Protein AF-A0A4T0WAR0-F1 (afdb_monomer)

Sequence (538 aa):
MLEAKDDTSRFVGLALLKSLLDNSEELRNDSETVLGLWESISPKFLDRLVRTGISAQATQKDAKNMMDLAVSVIHTFTLLLPDQSRRDKRLVGRLPLLVSSLLQSSEETSKLITQTIHTLVTFPEGAKAFSEVDDALPASPKWIKSVVDFIKKLLTSRPTPEARNAYTIAAASLLEVYPTEASKLLFTSDVKEDKPFSYLFITLLLTDTRATLPRLLELLNDSIYPAIAQRLGSAFDVTTHFIGYLVRSLDDEMSSSSNLIMPPEFLLKIRRTISEAMSLAIEFLRDRWDASVAGTFGLHPDSRTKETDTSMGKRLTISWESKKDTIHEDPLILAAVRSLALWLREDDNELLRKEAAGLTDMFIDLYNASSPAGLDFRSPVLVGLEGILTEKAGLEEFSTHNGWEALTKDLLGIHQHTSTASDENEAARAVQIVRILLPIVESEVTGSREEWMALVTAVAAWEAPEAEQPLLVQEAQVAVLQLSTALLVGATEGMKRRYVHSTSAILGIAARLEEHVGDDHPLRESLVDVLQTLGRFR

Structure (mmCIF, N/CA/C/O backbone):
data_AF-A0A4T0WAR0-F1
#
_entry.id   AF-A0A4T0WAR0-F1
#
loop_
_atom_site.group_PDB
_atom_site.id
_atom_site.type_symbol
_atom_site.label_atom_id
_atom_site.label_alt_id
_atom_site.label_comp_id
_atom_site.label_asym_id
_atom_site.label_entity_id
_atom_site.label_seq_id
_atom_site.pdbx_PDB_ins_code
_atom_site.Cartn_x
_atom_site.Cartn_y
_atom_site.Cartn_z
_atom_site.occupancy
_atom_site.B_iso_or_equiv
_atom_site.auth_seq_id
_atom_site.auth_comp_id
_atom_site.auth_asym_id
_atom_site.auth_atom_id
_atom_site.pdbx_PDB_model_num
ATOM 1 N N . MET A 1 1 ? -7.678 -24.567 48.437 1.00 78.44 1 MET A N 1
ATOM 2 C CA . MET A 1 1 ? -8.568 -25.080 47.362 1.00 78.44 1 MET A CA 1
ATOM 3 C C . MET A 1 1 ? -7.976 -24.863 45.975 1.00 78.44 1 MET A C 1
ATOM 5 O O . MET A 1 1 ? -7.940 -25.815 45.212 1.00 78.44 1 MET A O 1
ATOM 9 N N . LEU A 1 2 ? -7.471 -23.665 45.656 1.00 83.12 2 LEU A N 1
ATOM 10 C CA . LEU A 1 2 ? -6.858 -23.366 44.349 1.00 83.12 2 LEU A CA 1
ATOM 11 C C . LEU A 1 2 ? -5.626 -24.244 44.029 1.00 83.12 2 LEU A C 1
ATOM 13 O O . LEU A 1 2 ? -5.436 -24.642 42.884 1.00 83.12 2 LEU A O 1
ATOM 17 N N . GLU A 1 3 ? -4.872 -24.647 45.057 1.00 87.38 3 GLU A N 1
ATOM 18 C CA . GLU A 1 3 ? -3.704 -25.539 44.946 1.00 87.38 3 GLU A CA 1
ATOM 19 C C . GLU A 1 3 ? -4.033 -27.042 45.056 1.00 87.38 3 GLU A C 1
ATOM 21 O O . GLU A 1 3 ? -3.130 -27.882 45.043 1.00 87.38 3 GLU A O 1
ATOM 26 N N . ALA A 1 4 ? -5.314 -27.415 45.193 1.00 85.38 4 ALA A N 1
ATOM 27 C CA . ALA A 1 4 ? -5.712 -28.817 45.352 1.00 85.38 4 ALA A CA 1
ATOM 28 C C . ALA A 1 4 ? -5.230 -29.678 44.170 1.00 85.38 4 ALA A C 1
ATOM 30 O O . ALA A 1 4 ? -4.982 -29.165 43.079 1.00 85.38 4 ALA A O 1
ATOM 31 N N . LYS A 1 5 ? -5.070 -30.993 44.367 1.00 82.00 5 LYS A N 1
ATOM 32 C CA . LYS A 1 5 ? -4.609 -31.898 43.296 1.00 82.00 5 LYS A CA 1
ATOM 33 C C . LYS A 1 5 ? -5.725 -32.277 42.320 1.00 82.00 5 LYS A C 1
ATOM 35 O O . LYS A 1 5 ? -5.425 -32.508 41.151 1.00 82.00 5 LYS A O 1
ATOM 40 N N . ASP A 1 6 ? -6.970 -32.332 42.784 1.00 88.12 6 ASP A N 1
ATOM 41 C CA . ASP A 1 6 ? -8.139 -32.685 41.983 1.00 88.12 6 ASP A CA 1
ATOM 42 C C . ASP A 1 6 ? -8.778 -31.459 41.308 1.00 88.12 6 ASP A C 1
ATOM 44 O O . ASP A 1 6 ? -8.854 -30.367 41.876 1.00 88.12 6 ASP A O 1
ATOM 48 N N . ASP A 1 7 ? -9.252 -31.646 40.076 1.00 84.69 7 ASP A N 1
ATOM 49 C CA . ASP A 1 7 ? -9.802 -30.561 39.258 1.00 84.69 7 ASP A CA 1
ATOM 50 C C . ASP A 1 7 ? -11.163 -30.057 39.778 1.00 84.69 7 ASP A C 1
ATOM 52 O O . ASP A 1 7 ? -11.470 -28.875 39.625 1.00 84.69 7 ASP A O 1
ATOM 56 N N . THR A 1 8 ? -11.944 -30.896 40.469 1.00 85.94 8 THR A N 1
ATOM 57 C CA . THR A 1 8 ? -13.227 -30.504 41.079 1.00 85.94 8 THR A CA 1
ATOM 58 C C . THR A 1 8 ? -13.026 -29.469 42.185 1.00 85.94 8 THR A C 1
ATOM 60 O O . THR A 1 8 ? -13.666 -28.417 42.170 1.00 85.94 8 THR A O 1
ATOM 63 N N . SER A 1 9 ? -12.099 -29.709 43.116 1.00 88.25 9 SER A N 1
ATOM 64 C CA . SER A 1 9 ? -11.785 -28.765 44.195 1.00 88.25 9 SER A CA 1
ATOM 65 C C . SER A 1 9 ? -11.206 -27.458 43.664 1.00 88.25 9 SER A C 1
ATOM 67 O O . SER A 1 9 ? -11.517 -26.391 44.200 1.00 88.25 9 SER A O 1
ATOM 69 N N . ARG A 1 10 ? -10.405 -27.512 42.590 1.00 90.00 10 ARG A N 1
ATOM 70 C CA . ARG A 1 10 ? -9.916 -26.301 41.914 1.00 90.00 10 ARG A CA 1
ATOM 71 C C . ARG A 1 10 ? -11.048 -25.521 41.256 1.00 90.00 10 ARG A C 1
ATOM 73 O O . ARG A 1 10 ? -11.083 -24.302 41.388 1.00 90.00 10 ARG A O 1
ATOM 80 N N . PHE A 1 11 ? -11.975 -26.203 40.583 1.00 88.19 11 PHE A N 1
ATOM 81 C CA . PHE A 1 11 ? -13.121 -25.574 39.926 1.00 88.19 11 PHE A CA 1
ATOM 82 C C . PHE A 1 11 ? -14.043 -24.876 40.933 1.00 88.19 11 PHE A C 1
ATOM 84 O O . PHE A 1 11 ? -14.351 -23.696 40.778 1.00 88.19 11 PHE A O 1
ATOM 91 N N . VAL A 1 12 ? -14.409 -25.569 42.017 1.00 89.38 12 VAL A N 1
ATOM 92 C CA . VAL A 1 12 ? -15.189 -24.975 43.117 1.00 89.38 12 VAL A CA 1
ATOM 93 C C . VAL A 1 12 ? -14.423 -23.810 43.748 1.00 89.38 12 VAL A C 1
ATOM 95 O O . VAL A 1 12 ? -15.005 -22.762 44.020 1.00 89.38 12 VAL A O 1
ATOM 98 N N . GLY A 1 13 ? -13.106 -23.958 43.922 1.00 91.31 13 GLY A N 1
ATOM 99 C CA . GLY A 1 13 ? -12.232 -22.888 44.397 1.00 91.31 13 GLY A CA 1
ATOM 100 C C . GLY A 1 13 ? -12.277 -21.635 43.516 1.00 91.31 13 GLY A C 1
ATOM 101 O O . GLY A 1 13 ? -12.364 -20.537 44.054 1.00 91.31 13 GLY A O 1
ATOM 102 N N . LEU A 1 14 ? -12.273 -21.782 42.186 1.00 91.81 14 LEU A N 1
ATOM 103 C CA . LEU A 1 14 ? -12.393 -20.661 41.244 1.00 91.81 14 LEU A CA 1
ATOM 104 C C . LEU A 1 14 ? -13.761 -19.975 41.322 1.00 91.81 14 LEU A C 1
ATOM 106 O O . LEU A 1 14 ? -13.821 -18.748 41.320 1.00 91.81 14 LEU A O 1
ATOM 110 N N . ALA A 1 15 ? -14.847 -20.744 41.421 1.00 89.62 15 ALA A N 1
ATOM 111 C CA . ALA A 1 15 ? -16.196 -20.188 41.535 1.00 89.62 15 ALA A CA 1
ATOM 112 C C . ALA A 1 15 ? -16.362 -19.361 42.822 1.00 89.62 15 ALA A C 1
ATOM 114 O O . ALA A 1 15 ? -16.868 -18.238 42.785 1.00 89.62 15 ALA A O 1
ATOM 115 N N . LEU A 1 16 ? -15.869 -19.885 43.950 1.00 90.94 16 LEU A N 1
ATOM 116 C CA . LEU A 1 16 ? -15.857 -19.168 45.227 1.00 90.94 16 LEU A CA 1
ATOM 117 C C . LEU A 1 16 ? -14.964 -17.929 45.169 1.00 90.94 16 LEU A C 1
ATOM 119 O O . LEU A 1 16 ? -15.378 -16.862 45.614 1.00 90.94 16 LEU A O 1
ATOM 123 N N . LEU A 1 17 ? -13.767 -18.052 44.589 1.00 91.81 17 LEU A N 1
ATOM 124 C CA . LEU A 1 17 ? -12.842 -16.934 44.417 1.00 91.81 17 LEU A CA 1
ATOM 125 C C . LEU A 1 17 ? -13.484 -15.800 43.618 1.00 91.81 17 LEU A C 1
ATOM 127 O O . LEU A 1 17 ? -13.413 -14.649 44.037 1.00 91.81 17 LEU A O 1
ATOM 131 N N . LYS A 1 18 ? -14.145 -16.117 42.500 1.00 89.25 18 LYS A N 1
ATOM 132 C CA . LYS A 1 18 ? -14.825 -15.112 41.683 1.00 89.25 18 LYS A CA 1
ATOM 133 C C . LYS A 1 18 ? -15.910 -14.389 42.477 1.00 89.25 18 LYS A C 1
ATOM 135 O O . LYS A 1 18 ? -15.921 -13.164 42.516 1.00 89.25 18 LYS A O 1
ATOM 140 N N . SER A 1 19 ? -16.756 -15.145 43.177 1.00 90.06 19 SER A N 1
ATOM 141 C CA . SER A 1 19 ? -17.792 -14.578 44.045 1.00 90.06 19 SER A CA 1
ATOM 142 C C . SER A 1 19 ? -17.207 -13.702 45.158 1.00 90.06 19 SER A C 1
ATOM 144 O O . SER A 1 19 ? -17.806 -12.693 45.514 1.00 90.06 19 SER A O 1
ATOM 146 N N . LEU A 1 20 ? -16.059 -14.066 45.734 1.00 90.44 20 LEU A N 1
ATOM 147 C CA . LEU A 1 20 ? -15.397 -13.264 46.767 1.00 90.44 20 LEU A CA 1
ATOM 148 C C . LEU A 1 20 ? -14.838 -11.957 46.196 1.00 90.44 20 LEU A C 1
ATOM 150 O O . LEU A 1 20 ? -15.072 -10.896 46.775 1.00 90.44 20 LEU A O 1
ATOM 154 N N . LEU A 1 21 ? -14.159 -12.023 45.048 1.00 89.44 21 LEU A N 1
ATOM 155 C CA . LEU A 1 21 ? -13.621 -10.846 44.363 1.00 89.44 21 LEU A CA 1
ATOM 156 C C . LEU A 1 21 ? -14.730 -9.887 43.911 1.00 89.44 21 LEU A C 1
ATOM 158 O O . LEU A 1 21 ? -14.536 -8.680 43.964 1.00 89.44 21 LEU A O 1
ATOM 162 N N . ASP A 1 22 ? -15.905 -10.391 43.530 1.00 86.25 22 ASP A N 1
ATOM 163 C CA . ASP A 1 22 ? -17.027 -9.545 43.104 1.00 86.25 22 ASP A CA 1
ATOM 164 C C . ASP A 1 22 ? -17.724 -8.817 44.259 1.00 86.25 22 ASP A C 1
ATOM 166 O O . ASP A 1 22 ? -18.304 -7.750 44.046 1.00 86.25 22 ASP A O 1
ATOM 170 N N . ASN A 1 23 ? -17.648 -9.357 45.480 1.00 89.31 23 ASN A N 1
ATOM 171 C CA . ASN A 1 23 ? -18.399 -8.856 46.635 1.00 89.31 23 ASN A CA 1
ATOM 172 C C . ASN A 1 23 ? -17.538 -8.161 47.702 1.00 89.31 23 ASN A C 1
ATOM 174 O O . ASN A 1 23 ? -18.090 -7.458 48.541 1.00 89.31 23 ASN A O 1
ATOM 178 N N . SER A 1 24 ? -16.209 -8.314 47.687 1.00 89.31 24 SER A N 1
ATOM 179 C CA . SER A 1 24 ? -15.314 -7.673 48.664 1.00 89.31 24 SER A CA 1
ATOM 180 C C . SER A 1 24 ? -14.471 -6.578 48.011 1.00 89.31 24 SER A C 1
ATOM 182 O O . SER A 1 24 ? -13.616 -6.854 47.171 1.00 89.31 24 SER A O 1
ATOM 184 N N . GLU A 1 25 ? -14.730 -5.316 48.356 1.00 86.56 25 GLU A N 1
ATOM 185 C CA . GLU A 1 25 ? -13.885 -4.186 47.934 1.00 86.56 25 GLU A CA 1
ATOM 186 C C . GLU A 1 25 ? -12.546 -4.163 48.679 1.00 86.56 25 GLU A C 1
ATOM 188 O O . GLU A 1 25 ? -11.515 -3.876 48.079 1.00 86.56 25 GLU A O 1
ATOM 193 N N . GLU A 1 26 ? -12.543 -4.532 49.962 1.00 86.19 26 GLU A N 1
ATOM 194 C CA . GLU A 1 26 ? -11.332 -4.606 50.789 1.00 86.19 26 GLU A CA 1
ATOM 195 C C . GLU A 1 26 ? -10.301 -5.559 50.176 1.00 86.19 26 GLU A C 1
ATOM 197 O O . GLU A 1 26 ? -9.141 -5.192 50.011 1.00 86.19 26 GLU A O 1
ATOM 202 N N . LEU A 1 27 ? -10.748 -6.744 49.740 1.00 86.56 27 LEU A N 1
ATOM 203 C CA . LEU A 1 27 ? -9.888 -7.730 49.084 1.00 86.56 27 LEU A CA 1
ATOM 204 C C . LEU A 1 27 ? -9.363 -7.231 47.731 1.00 86.56 27 LEU A C 1
ATOM 206 O O . LEU A 1 27 ? -8.227 -7.516 47.377 1.00 86.56 27 LEU A O 1
ATOM 210 N N . ARG A 1 28 ? -10.177 -6.489 46.970 1.00 87.06 28 ARG A N 1
ATOM 211 C CA . ARG A 1 28 ? -9.779 -5.936 45.663 1.00 87.06 28 ARG A CA 1
ATOM 212 C C . ARG A 1 28 ? -8.711 -4.853 45.777 1.00 87.06 28 ARG A C 1
ATOM 214 O O . ARG A 1 28 ? -7.923 -4.695 44.851 1.00 87.06 28 ARG A O 1
ATOM 221 N N . ASN A 1 29 ? -8.694 -4.129 46.893 1.00 86.75 29 ASN A N 1
ATOM 222 C CA . ASN A 1 29 ? -7.727 -3.068 47.156 1.00 86.75 29 ASN A CA 1
ATOM 223 C C . ASN A 1 29 ? -6.430 -3.583 47.808 1.00 86.75 29 ASN A C 1
ATOM 225 O O . ASN A 1 29 ? -5.454 -2.837 47.890 1.00 86.75 29 ASN A O 1
ATOM 229 N N . ASP A 1 30 ? -6.389 -4.848 48.239 1.00 90.56 30 ASP A N 1
ATOM 230 C CA . ASP A 1 30 ? -5.192 -5.497 48.771 1.00 90.56 30 ASP A CA 1
ATOM 231 C C . ASP A 1 30 ? -4.386 -6.188 47.656 1.00 90.56 30 ASP A C 1
ATOM 233 O O . ASP A 1 30 ? -4.575 -7.364 47.332 1.00 90.56 30 ASP A O 1
ATOM 237 N N . SER A 1 31 ? -3.463 -5.427 47.065 1.00 86.50 31 SER A N 1
ATOM 238 C CA . SER A 1 31 ? -2.615 -5.873 45.951 1.00 86.50 31 SER A CA 1
ATOM 239 C C . SER A 1 31 ? -1.779 -7.120 46.281 1.00 86.50 31 SER A C 1
ATOM 241 O O . SER A 1 31 ? -1.601 -7.982 45.419 1.00 86.50 31 SER A O 1
ATOM 243 N N . GLU A 1 32 ? -1.293 -7.255 47.521 1.00 89.31 32 GLU A N 1
ATOM 244 C CA . GLU A 1 32 ? -0.450 -8.387 47.929 1.00 89.31 32 GLU A CA 1
ATOM 245 C C . GLU A 1 32 ? -1.277 -9.675 47.995 1.00 89.31 32 GLU A C 1
ATOM 247 O O . GLU A 1 32 ? -0.897 -10.702 47.422 1.00 89.31 32 GLU A O 1
ATOM 252 N N . THR A 1 33 ? -2.467 -9.602 48.597 1.00 90.25 33 THR A N 1
ATOM 253 C CA . THR A 1 33 ? -3.382 -10.745 48.656 1.00 90.25 33 THR A CA 1
ATOM 254 C C . THR A 1 33 ? -3.899 -11.132 47.267 1.00 90.25 33 THR A C 1
ATOM 256 O O . THR A 1 33 ? -3.941 -12.321 46.939 1.00 90.25 33 THR A O 1
ATOM 259 N N . VAL A 1 34 ? -4.250 -10.165 46.411 1.00 91.69 34 VAL A N 1
ATOM 260 C CA . VAL A 1 34 ? -4.676 -10.435 45.022 1.00 91.69 34 VAL A CA 1
ATOM 261 C C . VAL A 1 34 ? -3.566 -11.131 44.234 1.00 91.69 34 VAL A C 1
ATOM 263 O O . VAL A 1 34 ? -3.840 -12.104 43.524 1.00 91.69 34 VAL A O 1
ATOM 266 N N . LEU A 1 35 ? -2.318 -10.682 44.374 1.00 90.94 35 LEU A N 1
ATOM 267 C CA . LEU A 1 35 ? -1.175 -11.309 43.716 1.00 90.94 35 LEU A CA 1
ATOM 268 C C . LEU A 1 35 ? -0.972 -12.751 44.203 1.00 90.94 35 LEU A C 1
ATOM 270 O O . LEU A 1 35 ? -0.878 -13.660 43.378 1.00 90.94 35 LEU A O 1
ATOM 274 N N . GLY A 1 36 ? -1.003 -12.986 45.518 1.00 91.31 36 GLY A N 1
ATOM 275 C CA . GLY A 1 36 ? -0.883 -14.334 46.085 1.00 91.31 36 GLY A CA 1
ATOM 276 C C . GLY A 1 36 ? -1.998 -15.279 45.618 1.00 91.31 36 GLY A C 1
ATOM 277 O O . GLY A 1 36 ? -1.745 -16.441 45.277 1.00 91.31 36 GLY A O 1
ATOM 278 N N . LEU A 1 37 ? -3.235 -14.780 45.517 1.00 92.00 37 LEU A N 1
ATOM 279 C CA . LEU A 1 37 ? -4.367 -15.532 44.964 1.00 92.00 37 LEU A CA 1
ATOM 280 C C . LEU A 1 37 ? -4.157 -15.871 43.487 1.00 92.00 37 LEU A C 1
ATOM 282 O O . LEU A 1 37 ? -4.431 -17.003 43.080 1.00 92.00 37 LEU A O 1
ATOM 286 N N . TRP A 1 38 ? -3.652 -14.926 42.690 1.00 93.38 38 TRP A N 1
ATOM 287 C CA . TRP A 1 38 ? -3.334 -15.168 41.285 1.00 93.38 38 TRP A CA 1
ATOM 288 C C . TRP A 1 38 ? -2.258 -16.238 41.129 1.00 93.38 38 TRP A C 1
ATOM 290 O O . TRP A 1 38 ? -2.430 -17.151 40.317 1.00 93.38 38 TRP A O 1
ATOM 300 N N . GLU A 1 39 ? -1.182 -16.167 41.912 1.00 91.56 39 GLU A N 1
ATOM 301 C CA . GLU A 1 39 ? -0.058 -17.107 41.870 1.00 91.56 39 GLU A CA 1
ATOM 302 C C . GLU A 1 39 ? -0.474 -18.535 42.240 1.00 91.56 39 GLU A C 1
ATOM 304 O O . GLU A 1 39 ? -0.035 -19.482 41.576 1.00 91.56 39 GLU A O 1
ATOM 309 N N . SER A 1 40 ? -1.404 -18.666 43.192 1.00 91.62 40 SER A N 1
ATOM 310 C CA . SER A 1 40 ? -1.954 -19.934 43.699 1.00 91.62 40 SER A CA 1
ATOM 311 C C . SER A 1 40 ? -2.803 -20.711 42.682 1.00 91.62 40 SER A C 1
ATOM 313 O O . SER A 1 40 ? -3.059 -21.906 42.855 1.00 91.62 40 SER A O 1
ATOM 315 N N . ILE A 1 41 ? -3.295 -20.060 41.624 1.00 91.94 41 ILE A N 1
ATOM 316 C CA . ILE A 1 41 ? -4.077 -20.733 40.576 1.00 91.94 41 ILE A CA 1
ATOM 317 C C . ILE A 1 41 ? -3.134 -21.582 39.707 1.00 91.94 41 ILE A C 1
ATOM 319 O O . ILE A 1 41 ? -1.967 -21.264 39.536 1.00 91.94 41 ILE A O 1
ATOM 323 N N . SER A 1 42 ? -3.592 -22.687 39.121 1.00 90.25 42 SER A N 1
ATOM 324 C CA . SER A 1 42 ? -2.762 -23.420 38.155 1.00 90.25 42 SER A CA 1
ATOM 325 C C . SER A 1 42 ? -2.935 -22.837 36.744 1.00 90.25 42 SER A C 1
ATOM 327 O O . SER A 1 42 ? -4.048 -22.894 36.212 1.00 90.25 42 SER A O 1
ATOM 329 N N . PRO A 1 43 ? -1.860 -22.361 36.079 1.00 89.31 43 PRO A N 1
ATOM 330 C CA . PRO A 1 43 ? -1.933 -21.867 34.705 1.00 89.31 43 PRO A CA 1
ATOM 331 C C . PRO A 1 43 ? -2.519 -22.913 33.740 1.00 89.31 43 PRO A C 1
ATOM 333 O O . PRO A 1 43 ? -3.498 -22.670 33.040 1.00 89.31 43 PRO A O 1
ATOM 336 N N . LYS A 1 44 ? -1.995 -24.143 33.803 1.00 89.38 44 LYS A N 1
ATOM 337 C CA . LYS A 1 44 ? -2.447 -25.264 32.966 1.00 89.38 44 LYS A CA 1
ATOM 338 C C . LYS A 1 44 ? -3.907 -25.641 33.217 1.00 89.38 44 LYS A C 1
ATOM 340 O O . LYS A 1 44 ? -4.548 -26.221 32.347 1.00 89.38 44 LYS A O 1
ATOM 345 N N . PHE A 1 45 ? -4.427 -25.393 34.418 1.00 90.62 45 PHE A N 1
ATOM 346 C CA . PHE A 1 45 ? -5.830 -25.656 34.720 1.00 90.62 45 PHE A CA 1
ATOM 347 C C . PHE A 1 45 ? -6.746 -24.631 34.052 1.00 90.62 45 PHE A C 1
ATOM 349 O O . PHE A 1 45 ? -7.684 -25.042 33.377 1.00 90.62 45 PHE A O 1
ATOM 356 N N . LEU A 1 46 ? -6.430 -23.334 34.155 1.00 90.81 46 LEU A N 1
ATOM 357 C CA . LEU A 1 46 ? -7.174 -22.284 33.449 1.00 90.81 46 LEU A CA 1
ATOM 358 C C . LEU A 1 46 ? -7.183 -22.526 31.936 1.00 90.81 46 LEU A C 1
ATOM 360 O O . LEU A 1 46 ? -8.243 -22.480 31.317 1.00 90.81 46 LEU A O 1
ATOM 364 N N . ASP A 1 47 ? -6.034 -22.878 31.357 1.00 91.38 47 ASP A N 1
ATOM 365 C CA . ASP A 1 47 ? -5.93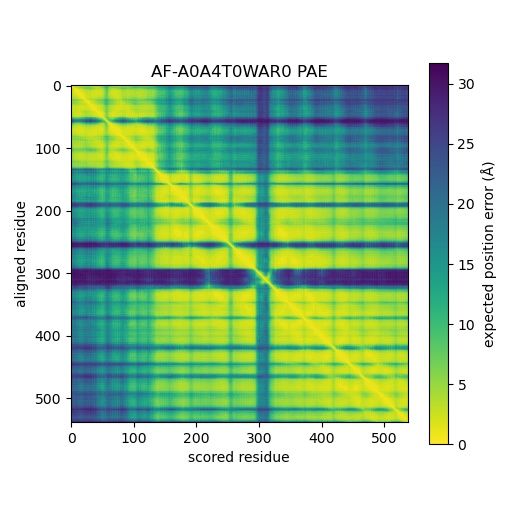1 -23.113 29.913 1.00 91.38 47 ASP A CA 1
ATOM 366 C C . ASP A 1 47 ? -6.778 -24.316 29.468 1.00 91.38 47 ASP A C 1
ATOM 368 O O . ASP A 1 47 ? -7.403 -24.296 28.407 1.00 91.38 47 ASP A O 1
ATOM 372 N N . ARG A 1 48 ? -6.849 -25.366 30.299 1.00 89.81 48 ARG A N 1
ATOM 373 C CA . ARG A 1 48 ? -7.735 -26.511 30.049 1.00 89.81 48 ARG A CA 1
ATOM 374 C C . ARG A 1 48 ? -9.206 -26.106 30.096 1.00 89.81 48 ARG A C 1
ATOM 376 O O . ARG A 1 48 ? -9.956 -26.551 29.231 1.00 89.81 48 ARG A O 1
ATOM 383 N N . LEU A 1 49 ? -9.622 -25.276 31.054 1.00 89.75 49 LEU A N 1
ATOM 384 C CA . LEU A 1 49 ? -11.016 -24.826 31.158 1.00 89.75 49 LEU A CA 1
ATOM 385 C C . LEU A 1 49 ? -11.436 -24.005 29.935 1.00 89.75 49 LEU A C 1
ATOM 387 O O . LEU A 1 49 ? -12.480 -24.286 29.353 1.00 89.75 49 LEU A O 1
ATOM 391 N N . VAL A 1 50 ? -10.590 -23.070 29.492 1.00 88.06 50 VAL A N 1
ATOM 392 C CA . VAL A 1 50 ? -10.858 -22.283 28.279 1.00 88.06 50 VAL A CA 1
ATOM 393 C C . VAL A 1 50 ? -10.930 -23.198 27.051 1.00 88.06 50 VAL A C 1
ATOM 395 O O . VAL A 1 50 ? -11.889 -23.127 26.290 1.00 88.06 50 VAL A O 1
ATOM 398 N N . ARG A 1 51 ? -9.991 -24.142 26.893 1.00 86.94 51 ARG A N 1
ATOM 399 C CA . ARG A 1 51 ? -9.978 -25.077 25.751 1.00 86.94 51 ARG A CA 1
ATOM 400 C C . ARG A 1 51 ? -11.151 -26.060 25.743 1.00 86.94 51 ARG A C 1
ATOM 402 O O . ARG A 1 51 ? -11.582 -26.480 24.673 1.00 86.94 51 ARG A O 1
ATOM 409 N N . THR A 1 52 ? -11.672 -26.432 26.911 1.00 82.12 52 THR A N 1
ATOM 410 C CA . THR A 1 52 ? -12.814 -27.359 27.020 1.00 82.12 52 THR A CA 1
ATOM 411 C C . THR A 1 52 ? -14.068 -26.774 26.365 1.00 82.12 52 THR A C 1
ATOM 413 O O . THR A 1 52 ? -14.843 -27.522 25.772 1.00 82.12 52 THR A O 1
ATOM 416 N N . GLY A 1 53 ? -14.222 -25.445 26.379 1.00 67.12 53 GLY A N 1
ATOM 417 C CA . GLY A 1 53 ? -15.294 -24.750 25.664 1.00 67.12 53 GLY A CA 1
ATOM 418 C C . GLY A 1 53 ? -15.131 -24.697 24.138 1.00 67.12 53 GLY A C 1
ATOM 419 O O . GLY A 1 53 ? -16.125 -24.486 23.453 1.00 67.12 53 GLY A O 1
ATOM 420 N N . ILE A 1 54 ? -13.919 -24.929 23.607 1.00 64.81 54 ILE A N 1
ATOM 421 C CA . ILE A 1 54 ? -13.579 -24.805 22.171 1.00 64.81 54 ILE A CA 1
ATOM 422 C C . ILE A 1 54 ? -13.827 -26.119 21.386 1.00 64.81 54 ILE A C 1
ATOM 424 O O . ILE A 1 54 ? -13.868 -26.156 20.158 1.00 64.81 54 ILE A O 1
ATOM 428 N N . SER A 1 55 ? -13.962 -27.259 22.072 1.00 63.88 55 SER A N 1
ATOM 429 C CA . SER A 1 55 ? -14.116 -28.564 21.408 1.00 63.88 55 SER A CA 1
ATOM 430 C C . SER A 1 55 ? -15.462 -28.690 20.680 1.00 63.88 55 SER A C 1
ATOM 432 O O . SER A 1 55 ? -16.505 -28.395 21.252 1.00 63.88 55 SER A O 1
ATOM 434 N N . ALA A 1 56 ? -15.479 -29.247 19.461 1.00 49.88 56 ALA A N 1
ATOM 435 C CA . ALA A 1 56 ? -16.701 -29.512 18.680 1.00 49.88 56 ALA A CA 1
ATOM 436 C C . ALA A 1 56 ? -17.711 -30.461 19.375 1.00 49.88 56 ALA A C 1
ATOM 438 O O . ALA A 1 56 ? -18.862 -30.569 18.955 1.00 49.88 56 ALA A O 1
ATOM 439 N N . GLN A 1 57 ? -17.307 -31.131 20.462 1.00 49.62 57 GLN A N 1
ATOM 440 C CA . GLN A 1 57 ? -18.190 -31.914 21.337 1.00 49.62 57 GLN A CA 1
ATOM 441 C C . GLN A 1 57 ? -18.877 -31.070 22.436 1.00 49.62 57 GLN A C 1
ATOM 443 O O . GLN A 1 57 ? -19.686 -31.602 23.197 1.00 49.62 57 GLN A O 1
ATOM 448 N N . ALA A 1 58 ? -18.616 -29.759 22.518 1.00 51.44 58 ALA A N 1
ATOM 449 C CA . ALA A 1 58 ? -19.128 -28.822 23.529 1.00 51.44 58 ALA A CA 1
ATOM 450 C C . ALA A 1 58 ? -20.601 -28.405 23.323 1.00 51.44 58 ALA A C 1
ATOM 452 O O . ALA A 1 58 ? -20.997 -27.262 23.555 1.00 51.44 58 ALA A O 1
ATOM 453 N N . THR A 1 59 ? -21.460 -29.349 22.934 1.00 50.62 59 THR A N 1
ATOM 454 C CA . THR A 1 59 ? -22.922 -29.188 23.038 1.00 50.62 59 THR A CA 1
ATOM 455 C C . THR A 1 59 ? -23.414 -29.276 24.489 1.00 50.62 59 THR A C 1
ATOM 457 O O . THR A 1 59 ? -24.577 -28.988 24.767 1.00 50.62 59 THR A O 1
ATOM 460 N N . GLN A 1 60 ? -22.537 -29.624 25.437 1.00 63.53 60 GLN A N 1
ATOM 461 C CA . GLN A 1 60 ? -22.860 -29.687 26.858 1.00 63.53 60 GLN A CA 1
ATOM 462 C C . GLN A 1 60 ? -22.763 -28.305 27.521 1.00 63.53 60 GLN A C 1
ATOM 464 O O . GLN A 1 60 ? -21.716 -27.660 27.509 1.00 63.53 60 GLN A O 1
ATOM 469 N N . LYS A 1 61 ? -23.865 -27.882 28.153 1.00 70.00 61 LYS A N 1
ATOM 470 C CA . LYS A 1 61 ? -23.995 -26.644 28.946 1.00 70.00 61 LYS A CA 1
ATOM 471 C C . LYS A 1 61 ? -22.848 -26.454 29.951 1.00 70.00 61 LYS A C 1
ATOM 473 O O . LYS A 1 61 ? -22.397 -25.334 30.165 1.00 70.00 61 LYS A O 1
ATOM 478 N N . ASP A 1 62 ? -22.341 -27.550 30.507 1.00 75.75 62 ASP A N 1
ATOM 479 C CA . ASP A 1 62 ? -21.282 -27.533 31.515 1.00 75.75 62 ASP A CA 1
ATOM 480 C C . ASP A 1 62 ? -19.922 -27.099 30.950 1.00 75.75 62 ASP A C 1
ATOM 482 O O . ASP A 1 62 ? -19.202 -26.358 31.614 1.00 75.75 62 ASP A O 1
ATOM 486 N N . ALA A 1 63 ? -19.596 -27.463 29.704 1.00 78.06 63 ALA A N 1
ATOM 487 C CA . ALA A 1 63 ? -18.350 -27.045 29.055 1.00 78.06 63 ALA A CA 1
ATOM 488 C C . ALA A 1 63 ? -18.313 -25.528 28.800 1.00 78.06 63 ALA A C 1
ATOM 490 O O . ALA A 1 63 ? -17.273 -24.893 28.979 1.00 78.06 63 ALA A O 1
ATOM 491 N N . LYS A 1 64 ? -19.462 -24.931 28.448 1.00 79.50 64 LYS A N 1
ATOM 492 C CA . LYS A 1 64 ? -19.593 -23.474 28.296 1.00 79.50 64 LYS A CA 1
ATOM 493 C C . LYS A 1 64 ? -19.458 -22.753 29.632 1.00 79.50 64 LYS A C 1
ATOM 495 O O . LYS A 1 64 ? -18.643 -21.848 29.738 1.00 79.50 64 LYS A O 1
ATOM 500 N N . ASN A 1 65 ? -20.142 -23.231 30.674 1.00 83.94 65 ASN A N 1
ATOM 501 C CA . ASN A 1 65 ? -20.028 -22.660 32.021 1.00 83.94 65 ASN A CA 1
ATOM 502 C C . ASN A 1 65 ? -18.580 -22.692 32.549 1.00 83.94 65 ASN A C 1
ATOM 504 O O . ASN A 1 65 ? -18.149 -21.772 33.242 1.00 83.94 65 ASN A O 1
ATOM 508 N N . MET A 1 66 ? -17.821 -23.747 32.228 1.00 88.00 66 MET A N 1
ATOM 509 C CA . MET A 1 66 ? -16.406 -23.857 32.597 1.00 88.00 66 MET A CA 1
ATOM 510 C C . MET A 1 66 ? -15.538 -22.801 31.910 1.00 88.00 66 MET A C 1
ATOM 512 O O . MET A 1 66 ? -14.695 -22.187 32.568 1.00 88.00 66 MET A O 1
ATOM 516 N N . MET A 1 67 ? -15.751 -22.580 30.612 1.00 89.12 67 MET A N 1
ATOM 517 C CA . MET A 1 67 ? -15.063 -21.534 29.859 1.00 89.12 67 MET A CA 1
ATOM 518 C C . MET A 1 67 ? -15.451 -20.143 30.365 1.00 89.12 67 MET A C 1
ATOM 520 O O . MET A 1 67 ? -14.564 -19.341 30.646 1.00 89.12 67 MET A O 1
ATOM 524 N N . ASP A 1 68 ? -16.746 -19.882 30.546 1.00 89.06 68 ASP A N 1
ATOM 525 C CA . ASP A 1 68 ? -17.270 -18.593 31.006 1.00 89.06 68 ASP A CA 1
ATOM 526 C C . ASP A 1 68 ? -16.684 -18.219 32.375 1.00 89.06 68 ASP A C 1
ATOM 528 O O . ASP A 1 68 ? -16.190 -17.105 32.559 1.00 89.06 68 ASP A O 1
ATOM 532 N N . LEU A 1 69 ? -16.633 -19.167 33.320 1.00 90.94 69 LEU A N 1
ATOM 533 C CA . LEU A 1 69 ? -16.000 -18.945 34.621 1.00 90.94 69 LEU A CA 1
ATOM 534 C C . LEU A 1 69 ? -14.498 -18.663 34.486 1.00 90.94 69 LEU A C 1
ATOM 536 O O . LEU A 1 69 ? -13.993 -17.733 35.117 1.00 90.94 69 LEU A O 1
ATOM 540 N N . ALA A 1 70 ? -13.776 -19.446 33.681 1.00 92.38 70 ALA A N 1
ATOM 541 C CA . ALA A 1 70 ? -12.337 -19.268 33.504 1.00 92.38 70 ALA A CA 1
ATOM 542 C C . ALA A 1 70 ? -12.004 -17.904 32.885 1.00 92.38 70 ALA A C 1
ATOM 544 O O . ALA A 1 70 ? -11.148 -17.191 33.410 1.00 92.38 70 ALA A O 1
ATOM 545 N N . VAL A 1 71 ? -12.713 -17.514 31.823 1.00 93.00 71 VAL A N 1
ATOM 546 C CA . VAL A 1 71 ? -12.581 -16.197 31.187 1.00 93.00 71 VAL A CA 1
ATOM 547 C C . VAL A 1 71 ? -12.920 -15.092 32.179 1.00 93.00 71 VAL A C 1
ATOM 549 O O . VAL A 1 71 ? -12.172 -14.125 32.285 1.00 93.00 71 VAL A O 1
ATOM 552 N N . SER A 1 72 ? -14.005 -15.237 32.941 1.00 92.62 72 SER A N 1
ATOM 553 C CA . SER A 1 72 ? -14.416 -14.229 33.917 1.00 92.62 72 SER A CA 1
ATOM 554 C C . SER A 1 72 ? -13.369 -14.025 35.014 1.00 92.62 72 SER A C 1
ATOM 556 O O . SER A 1 72 ? -13.054 -12.888 35.360 1.00 92.62 72 SER A O 1
ATOM 558 N N . VAL A 1 73 ? -12.754 -15.104 35.511 1.00 93.81 73 VAL A N 1
ATOM 559 C CA . VAL A 1 73 ? -11.632 -15.024 36.460 1.00 93.81 73 VAL A CA 1
ATOM 560 C C . VAL A 1 73 ? -10.419 -14.340 35.824 1.00 93.81 73 VAL A C 1
ATOM 562 O O . VAL A 1 73 ? -9.862 -13.425 36.429 1.00 93.81 73 VAL A O 1
ATOM 565 N N . ILE A 1 74 ? -10.019 -14.738 34.610 1.00 94.25 74 ILE A N 1
ATOM 566 C CA . ILE A 1 74 ? -8.892 -14.116 33.889 1.00 94.25 74 ILE A CA 1
ATOM 567 C C . ILE A 1 74 ? -9.139 -12.614 33.706 1.00 94.25 74 ILE A C 1
ATOM 569 O O . ILE A 1 74 ? -8.252 -11.806 33.981 1.00 94.25 74 ILE A O 1
ATOM 573 N N . HIS A 1 75 ? -10.346 -12.231 33.293 1.00 94.56 75 HIS A N 1
ATOM 574 C CA . HIS A 1 75 ? -10.733 -10.839 33.121 1.00 94.56 75 HIS A CA 1
ATOM 575 C C . HIS A 1 75 ? -10.648 -10.054 34.433 1.00 94.56 75 HIS A C 1
ATOM 577 O O . HIS A 1 75 ? -9.997 -9.012 34.480 1.00 94.56 75 HIS A O 1
ATOM 583 N N . THR A 1 76 ? -11.214 -10.579 35.522 1.00 93.38 76 THR A N 1
ATOM 584 C CA . THR A 1 76 ? -11.133 -9.937 36.841 1.00 93.38 76 THR A CA 1
ATOM 585 C C . THR A 1 76 ? -9.685 -9.731 37.289 1.00 93.38 76 THR A C 1
ATOM 587 O O . THR A 1 76 ? -9.335 -8.631 37.708 1.00 93.38 76 THR A O 1
ATOM 590 N N . PHE A 1 77 ? -8.810 -10.729 37.143 1.00 93.81 77 PHE A N 1
ATOM 591 C CA . PHE A 1 77 ? -7.393 -10.562 37.489 1.00 93.81 77 PHE A CA 1
ATOM 592 C C . PHE A 1 77 ? -6.661 -9.594 36.558 1.00 93.81 77 PHE A C 1
ATOM 594 O O . PHE A 1 77 ? -5.788 -8.864 37.016 1.00 93.81 77 PHE A O 1
ATOM 601 N N . THR A 1 78 ? -7.046 -9.516 35.284 1.00 93.31 78 THR A N 1
ATOM 602 C CA . THR A 1 78 ? -6.497 -8.514 34.358 1.00 93.31 78 THR A CA 1
ATOM 603 C C . THR A 1 78 ? -6.778 -7.093 34.861 1.00 93.31 78 THR A C 1
ATOM 605 O O . THR A 1 78 ? -5.901 -6.237 34.785 1.00 93.31 78 THR A O 1
ATOM 608 N N . LEU A 1 79 ? -7.957 -6.850 35.446 1.00 91.88 79 LEU A N 1
ATOM 609 C CA . LEU A 1 79 ? -8.316 -5.550 36.024 1.00 91.88 79 LEU A CA 1
ATOM 610 C C . LEU A 1 79 ? -7.647 -5.278 37.380 1.00 91.88 79 LEU A C 1
ATOM 612 O O . LEU A 1 79 ? -7.279 -4.137 37.646 1.00 91.88 79 LEU A O 1
ATOM 616 N N . LEU A 1 80 ? -7.474 -6.293 38.229 1.00 92.06 80 LEU A N 1
ATOM 617 C CA . LEU A 1 80 ? -7.008 -6.108 39.612 1.00 92.06 80 LEU A CA 1
ATOM 618 C C . LEU A 1 80 ? -5.487 -6.186 39.791 1.00 92.06 80 LEU A C 1
ATOM 620 O O . LEU A 1 80 ? -4.960 -5.609 40.737 1.00 92.06 80 LEU A O 1
ATOM 624 N N . LEU A 1 81 ? -4.772 -6.904 38.922 1.00 91.50 81 LEU A N 1
ATOM 625 C CA . LEU A 1 81 ? -3.327 -7.080 39.073 1.00 91.50 81 LEU A CA 1
ATOM 626 C C . LEU A 1 81 ? -2.556 -5.779 38.800 1.00 91.50 81 LEU A C 1
ATOM 628 O O . LEU A 1 81 ? -2.965 -5.000 37.937 1.00 91.50 81 LEU A O 1
ATOM 632 N N . PRO A 1 82 ? -1.409 -5.559 39.469 1.00 88.44 82 PRO A N 1
ATOM 633 C CA . PRO A 1 82 ? -0.516 -4.454 39.147 1.00 88.44 82 PRO A CA 1
ATOM 634 C C . PRO A 1 82 ? 0.100 -4.630 37.752 1.00 88.44 82 PRO A C 1
ATOM 636 O O . PRO A 1 82 ? 0.272 -5.750 37.263 1.00 88.44 82 PRO A O 1
ATOM 639 N N . ASP A 1 83 ? 0.491 -3.519 37.121 1.00 86.00 83 ASP A N 1
ATOM 640 C CA . ASP A 1 83 ? 0.969 -3.501 35.729 1.00 86.00 83 ASP A CA 1
ATOM 641 C C . ASP A 1 83 ? 2.119 -4.475 35.456 1.00 86.00 83 ASP A C 1
ATOM 643 O O . ASP A 1 83 ? 2.172 -5.088 34.393 1.00 86.00 83 ASP A O 1
ATOM 647 N N . GLN A 1 84 ? 3.019 -4.670 36.421 1.00 85.62 84 GLN A N 1
ATOM 648 C CA . GLN A 1 84 ? 4.154 -5.577 36.263 1.00 85.62 84 GLN A CA 1
ATOM 649 C C . GLN A 1 84 ? 3.714 -7.044 36.132 1.00 85.62 84 GLN A C 1
ATOM 651 O O . GLN A 1 84 ? 4.269 -7.784 35.324 1.00 85.62 84 GLN A O 1
ATOM 656 N N . SER A 1 85 ? 2.662 -7.444 36.850 1.00 86.50 85 SER A N 1
ATOM 657 C CA . SER A 1 85 ? 2.070 -8.784 36.766 1.00 86.50 85 SER A CA 1
ATOM 658 C C . SER A 1 85 ? 1.180 -8.959 35.533 1.00 86.50 85 SER A C 1
ATOM 660 O O . SER A 1 85 ? 1.046 -10.075 35.035 1.00 86.50 85 SER A O 1
ATOM 662 N N . ARG A 1 86 ? 0.596 -7.873 35.002 1.00 86.88 86 ARG A N 1
ATOM 663 C CA . ARG A 1 86 ? -0.166 -7.902 33.737 1.00 86.88 86 ARG A CA 1
ATOM 664 C C . ARG A 1 86 ? 0.713 -8.225 32.529 1.00 86.88 86 ARG A C 1
ATOM 666 O O . ARG A 1 86 ? 0.244 -8.873 31.599 1.00 86.88 86 ARG A O 1
ATOM 673 N N . ARG A 1 87 ? 1.980 -7.806 32.570 1.00 87.44 87 ARG A N 1
ATOM 674 C CA . ARG A 1 87 ? 2.988 -8.048 31.521 1.00 87.44 87 ARG A CA 1
ATOM 675 C C . ARG A 1 87 ? 3.636 -9.431 31.596 1.00 87.44 87 ARG A C 1
ATOM 677 O O . ARG A 1 87 ? 4.356 -9.821 30.682 1.00 87.44 87 ARG A O 1
ATOM 684 N N . ASP A 1 88 ? 3.397 -10.179 32.673 1.00 89.06 88 ASP A N 1
ATOM 685 C CA . ASP A 1 88 ? 3.955 -11.517 32.835 1.00 89.06 88 ASP A CA 1
ATOM 686 C C . ASP A 1 88 ? 3.395 -12.483 31.773 1.00 89.06 88 ASP A C 1
ATOM 688 O O . ASP A 1 88 ? 2.217 -12.441 31.398 1.00 89.06 88 ASP A O 1
ATOM 692 N N . LYS A 1 89 ? 4.233 -13.435 31.347 1.00 86.69 89 LYS A N 1
ATOM 693 C CA . LYS A 1 89 ? 3.888 -14.537 30.437 1.00 86.69 89 LYS A CA 1
ATOM 694 C C . LYS A 1 89 ? 2.671 -15.321 30.911 1.00 86.69 89 LYS A C 1
ATOM 696 O O . LYS A 1 89 ? 1.984 -15.932 30.097 1.00 86.69 89 LYS A O 1
ATOM 701 N N . ARG A 1 90 ? 2.381 -15.306 32.214 1.00 89.75 90 ARG A N 1
ATOM 702 C CA . ARG A 1 90 ? 1.184 -15.922 32.778 1.00 89.75 90 ARG A CA 1
ATOM 703 C C . ARG A 1 90 ? -0.104 -15.277 32.253 1.00 89.75 90 ARG A C 1
ATOM 705 O O . ARG A 1 90 ? -1.056 -16.005 32.017 1.00 89.75 90 ARG A O 1
ATOM 712 N N . LEU A 1 91 ? -0.177 -13.969 32.032 1.00 89.25 91 LEU A N 1
ATOM 713 C CA . LEU A 1 91 ? -1.354 -13.355 31.397 1.00 89.25 91 LEU A CA 1
ATOM 714 C C . LEU A 1 91 ? -1.172 -13.245 29.888 1.00 89.25 91 LEU A C 1
ATOM 716 O O . LEU A 1 91 ? -1.996 -13.755 29.130 1.00 89.25 91 LEU A O 1
ATOM 720 N N . VAL A 1 92 ? -0.054 -12.664 29.460 1.00 90.31 92 VAL A N 1
ATOM 721 C CA . VAL A 1 92 ? 0.237 -12.393 28.048 1.00 90.31 92 VAL A CA 1
ATOM 722 C C . VAL A 1 92 ? 0.244 -13.676 27.209 1.00 90.31 92 VAL A C 1
ATOM 724 O O . VAL A 1 92 ? -0.346 -13.718 26.134 1.00 90.31 92 VAL A O 1
ATOM 727 N N . GLY A 1 93 ? 0.802 -14.775 27.728 1.00 87.19 93 GLY A N 1
ATOM 728 C CA . GLY A 1 93 ? 0.854 -16.063 27.026 1.00 87.19 93 GLY A CA 1
ATOM 729 C C . GLY A 1 93 ? -0.506 -16.743 26.821 1.00 87.19 93 GLY A C 1
ATOM 730 O O . GLY A 1 93 ? -0.576 -17.759 26.135 1.00 87.19 93 GLY A O 1
ATOM 731 N N . ARG A 1 94 ? -1.592 -16.208 27.399 1.00 90.50 94 ARG A N 1
ATOM 732 C CA . ARG A 1 94 ? -2.963 -16.700 27.185 1.00 90.50 94 ARG A CA 1
ATOM 733 C C . ARG A 1 94 ? -3.670 -16.031 26.012 1.00 90.50 94 ARG A C 1
ATOM 735 O O . ARG A 1 94 ? -4.735 -16.512 25.630 1.00 90.50 94 ARG A O 1
ATOM 742 N N . LEU A 1 95 ? -3.097 -14.975 25.430 1.00 89.12 95 LEU A N 1
ATOM 743 C CA . LEU A 1 95 ? -3.692 -14.251 24.304 1.00 89.12 95 LEU A CA 1
ATOM 744 C C . LEU A 1 95 ? -4.099 -15.172 23.138 1.00 89.12 95 LEU A C 1
ATOM 746 O O . LEU A 1 95 ? -5.271 -15.113 22.773 1.00 89.12 95 LEU A O 1
ATOM 750 N N . PRO A 1 96 ?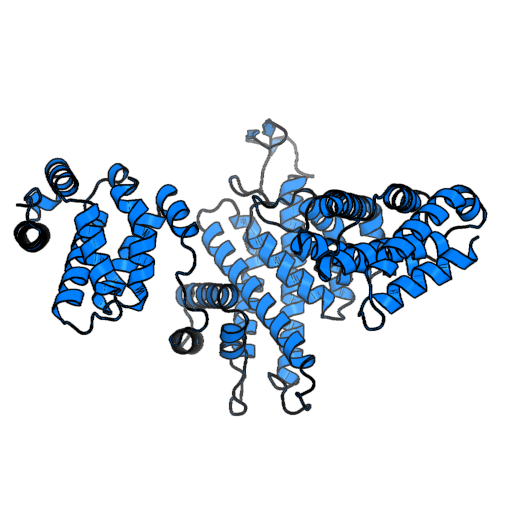 -3.260 -16.105 22.639 1.00 87.38 96 PRO A N 1
ATOM 751 C CA . PRO A 1 96 ? -3.672 -17.003 21.552 1.00 87.38 96 PRO A CA 1
ATOM 752 C C . PRO A 1 96 ? -4.915 -17.849 21.896 1.00 87.38 96 PRO A C 1
ATOM 754 O O . PRO A 1 96 ? -5.796 -18.092 21.069 1.00 87.38 96 PRO A O 1
ATOM 757 N N . LEU A 1 97 ? -5.026 -18.285 23.154 1.00 87.62 97 LEU A N 1
ATOM 758 C CA . LEU A 1 97 ? -6.141 -19.108 23.625 1.00 87.62 97 LEU A CA 1
ATOM 759 C C . LEU A 1 97 ? -7.432 -18.292 23.816 1.00 87.62 97 LEU A C 1
ATOM 761 O O . LEU A 1 97 ? -8.529 -18.773 23.534 1.00 87.62 97 LEU A O 1
ATOM 765 N N . LEU A 1 98 ? -7.308 -17.051 24.285 1.00 88.69 98 LEU A N 1
ATOM 766 C CA . LEU A 1 98 ? -8.428 -16.115 24.398 1.00 88.69 98 LEU A CA 1
ATOM 767 C C . LEU A 1 98 ? -8.953 -15.715 23.014 1.00 88.69 98 LEU A C 1
ATOM 769 O O . LEU A 1 98 ? -10.159 -15.682 22.793 1.00 88.69 98 LEU A O 1
ATOM 773 N N . VAL A 1 99 ? -8.054 -15.488 22.061 1.00 86.06 99 VAL A N 1
ATOM 774 C CA . VAL A 1 99 ? -8.414 -15.157 20.680 1.00 86.06 99 VAL A CA 1
ATOM 775 C C . VAL A 1 99 ? -9.149 -16.317 20.004 1.00 86.06 99 VAL A C 1
ATOM 777 O O . VAL A 1 99 ? -10.243 -16.127 19.480 1.00 86.06 99 VAL A O 1
ATOM 780 N N . SER A 1 100 ? -8.622 -17.540 20.098 1.00 82.25 100 SER A N 1
ATOM 781 C CA . SER A 1 100 ? -9.265 -18.726 19.503 1.00 82.25 100 SER A CA 1
ATOM 782 C C . SER A 1 100 ? -10.615 -19.097 20.135 1.00 82.25 100 SER A C 1
ATOM 784 O O . SER A 1 100 ? -11.453 -19.717 19.480 1.00 82.25 100 SER A O 1
ATOM 786 N N . SER A 1 101 ? -10.869 -18.700 21.388 1.00 83.81 101 SER A N 1
ATOM 787 C CA . SER A 1 101 ? -12.166 -18.919 22.052 1.00 83.81 101 SER A CA 1
ATOM 788 C C . SER A 1 101 ? -13.218 -17.855 21.721 1.00 83.81 101 SER A C 1
ATOM 790 O O . SER A 1 101 ? -14.410 -18.097 21.928 1.00 83.81 101 SER A O 1
ATOM 792 N N . LEU A 1 102 ? -12.818 -16.711 21.157 1.00 83.31 102 LEU A N 1
ATOM 793 C CA . LEU A 1 102 ? -13.682 -15.549 20.939 1.00 83.31 102 LEU A CA 1
ATOM 794 C C . LEU A 1 102 ? -14.915 -15.896 20.091 1.00 83.31 102 LEU A C 1
ATOM 796 O O . LEU A 1 102 ? -16.040 -15.668 20.527 1.00 83.31 102 LEU A O 1
ATOM 800 N N . LEU A 1 103 ? -14.721 -16.547 18.940 1.00 75.50 103 LEU A N 1
ATOM 801 C CA . LEU A 1 103 ? -15.794 -16.882 17.988 1.00 75.50 103 LEU A CA 1
ATOM 802 C C . LEU A 1 103 ? -16.774 -17.957 18.482 1.00 75.50 103 LEU A C 1
ATOM 804 O O . LEU A 1 103 ? -17.877 -18.069 17.950 1.00 75.50 103 LEU A O 1
ATOM 808 N N . GLN A 1 104 ? -16.372 -18.773 19.457 1.00 76.56 104 GLN A N 1
ATOM 809 C CA . GLN A 1 104 ? -17.178 -19.892 19.964 1.00 76.56 104 GLN A CA 1
ATOM 810 C C . GLN A 1 104 ? -17.848 -19.583 21.312 1.00 76.56 104 GLN A C 1
ATOM 812 O O . GLN A 1 104 ? -18.652 -20.376 21.814 1.00 76.56 104 GLN A O 1
ATOM 817 N N . SER A 1 105 ? -17.522 -18.430 21.896 1.00 81.50 105 SER A N 1
ATOM 818 C CA . SER A 1 105 ? -18.012 -17.992 23.200 1.00 81.50 105 SER A CA 1
ATOM 819 C C . SER A 1 105 ? -19.410 -17.360 23.148 1.00 81.50 105 SER A C 1
ATOM 821 O O . SER A 1 105 ? -19.931 -17.033 22.082 1.00 81.50 105 SER A O 1
ATOM 823 N N . SER A 1 106 ? -20.065 -17.253 24.309 1.00 83.19 106 SER A N 1
ATOM 824 C CA . SER A 1 106 ? -21.311 -16.486 24.454 1.00 83.19 106 SER A CA 1
ATOM 825 C C . SER A 1 106 ? -21.036 -14.986 24.288 1.00 83.19 106 SER A C 1
ATOM 827 O O . SER A 1 106 ? -19.903 -14.553 24.462 1.00 83.19 106 SER A O 1
ATOM 829 N N . GLU A 1 107 ? -22.059 -14.175 24.002 1.00 81.81 107 GLU A N 1
ATOM 830 C CA . GLU A 1 107 ? -21.902 -12.720 23.818 1.00 81.81 107 GLU A CA 1
ATOM 831 C C . GLU A 1 107 ? -21.245 -12.034 25.032 1.00 81.81 107 GLU A C 1
ATOM 833 O O . GLU A 1 107 ? -20.332 -11.219 24.888 1.00 81.81 107 GLU A O 1
ATOM 838 N N . GLU A 1 108 ? -21.659 -12.416 26.241 1.00 86.00 108 GLU A N 1
ATOM 839 C CA . GLU A 1 108 ? -21.102 -11.908 27.498 1.00 86.00 108 GLU A CA 1
ATOM 840 C C . GLU A 1 108 ? -19.628 -12.300 27.654 1.00 86.00 108 GLU A C 1
ATOM 842 O O . GLU A 1 108 ? -18.786 -11.455 27.962 1.00 86.00 108 GLU A O 1
ATOM 847 N N . THR A 1 109 ? -19.287 -13.556 27.368 1.00 88.31 109 THR A N 1
ATOM 848 C CA . THR A 1 109 ? -17.909 -14.051 27.442 1.00 88.31 109 THR A CA 1
ATOM 849 C C . THR A 1 109 ? -17.031 -13.440 26.353 1.00 88.31 109 THR A C 1
ATOM 851 O O . THR A 1 109 ? -15.914 -13.025 26.652 1.00 88.31 109 THR A O 1
ATOM 854 N N . SER A 1 110 ? -17.532 -13.275 25.125 1.00 86.12 110 SER A N 1
ATOM 855 C CA . SER A 1 110 ? -16.829 -12.566 24.046 1.00 86.12 110 SER A CA 1
ATOM 856 C C . SER A 1 110 ? -16.500 -11.128 24.449 1.00 86.12 110 SER A C 1
ATOM 858 O O . SER A 1 110 ? -15.406 -10.635 24.165 1.00 86.12 110 SER A O 1
ATOM 860 N N . LYS A 1 111 ? -17.414 -10.449 25.155 1.00 87.44 111 LYS A N 1
ATOM 861 C CA . LYS A 1 111 ? -17.176 -9.101 25.688 1.00 87.44 111 LYS A CA 1
ATOM 862 C C . LYS A 1 111 ? -16.048 -9.090 26.723 1.00 87.44 111 LYS A C 1
ATOM 864 O O . LYS A 1 111 ? -15.184 -8.219 26.667 1.00 87.44 111 LYS A O 1
ATOM 869 N N . LEU A 1 112 ? -16.013 -10.060 27.635 1.00 91.75 112 LEU A N 1
ATOM 870 C CA . LEU A 1 112 ? -14.929 -10.164 28.620 1.00 91.75 112 LEU A CA 1
ATOM 871 C C . LEU A 1 112 ? -13.587 -10.483 27.950 1.00 91.75 112 LEU A C 1
ATOM 873 O O . LEU A 1 112 ? -12.588 -9.838 28.262 1.00 91.75 112 LEU A O 1
ATOM 877 N N . ILE A 1 113 ? -13.574 -11.415 26.989 1.00 90.62 113 ILE A N 1
ATOM 878 C CA . ILE A 1 113 ? -12.392 -11.759 26.186 1.00 90.62 113 ILE A CA 1
ATOM 879 C C . ILE A 1 113 ? -11.854 -10.515 25.474 1.00 90.62 113 ILE A C 1
ATOM 881 O O . ILE A 1 113 ? -10.671 -10.208 25.597 1.00 90.62 113 ILE A O 1
ATOM 885 N N . THR A 1 114 ? -12.705 -9.779 24.757 1.00 87.38 114 THR A N 1
ATOM 886 C CA . THR A 1 114 ? -12.289 -8.586 23.997 1.00 87.38 114 THR A CA 1
ATOM 887 C C . THR A 1 114 ? -11.747 -7.487 24.902 1.00 87.38 114 THR A C 1
ATOM 889 O O . THR A 1 114 ? -10.709 -6.906 24.593 1.00 87.38 114 THR A O 1
ATOM 892 N N . GLN A 1 115 ? -12.381 -7.239 26.050 1.00 91.06 115 GLN A N 1
ATOM 893 C CA . GLN A 1 115 ? -11.874 -6.286 27.039 1.00 91.06 115 GLN A CA 1
ATOM 894 C C . GLN A 1 115 ? -10.533 -6.732 27.632 1.00 91.06 115 GLN A C 1
ATOM 896 O O . GLN A 1 115 ? -9.626 -5.915 27.764 1.00 91.06 115 GLN A O 1
ATOM 901 N N . THR A 1 116 ? -10.376 -8.020 27.945 1.00 92.38 116 THR A N 1
ATOM 902 C CA . THR A 1 116 ? -9.104 -8.573 28.428 1.00 92.38 116 THR A CA 1
ATOM 903 C C . THR A 1 116 ? -8.000 -8.432 27.391 1.00 92.38 116 THR A C 1
ATOM 905 O O . THR A 1 116 ? -6.922 -7.953 27.730 1.00 92.38 116 THR A O 1
ATOM 908 N N . ILE A 1 117 ? -8.261 -8.807 26.136 1.00 91.00 117 ILE A N 1
ATOM 909 C CA . ILE A 1 117 ? -7.305 -8.634 25.039 1.00 91.00 117 ILE A CA 1
ATOM 910 C C . ILE A 1 117 ? -6.923 -7.161 24.941 1.00 91.00 117 ILE A C 1
ATOM 912 O O . ILE A 1 117 ? -5.736 -6.861 24.986 1.00 91.00 117 ILE A O 1
ATOM 916 N N . HIS A 1 118 ? -7.904 -6.252 24.908 1.00 88.50 118 HIS A N 1
ATOM 917 C CA . HIS A 1 118 ? -7.662 -4.813 24.831 1.00 88.50 118 HIS A CA 1
ATOM 918 C C . HIS A 1 118 ? -6.726 -4.321 25.943 1.00 88.50 118 HIS A C 1
ATOM 920 O O . HIS A 1 118 ? -5.741 -3.654 25.649 1.00 88.50 118 HIS A O 1
ATOM 926 N N . THR A 1 119 ? -6.973 -4.699 27.201 1.00 90.50 119 THR A N 1
ATOM 927 C CA . THR A 1 119 ? -6.112 -4.318 28.332 1.00 90.50 119 THR A CA 1
ATOM 928 C C . THR A 1 119 ? -4.712 -4.925 28.256 1.00 90.50 119 THR A C 1
ATOM 930 O O . THR A 1 119 ? -3.754 -4.308 28.707 1.00 90.50 119 THR A O 1
ATOM 933 N N . LEU A 1 120 ? -4.550 -6.131 27.714 1.00 90.50 120 LEU A N 1
ATOM 934 C CA . LEU A 1 120 ? -3.226 -6.748 27.609 1.00 90.50 120 LEU A CA 1
ATOM 935 C C . LEU A 1 120 ? -2.413 -6.152 26.455 1.00 90.50 120 LEU A C 1
ATOM 937 O O . LEU A 1 120 ? -1.219 -5.909 26.622 1.00 90.50 120 LEU A O 1
ATOM 941 N N . VAL A 1 121 ? -3.045 -5.855 25.316 1.00 90.25 121 VAL A N 1
ATOM 942 C CA . VAL A 1 121 ? -2.356 -5.278 24.149 1.00 90.25 121 VAL A CA 1
ATOM 943 C C . VAL A 1 121 ? -1.991 -3.804 24.320 1.00 90.25 121 VAL A C 1
ATOM 945 O O . VAL A 1 121 ? -1.213 -3.289 23.525 1.00 90.25 121 VAL A O 1
ATOM 948 N N . THR A 1 122 ? -2.465 -3.118 25.371 1.00 88.25 122 THR A N 1
ATOM 949 C CA . THR A 1 122 ? -1.932 -1.786 25.715 1.00 88.25 122 THR A CA 1
ATOM 950 C C . THR A 1 122 ? -0.472 -1.829 26.174 1.00 88.25 122 THR A C 1
ATOM 952 O O . THR A 1 122 ? 0.174 -0.785 26.241 1.00 88.25 122 THR A O 1
ATOM 955 N N . PHE A 1 123 ? 0.059 -3.009 26.513 1.00 86.81 123 PHE A N 1
ATOM 956 C CA . PHE A 1 123 ? 1.466 -3.200 26.866 1.00 86.81 123 PHE A CA 1
ATOM 957 C C . PHE A 1 123 ? 2.260 -3.780 25.682 1.00 86.81 123 PHE A C 1
ATOM 959 O O . PHE A 1 123 ? 1.726 -4.635 24.972 1.00 86.81 123 PHE A O 1
ATOM 966 N N . PRO A 1 124 ? 3.542 -3.402 25.490 1.00 83.00 124 PRO A N 1
ATOM 967 C CA . PRO A 1 124 ? 4.366 -3.904 24.384 1.00 83.00 124 PRO A CA 1
ATOM 968 C C . PRO A 1 124 ? 4.456 -5.434 24.320 1.00 83.00 124 PRO A C 1
ATOM 970 O O . PRO A 1 124 ? 4.397 -6.020 23.241 1.00 83.00 124 PRO A O 1
ATOM 973 N N . GLU A 1 125 ? 4.561 -6.099 25.471 1.00 87.94 125 GLU A N 1
ATOM 974 C CA . GLU A 1 125 ? 4.639 -7.558 25.566 1.00 87.94 125 GLU A CA 1
ATOM 975 C C . GLU A 1 125 ? 3.338 -8.225 25.101 1.00 87.94 125 GLU A C 1
ATOM 977 O O . GLU A 1 125 ? 3.373 -9.237 24.400 1.00 87.94 125 GLU A O 1
ATOM 982 N N . GLY A 1 126 ? 2.193 -7.639 25.465 1.00 86.19 126 GLY A N 1
ATOM 983 C CA . GLY A 1 126 ? 0.875 -8.099 25.038 1.00 86.19 126 GLY A CA 1
ATOM 984 C C . GLY A 1 126 ? 0.613 -7.839 23.561 1.00 86.19 126 GLY A C 1
ATOM 985 O O . GLY A 1 126 ? 0.129 -8.732 22.873 1.00 86.19 126 GLY A O 1
ATOM 986 N N . ALA A 1 127 ? 0.989 -6.662 23.055 1.00 82.69 127 ALA A N 1
ATOM 987 C CA . ALA A 1 127 ? 0.896 -6.337 21.634 1.00 82.69 127 ALA A CA 1
ATOM 988 C C . ALA A 1 127 ? 1.712 -7.321 20.783 1.00 82.69 127 ALA A C 1
ATOM 990 O O . ALA A 1 127 ? 1.187 -7.874 19.819 1.00 82.69 127 ALA A O 1
ATOM 991 N N . LYS A 1 128 ? 2.951 -7.620 21.197 1.00 81.94 128 LYS A N 1
ATOM 992 C CA . LYS A 1 128 ? 3.805 -8.606 20.524 1.00 81.94 128 LYS A CA 1
ATOM 993 C C . LYS A 1 128 ? 3.185 -10.006 20.523 1.00 81.94 128 LYS A C 1
ATOM 995 O O . LYS A 1 128 ? 3.082 -10.640 19.479 1.00 81.94 128 LYS A O 1
ATOM 1000 N N . ALA A 1 129 ? 2.737 -10.488 21.681 1.00 84.25 129 ALA A N 1
ATOM 1001 C CA . ALA A 1 129 ? 2.123 -11.812 21.771 1.00 84.25 129 ALA A CA 1
ATOM 1002 C C . ALA A 1 129 ? 0.805 -11.910 20.989 1.00 84.25 129 ALA A C 1
ATOM 1004 O O . ALA A 1 129 ? 0.461 -12.988 20.518 1.00 84.25 129 ALA A O 1
ATOM 1005 N N . PHE A 1 130 ? 0.067 -10.805 20.853 1.00 84.62 130 PHE A N 1
ATOM 1006 C CA . PHE A 1 130 ? -1.131 -10.741 20.022 1.00 84.62 130 PHE A CA 1
ATOM 1007 C C . PHE A 1 130 ? -0.796 -10.747 18.525 1.00 84.62 130 PHE A C 1
ATOM 1009 O O . PHE A 1 130 ? -1.481 -11.428 17.770 1.00 84.62 130 PHE A O 1
ATOM 1016 N N . SER A 1 131 ? 0.268 -10.055 18.097 1.00 77.19 131 SER A N 1
ATOM 1017 C CA . SER A 1 131 ? 0.708 -10.066 16.691 1.00 77.19 131 SER A CA 1
ATOM 1018 C C . SER A 1 131 ? 1.210 -11.429 16.209 1.00 77.19 131 SER A C 1
ATOM 1020 O O . SER A 1 131 ? 1.194 -11.688 15.017 1.00 77.19 131 SER A O 1
ATOM 1022 N N . GLU A 1 132 ? 1.633 -12.301 17.127 1.00 79.56 132 GLU A N 1
ATOM 1023 C CA . GLU A 1 132 ? 2.079 -13.671 16.831 1.00 79.56 132 GLU A CA 1
ATOM 1024 C C . GLU A 1 132 ? 0.908 -14.681 16.763 1.00 79.56 132 GLU A C 1
ATOM 1026 O O . GLU A 1 132 ? 1.134 -15.882 16.608 1.00 79.56 132 GLU A O 1
ATOM 1031 N N . VAL A 1 133 ? -0.348 -14.239 16.928 1.00 80.25 133 VAL A N 1
ATOM 1032 C CA . VAL A 1 133 ? -1.523 -15.120 16.836 1.00 80.25 133 VAL A CA 1
ATOM 1033 C C . VAL A 1 133 ? -1.942 -15.291 15.376 1.00 80.25 133 VAL A C 1
ATOM 1035 O O . VAL A 1 133 ? -2.736 -14.507 14.858 1.00 80.25 133 VAL A O 1
ATOM 1038 N N . ASP A 1 134 ? -1.463 -16.360 14.746 1.00 61.97 134 ASP A N 1
ATOM 1039 C CA . ASP A 1 134 ? -1.954 -16.802 13.437 1.00 61.97 134 ASP A CA 1
ATOM 1040 C C . ASP A 1 134 ? -3.389 -17.369 13.524 1.00 61.97 134 ASP A C 1
ATOM 1042 O O . ASP A 1 134 ? -3.811 -17.913 14.550 1.00 61.97 134 ASP A O 1
ATOM 1046 N N . ASP A 1 135 ? -4.148 -17.252 12.430 1.00 62.12 135 ASP A N 1
ATOM 1047 C CA . ASP A 1 135 ? -5.441 -17.926 12.202 1.00 62.12 135 ASP A CA 1
ATOM 1048 C C . ASP A 1 135 ? -6.586 -17.603 13.185 1.00 62.12 135 ASP A C 1
ATOM 1050 O O . ASP A 1 135 ? -7.535 -18.373 13.361 1.00 62.12 135 ASP A O 1
ATOM 1054 N N . ALA A 1 136 ? -6.554 -16.429 13.813 1.00 64.06 136 ALA A N 1
ATOM 1055 C CA . ALA A 1 136 ? -7.617 -15.965 14.708 1.00 64.06 136 ALA A CA 1
ATOM 1056 C C . ALA A 1 136 ? -8.980 -15.760 14.020 1.00 64.06 136 ALA A C 1
ATOM 1058 O O . ALA A 1 136 ? -10.039 -15.817 14.654 1.00 64.06 136 ALA A O 1
ATOM 1059 N N . LEU A 1 137 ? -8.946 -15.442 12.729 1.00 70.50 137 LEU A N 1
ATOM 1060 C CA . LEU A 1 137 ? -10.077 -14.939 11.972 1.00 70.50 137 LEU A CA 1
ATOM 1061 C C . LEU A 1 137 ? -10.451 -15.924 10.857 1.00 70.50 137 LEU A C 1
ATOM 1063 O O . LEU A 1 137 ? -9.578 -16.407 10.140 1.00 70.50 137 LEU A O 1
ATOM 1067 N N . PRO A 1 138 ? -11.744 -16.262 10.702 1.00 74.56 138 PRO A N 1
ATOM 1068 C CA . PRO A 1 138 ? -12.163 -17.222 9.694 1.00 74.56 138 PRO A CA 1
ATOM 1069 C C . PRO A 1 138 ? -12.036 -16.584 8.312 1.00 74.56 138 PRO A C 1
ATOM 1071 O O . PRO A 1 138 ? -12.443 -15.444 8.143 1.00 74.56 138 PRO A O 1
ATOM 1074 N N . ALA A 1 139 ? -11.583 -17.335 7.307 1.00 74.50 139 ALA A N 1
ATOM 1075 C CA . ALA A 1 139 ? -11.412 -16.820 5.942 1.00 74.50 139 ALA A CA 1
ATOM 1076 C C . ALA A 1 139 ? -12.699 -16.238 5.312 1.00 74.50 139 ALA A C 1
ATOM 1078 O O . ALA A 1 139 ? -12.620 -15.363 4.457 1.00 74.50 139 ALA A O 1
ATOM 1079 N N . SER A 1 140 ? -13.885 -16.706 5.731 1.00 77.12 140 SER A N 1
ATOM 1080 C CA . SER A 1 140 ? -15.178 -16.128 5.332 1.00 77.12 140 SER A CA 1
ATOM 1081 C C . SER A 1 140 ? -16.118 -15.987 6.541 1.00 77.12 140 SER A C 1
ATOM 1083 O O . SER A 1 140 ? -16.841 -16.925 6.912 1.00 77.12 140 SER A O 1
ATOM 1085 N N . PRO A 1 141 ? -16.085 -14.836 7.229 1.00 80.62 141 PRO A N 1
ATOM 1086 C CA . PRO A 1 141 ? -16.910 -14.572 8.401 1.00 80.62 141 PRO A CA 1
ATOM 1087 C C . PRO A 1 141 ? -18.354 -14.209 8.036 1.00 80.62 141 PRO A C 1
ATOM 1089 O O . PRO A 1 141 ? -18.621 -13.198 7.402 1.00 80.62 141 PRO A O 1
ATOM 1092 N N . LYS A 1 142 ? -19.346 -14.913 8.595 1.00 80.00 142 LYS A N 1
ATOM 1093 C CA . LYS A 1 142 ? -20.770 -14.538 8.416 1.00 80.00 142 LYS A CA 1
ATOM 1094 C C . LYS A 1 142 ? -21.134 -13.163 9.003 1.00 80.00 142 LYS A C 1
ATOM 1096 O O . LYS A 1 142 ? -22.146 -12.582 8.618 1.00 80.00 142 LYS A O 1
ATOM 1101 N N . TRP A 1 143 ? -20.346 -12.662 9.955 1.00 83.44 143 TRP A N 1
ATOM 1102 C CA . TRP A 1 143 ? -20.607 -11.411 10.670 1.00 83.44 143 TRP A CA 1
ATOM 1103 C C . TRP A 1 143 ? -20.175 -10.159 9.897 1.00 83.44 143 TRP A C 1
ATOM 1105 O O . TRP A 1 143 ? -20.652 -9.070 10.219 1.00 83.44 143 TRP A O 1
ATOM 1115 N N . ILE A 1 144 ? -19.321 -10.279 8.872 1.00 88.56 144 ILE A N 1
ATOM 1116 C CA . ILE A 1 144 ? -18.773 -9.115 8.153 1.00 88.56 144 ILE A CA 1
ATOM 1117 C C . ILE A 1 144 ? -19.867 -8.262 7.528 1.00 88.56 144 ILE A C 1
ATOM 1119 O O . ILE A 1 144 ? -19.847 -7.041 7.657 1.00 88.56 144 ILE A O 1
ATOM 1123 N N . LYS A 1 145 ? -20.895 -8.903 6.962 1.00 88.81 145 LYS A N 1
ATOM 1124 C CA . LYS A 1 145 ? -22.069 -8.211 6.432 1.00 88.81 145 LYS A CA 1
ATOM 1125 C C . LYS A 1 145 ? -22.754 -7.354 7.494 1.00 88.81 145 LYS A C 1
ATOM 1127 O O . LYS A 1 145 ? -23.066 -6.201 7.227 1.00 88.81 145 LYS A O 1
ATOM 1132 N N . SER A 1 146 ? -22.944 -7.878 8.703 1.00 88.38 146 SER A N 1
ATOM 1133 C CA . SER A 1 146 ? -23.573 -7.130 9.797 1.00 88.38 146 SER A CA 1
ATOM 1134 C C . SER A 1 146 ? -22.737 -5.928 10.238 1.00 88.38 146 SER A C 1
ATOM 1136 O O . SER A 1 146 ? -23.301 -4.877 10.540 1.00 88.38 146 SER A O 1
ATOM 1138 N N . VAL A 1 147 ? -21.407 -6.055 10.243 1.00 90.12 147 VAL A N 1
ATOM 1139 C CA . VAL A 1 147 ? -20.503 -4.937 10.560 1.00 90.12 147 VAL A CA 1
ATOM 1140 C C . VAL A 1 147 ? -20.536 -3.883 9.453 1.00 90.12 147 VAL A C 1
ATOM 1142 O O . VAL A 1 147 ? -20.657 -2.695 9.747 1.00 90.12 147 VAL A O 1
ATOM 1145 N N . VAL A 1 148 ? -20.521 -4.296 8.184 1.00 91.75 148 VAL A N 1
ATOM 1146 C CA . VAL A 1 148 ? -20.676 -3.378 7.045 1.00 91.75 148 VAL A CA 1
ATOM 1147 C C . VAL A 1 148 ? -22.031 -2.667 7.090 1.00 91.75 148 VAL A C 1
ATOM 1149 O O . VAL A 1 148 ? -22.091 -1.454 6.904 1.00 91.75 148 VAL A O 1
ATOM 1152 N N . ASP A 1 149 ? -23.117 -3.370 7.412 1.00 89.94 149 ASP A N 1
ATOM 1153 C CA . ASP A 1 149 ? -24.441 -2.762 7.580 1.00 89.94 149 ASP A CA 1
ATOM 1154 C C . ASP A 1 149 ? -24.452 -1.736 8.726 1.00 89.94 149 ASP A C 1
ATOM 1156 O O . ASP A 1 149 ? -25.126 -0.707 8.635 1.00 89.94 149 ASP A O 1
ATOM 1160 N N . PHE A 1 150 ? -23.697 -1.980 9.802 1.00 89.94 150 PHE A N 1
ATOM 1161 C CA . PHE A 1 150 ? -23.528 -1.018 10.891 1.00 89.94 150 PHE A CA 1
ATOM 1162 C C . PHE A 1 150 ? -22.736 0.219 10.447 1.00 89.94 150 PHE A C 1
ATOM 1164 O O . PHE A 1 150 ? -23.170 1.335 10.724 1.00 89.94 150 PHE A O 1
ATOM 1171 N N . ILE A 1 151 ? -21.648 0.041 9.690 1.00 92.44 151 ILE A N 1
ATOM 1172 C CA . ILE A 1 151 ? -20.883 1.134 9.064 1.00 92.44 151 ILE A CA 1
ATOM 1173 C C . ILE A 1 151 ? -21.799 1.989 8.175 1.00 92.44 151 ILE A C 1
ATOM 1175 O O . ILE A 1 151 ? -21.849 3.213 8.327 1.00 92.44 151 ILE A O 1
ATOM 1179 N N . LYS A 1 152 ? -22.593 1.350 7.304 1.00 91.56 152 LYS A N 1
ATOM 1180 C CA . LYS A 1 152 ? -23.557 2.024 6.417 1.00 91.56 152 LYS A CA 1
ATOM 1181 C C . LYS A 1 152 ? -24.582 2.843 7.202 1.00 91.56 152 LYS A C 1
ATOM 1183 O O . LYS A 1 152 ? -24.854 4.001 6.870 1.00 91.56 152 LYS A O 1
ATOM 1188 N N . LYS A 1 153 ? -25.136 2.266 8.270 1.00 90.00 153 LYS A N 1
ATOM 1189 C CA . LYS A 1 153 ? -26.092 2.950 9.156 1.00 90.00 153 LYS A CA 1
ATOM 1190 C C . LYS A 1 153 ? -25.455 4.134 9.873 1.00 90.00 153 LYS A C 1
ATOM 1192 O O . LYS A 1 153 ? -26.039 5.211 9.873 1.00 90.00 153 LYS A O 1
ATOM 1197 N N . LEU A 1 154 ? -24.260 3.955 10.432 1.00 89.56 154 LEU A N 1
ATOM 1198 C CA . LEU A 1 154 ? -23.564 4.994 11.188 1.00 89.56 154 LEU A CA 1
ATOM 1199 C C . LEU A 1 154 ? -23.228 6.209 10.312 1.00 89.56 154 LEU A C 1
ATOM 1201 O O . LEU A 1 154 ? -23.347 7.353 10.752 1.00 89.56 154 LEU A O 1
ATOM 1205 N N . LEU A 1 155 ? -22.858 5.967 9.054 1.00 89.81 155 LEU A N 1
ATOM 1206 C CA . LEU A 1 155 ? -22.597 7.025 8.084 1.00 89.81 155 LEU A CA 1
ATOM 1207 C C . LEU A 1 155 ? -23.872 7.788 7.699 1.00 89.81 155 LEU A C 1
ATOM 1209 O O . LEU A 1 155 ? -23.849 9.013 7.573 1.00 89.81 155 LEU A O 1
ATOM 1213 N N . THR A 1 156 ? -24.989 7.082 7.513 1.00 87.25 156 THR A N 1
ATOM 1214 C CA . THR A 1 156 ? -26.255 7.680 7.053 1.00 87.25 156 THR A CA 1
ATOM 1215 C C . THR A 1 156 ? -27.046 8.367 8.174 1.00 87.25 156 THR A C 1
ATOM 1217 O O . THR A 1 156 ? -27.810 9.296 7.906 1.00 87.25 156 THR A O 1
ATOM 1220 N N . SER A 1 157 ? -26.829 8.006 9.442 1.00 85.25 157 SER A N 1
ATOM 1221 C CA . SER A 1 157 ? -27.582 8.508 10.603 1.00 85.25 157 SER A CA 1
ATOM 1222 C C . SER A 1 157 ? -27.097 9.851 11.182 1.00 85.25 157 SER A C 1
ATOM 1224 O O . SER A 1 157 ? -27.234 10.071 12.382 1.00 85.25 157 SER A O 1
ATOM 1226 N N . ARG A 1 158 ? -26.567 10.761 10.348 1.00 71.62 158 ARG A N 1
ATOM 1227 C CA . ARG A 1 158 ? -25.860 12.012 10.725 1.00 71.62 158 ARG A CA 1
ATOM 1228 C C . ARG A 1 158 ? -24.553 11.753 11.499 1.00 71.62 158 ARG A C 1
ATOM 1230 O O . ARG A 1 158 ? -24.573 11.630 12.722 1.00 71.62 158 ARG A O 1
ATOM 1237 N N . PRO A 1 159 ? -23.402 11.722 10.813 1.00 78.12 159 PRO A N 1
ATOM 1238 C CA . PRO A 1 159 ? -22.146 11.320 11.433 1.00 78.12 159 PRO A CA 1
ATOM 1239 C C . PRO A 1 159 ? -21.555 12.433 12.314 1.00 78.12 159 PRO A C 1
ATOM 1241 O O . PRO A 1 159 ? -21.306 13.542 11.836 1.00 78.12 159 PRO A O 1
ATOM 1244 N N . THR A 1 160 ? -21.286 12.128 13.587 1.00 86.94 160 THR A N 1
ATOM 1245 C CA . THR A 1 160 ? -20.420 12.945 14.458 1.00 86.94 160 THR A CA 1
ATOM 1246 C C . THR A 1 160 ? -18.937 12.740 14.092 1.00 86.94 160 THR A C 1
ATOM 1248 O O . THR A 1 160 ? -18.620 11.796 13.358 1.00 86.94 160 THR A O 1
ATOM 1251 N N . PRO A 1 161 ? -18.000 13.586 14.564 1.00 86.00 161 PRO A N 1
ATOM 1252 C CA . PRO A 1 161 ? -16.565 13.359 14.366 1.00 86.00 161 PRO A CA 1
ATOM 1253 C C . PRO A 1 161 ? -16.089 11.993 14.886 1.00 86.00 161 PRO A C 1
ATOM 1255 O O . PRO A 1 161 ? -15.301 11.319 14.225 1.00 86.00 161 PRO A O 1
ATOM 1258 N N . GLU A 1 162 ? -16.620 11.543 16.022 1.00 86.56 162 GLU A N 1
ATOM 1259 C CA . GLU A 1 162 ? -16.298 10.249 16.634 1.00 86.56 162 GLU A CA 1
ATOM 1260 C C . GLU A 1 162 ? -16.839 9.098 15.787 1.00 86.56 162 GLU A C 1
ATOM 1262 O O . GLU A 1 162 ? -16.129 8.127 15.529 1.00 86.56 162 GLU A O 1
ATOM 1267 N N . ALA A 1 163 ? -18.076 9.233 15.298 1.00 87.81 163 ALA A N 1
ATOM 1268 C CA . ALA A 1 163 ? -18.673 8.269 14.384 1.00 87.81 163 ALA A CA 1
ATOM 1269 C C . ALA A 1 163 ? -17.858 8.157 13.088 1.00 87.81 163 ALA A C 1
ATOM 1271 O O . ALA A 1 163 ? -17.607 7.044 12.630 1.00 87.81 163 ALA A O 1
ATOM 1272 N N . ARG A 1 164 ? -17.397 9.294 12.541 1.00 89.38 164 ARG A N 1
ATOM 1273 C CA . ARG A 1 164 ? -16.504 9.349 11.374 1.00 89.38 164 ARG A CA 1
ATOM 1274 C C . ARG A 1 164 ? -15.212 8.600 11.619 1.00 89.38 164 ARG A C 1
ATOM 1276 O O . ARG A 1 164 ? -14.861 7.738 10.825 1.00 89.38 164 ARG A O 1
ATOM 1283 N N . ASN A 1 165 ? -14.545 8.880 12.731 1.00 91.00 165 ASN A N 1
ATOM 1284 C CA . ASN A 1 165 ? -13.326 8.169 13.086 1.00 91.00 165 ASN A CA 1
ATOM 1285 C C . ASN A 1 165 ? -13.558 6.649 13.159 1.00 91.00 165 ASN A C 1
ATOM 1287 O O . ASN A 1 165 ? -12.820 5.873 12.556 1.00 91.00 165 ASN A O 1
ATOM 1291 N N . ALA A 1 166 ? -14.633 6.234 13.835 1.00 90.88 166 ALA A N 1
ATOM 1292 C CA . ALA A 1 166 ? -14.958 4.829 14.030 1.00 90.88 166 ALA A CA 1
ATOM 1293 C C . ALA A 1 166 ? -15.250 4.097 12.713 1.00 90.88 166 ALA A C 1
ATOM 1295 O O . ALA A 1 166 ? -14.660 3.044 12.473 1.00 90.88 166 ALA A O 1
ATOM 1296 N N . TYR A 1 167 ? -16.125 4.629 11.847 1.00 93.50 167 TYR A N 1
ATOM 1297 C CA . TYR A 1 167 ? -16.439 3.933 10.596 1.00 93.50 167 TYR A CA 1
ATOM 1298 C C . TYR A 1 167 ? -15.275 3.939 9.603 1.00 93.50 167 TYR A C 1
ATOM 1300 O O . TYR A 1 167 ? -15.155 2.982 8.844 1.00 93.50 167 TYR A O 1
ATOM 1308 N N . THR A 1 168 ? -14.421 4.970 9.597 1.00 95.81 168 THR A N 1
ATOM 1309 C CA . THR A 1 168 ? -13.266 5.033 8.688 1.00 95.81 168 THR A CA 1
ATOM 1310 C C . THR A 1 168 ? -12.235 3.976 9.060 1.00 95.81 168 THR A C 1
ATOM 1312 O O . THR A 1 168 ? -11.846 3.181 8.208 1.00 95.81 168 THR A O 1
ATOM 1315 N N . ILE A 1 169 ? -11.850 3.915 10.339 1.00 94.56 169 ILE A N 1
ATOM 1316 C CA . ILE A 1 169 ? -10.884 2.925 10.833 1.00 94.56 169 ILE A CA 1
ATOM 1317 C C . ILE A 1 169 ? -11.456 1.509 10.695 1.00 94.56 169 ILE A C 1
ATOM 1319 O O . ILE A 1 169 ? -10.757 0.605 10.238 1.00 94.56 169 ILE A O 1
ATOM 1323 N N . ALA A 1 170 ? -12.734 1.304 11.038 1.00 93.81 170 ALA A N 1
ATOM 1324 C CA . ALA A 1 170 ? -13.368 -0.006 10.912 1.00 93.81 170 ALA A CA 1
ATOM 1325 C C . ALA A 1 170 ? -13.435 -0.475 9.453 1.00 93.81 170 ALA A C 1
ATOM 1327 O O . ALA A 1 170 ? -13.144 -1.634 9.176 1.00 93.81 170 ALA A O 1
ATOM 1328 N N . ALA A 1 171 ? -13.781 0.412 8.515 1.00 96.44 171 ALA A N 1
ATOM 1329 C CA . ALA A 1 171 ? -13.804 0.075 7.097 1.00 96.44 171 ALA A CA 1
ATOM 1330 C C . ALA A 1 171 ? -12.405 -0.274 6.573 1.00 96.44 171 ALA A C 1
ATOM 1332 O O . ALA A 1 171 ? -12.264 -1.313 5.936 1.00 96.44 171 ALA A O 1
ATOM 1333 N N . ALA A 1 172 ? -11.384 0.534 6.884 1.00 96.69 172 ALA A N 1
ATOM 1334 C CA . ALA A 1 172 ? -9.997 0.254 6.502 1.00 96.69 172 ALA A CA 1
ATOM 1335 C C . ALA A 1 172 ? -9.526 -1.102 7.047 1.00 96.69 172 ALA A C 1
ATOM 1337 O O . ALA A 1 172 ? -9.041 -1.936 6.294 1.00 96.69 172 ALA A O 1
ATOM 1338 N N . SER A 1 173 ? -9.781 -1.367 8.330 1.00 93.38 173 SER A N 1
ATOM 1339 C CA . SER A 1 173 ? -9.408 -2.633 8.975 1.00 93.38 173 SER A CA 1
ATOM 1340 C C . SER A 1 173 ? -10.106 -3.841 8.338 1.00 93.38 173 SER A C 1
ATOM 1342 O O . SER A 1 173 ? -9.498 -4.892 8.167 1.00 93.38 173 SER A O 1
ATOM 1344 N N . LEU A 1 174 ? -11.388 -3.716 7.971 1.00 93.44 174 LEU A N 1
ATOM 1345 C CA . LEU A 1 174 ? -12.107 -4.792 7.281 1.00 93.44 174 LEU A CA 1
ATOM 1346 C C . LEU A 1 174 ? -11.586 -5.025 5.866 1.00 93.44 174 LEU A C 1
ATOM 1348 O O . LEU A 1 174 ? -11.556 -6.170 5.424 1.00 93.44 174 LEU A O 1
ATOM 1352 N N . LEU A 1 175 ? -11.225 -3.956 5.158 1.00 95.12 175 LEU A N 1
ATOM 1353 C CA . LEU A 1 175 ? -10.673 -4.036 3.809 1.00 95.12 175 LEU A CA 1
ATOM 1354 C C . LEU A 1 175 ? -9.282 -4.671 3.814 1.00 95.12 175 LEU A C 1
ATOM 1356 O O . LEU A 1 175 ? -9.015 -5.496 2.953 1.00 95.12 175 LEU A O 1
ATOM 1360 N N . GLU A 1 176 ? -8.463 -4.379 4.821 1.00 90.88 176 GLU A N 1
ATOM 1361 C CA . GLU A 1 176 ? -7.141 -4.990 4.972 1.00 90.88 176 GLU A CA 1
ATOM 1362 C C . GLU A 1 176 ? -7.235 -6.502 5.227 1.00 90.88 176 GLU A C 1
ATOM 1364 O O . GLU A 1 176 ? -6.538 -7.298 4.604 1.00 90.88 176 GLU A O 1
ATOM 1369 N N . VAL A 1 177 ? -8.137 -6.922 6.121 1.00 89.00 177 VAL A N 1
ATOM 1370 C CA . VAL A 1 177 ? -8.251 -8.337 6.515 1.00 89.00 177 VAL A CA 1
ATOM 1371 C C . VAL A 1 177 ? -9.078 -9.158 5.517 1.00 89.00 177 VAL A C 1
ATOM 1373 O O . VAL A 1 177 ? -8.796 -10.333 5.293 1.00 89.00 177 VAL A O 1
ATOM 1376 N N . TYR A 1 178 ? -10.109 -8.564 4.910 1.00 90.88 178 TYR A N 1
ATOM 1377 C CA . TYR A 1 178 ? -11.037 -9.239 3.992 1.00 90.88 178 TYR A CA 1
ATOM 1378 C C . TYR A 1 178 ? -11.216 -8.457 2.683 1.00 90.88 178 TYR A C 1
ATOM 1380 O O . TYR A 1 178 ? -12.346 -8.092 2.340 1.00 90.88 178 TYR A O 1
ATOM 1388 N N . PRO A 1 179 ? -10.146 -8.217 1.907 1.00 90.69 179 PRO A N 1
ATOM 1389 C CA . PRO A 1 179 ? -10.162 -7.279 0.783 1.00 90.69 179 PRO A CA 1
ATOM 1390 C C . PRO A 1 179 ? -11.254 -7.581 -0.240 1.00 90.69 179 PRO A C 1
ATOM 1392 O O . PRO A 1 179 ? -11.962 -6.671 -0.671 1.00 90.69 179 PRO A O 1
ATOM 1395 N N . THR A 1 180 ? -11.464 -8.850 -0.588 1.00 88.81 180 THR A N 1
ATOM 1396 C CA . THR A 1 180 ? -12.474 -9.254 -1.577 1.00 88.81 180 THR A CA 1
ATOM 1397 C C . THR A 1 180 ? -13.904 -9.112 -1.047 1.00 88.81 180 THR A C 1
ATOM 1399 O O . THR A 1 180 ? -14.755 -8.502 -1.699 1.00 88.81 180 THR A O 1
ATOM 1402 N N . GLU A 1 181 ? -14.193 -9.662 0.138 1.00 90.06 181 GLU A N 1
ATOM 1403 C CA . GLU A 1 181 ? -15.554 -9.677 0.693 1.00 90.06 181 GLU A CA 1
ATOM 1404 C C . GLU A 1 181 ? -15.977 -8.284 1.183 1.00 90.06 181 GLU A C 1
ATOM 1406 O O . GLU A 1 181 ? -17.074 -7.819 0.854 1.00 90.06 181 GLU A O 1
ATOM 1411 N N . ALA A 1 182 ? -15.094 -7.572 1.890 1.00 92.62 182 ALA A N 1
ATOM 1412 C CA . ALA A 1 182 ? -15.351 -6.219 2.372 1.00 92.62 182 ALA A CA 1
ATOM 1413 C C . ALA A 1 182 ? -15.532 -5.226 1.217 1.00 92.62 182 ALA A C 1
ATOM 1415 O O . ALA A 1 182 ? -16.497 -4.462 1.249 1.00 92.62 182 ALA A O 1
ATOM 1416 N N . SER A 1 183 ? -14.688 -5.270 0.173 1.00 92.81 183 SER A N 1
ATOM 1417 C CA . SER A 1 183 ? -14.835 -4.377 -0.991 1.00 92.81 183 SER A CA 1
ATOM 1418 C C . SER A 1 183 ? -16.177 -4.588 -1.680 1.00 92.81 183 SER A C 1
ATOM 1420 O O . SER A 1 183 ? -16.902 -3.628 -1.937 1.00 92.81 183 SER A O 1
ATOM 1422 N N . LYS A 1 184 ? -16.570 -5.849 -1.899 1.00 90.00 184 LYS A N 1
ATOM 1423 C CA . LYS A 1 184 ? -17.872 -6.170 -2.491 1.00 90.00 184 LYS A CA 1
ATOM 1424 C C . LYS A 1 184 ? -19.020 -5.622 -1.643 1.00 90.00 184 LYS A C 1
ATOM 1426 O O . LYS A 1 184 ? -19.943 -5.018 -2.181 1.00 90.00 184 LYS A O 1
ATOM 1431 N N . LEU A 1 185 ? -18.983 -5.796 -0.325 1.00 91.69 185 LEU A N 1
ATOM 1432 C CA . LEU A 1 185 ? -20.063 -5.345 0.556 1.00 91.69 185 LEU A CA 1
ATOM 1433 C C . LEU A 1 185 ? -20.119 -3.817 0.726 1.00 91.69 185 LEU A C 1
ATOM 1435 O O . LEU A 1 185 ? -21.217 -3.258 0.825 1.00 91.69 185 LEU A O 1
ATOM 1439 N N . LEU A 1 186 ? -18.966 -3.145 0.782 1.00 92.38 186 LEU A N 1
ATOM 1440 C CA . LEU A 1 186 ? -18.863 -1.697 0.990 1.00 92.38 186 LEU A CA 1
ATOM 1441 C C . LEU A 1 186 ? -19.093 -0.900 -0.293 1.00 92.38 186 LEU A C 1
ATOM 1443 O O . LEU A 1 186 ? -19.717 0.159 -0.229 1.00 92.38 186 LEU A O 1
ATOM 1447 N N . PHE A 1 187 ? -18.606 -1.386 -1.437 1.00 91.81 187 PHE A N 1
ATOM 1448 C CA . PHE A 1 187 ? -18.544 -0.588 -2.661 1.00 91.81 187 PHE A CA 1
ATOM 1449 C C . PHE A 1 187 ? -19.620 -0.919 -3.697 1.00 91.81 187 PHE A C 1
ATOM 1451 O O . PHE A 1 187 ? -19.920 -0.060 -4.525 1.00 91.81 187 PHE A O 1
ATOM 1458 N N . THR A 1 188 ? -20.251 -2.096 -3.629 1.00 84.81 188 THR A N 1
ATOM 1459 C CA . THR A 1 188 ? -21.380 -2.418 -4.518 1.00 84.81 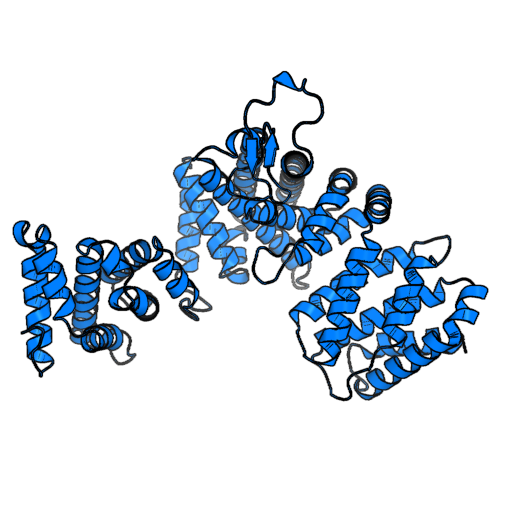188 THR A CA 1
ATOM 1460 C C . THR A 1 188 ? -22.601 -1.576 -4.151 1.00 84.81 188 THR A C 1
ATOM 1462 O O . THR A 1 188 ? -23.023 -1.545 -2.990 1.00 84.81 188 THR A O 1
ATOM 1465 N N . SER A 1 189 ? -23.184 -0.927 -5.154 1.00 71.56 189 SER A N 1
ATOM 1466 C CA . SER A 1 189 ? -24.398 -0.118 -5.019 1.00 71.56 189 SER A CA 1
ATOM 1467 C C . SER A 1 189 ? -25.635 -0.961 -5.324 1.00 71.56 189 SER A C 1
ATOM 1469 O O . SER A 1 189 ? -25.601 -1.805 -6.219 1.00 71.56 189 SER A O 1
ATOM 1471 N N . ASP A 1 190 ? -26.741 -0.733 -4.613 1.00 68.62 190 ASP A N 1
ATOM 1472 C CA . ASP A 1 190 ? -28.033 -1.277 -5.042 1.00 68.62 190 ASP A CA 1
ATOM 1473 C C . ASP A 1 190 ? -28.554 -0.422 -6.208 1.00 68.62 190 ASP A C 1
ATOM 1475 O O . ASP A 1 190 ? -28.574 0.806 -6.130 1.00 68.62 190 ASP A O 1
ATOM 1479 N N . VAL A 1 191 ? -28.997 -1.067 -7.288 1.00 62.12 191 VAL A N 1
ATOM 1480 C CA . VAL A 1 191 ? -29.528 -0.419 -8.504 1.00 62.12 191 VAL A CA 1
ATOM 1481 C C . VAL A 1 191 ? -30.728 0.490 -8.190 1.00 62.12 191 VAL A C 1
ATOM 1483 O O . VAL A 1 191 ? -31.081 1.363 -8.978 1.00 62.12 191 VAL A O 1
ATOM 1486 N N . LYS A 1 192 ? -31.369 0.296 -7.032 1.00 64.94 192 LYS A N 1
ATOM 1487 C CA . LYS A 1 192 ? -32.528 1.072 -6.574 1.00 64.94 192 LYS A CA 1
ATOM 1488 C C . LYS A 1 192 ? -32.176 2.346 -5.799 1.00 64.94 192 LYS A C 1
ATOM 1490 O O . LYS A 1 192 ? -33.092 3.084 -5.439 1.00 64.94 192 LYS A O 1
ATOM 1495 N N . GLU A 1 193 ? -30.906 2.597 -5.490 1.00 68.19 193 GLU A N 1
ATOM 1496 C CA . GLU A 1 193 ? -30.493 3.790 -4.744 1.00 68.19 193 GLU A CA 1
ATOM 1497 C C . GLU A 1 193 ? -30.283 4.995 -5.677 1.00 68.19 193 GLU A C 1
ATOM 1499 O O . GLU A 1 193 ? -29.389 4.989 -6.517 1.00 68.19 193 GLU A O 1
ATOM 1504 N N . ASP A 1 194 ? -31.040 6.083 -5.466 1.00 70.50 194 ASP A N 1
ATOM 1505 C CA . ASP A 1 194 ? -30.860 7.363 -6.187 1.00 70.50 194 ASP A CA 1
ATOM 1506 C C . ASP A 1 194 ? -29.449 7.962 -6.006 1.00 70.50 194 ASP A C 1
ATOM 1508 O O . ASP A 1 194 ? -28.976 8.758 -6.820 1.00 70.50 194 ASP A O 1
ATOM 1512 N N . LYS A 1 195 ? -28.784 7.623 -4.896 1.00 80.44 195 LYS A N 1
ATOM 1513 C CA . LYS A 1 195 ? -27.391 7.973 -4.610 1.00 80.44 195 LYS A CA 1
ATOM 1514 C C . LYS A 1 195 ? -26.667 6.736 -4.087 1.00 80.44 195 LYS A C 1
ATOM 1516 O O . LYS A 1 195 ? -26.928 6.357 -2.946 1.00 80.44 195 LYS A O 1
ATOM 1521 N N . PRO A 1 196 ? -25.732 6.173 -4.867 1.00 88.50 196 PRO A N 1
ATOM 1522 C CA . PRO A 1 196 ? -24.907 5.052 -4.444 1.00 88.50 196 PRO A CA 1
ATOM 1523 C C . PRO A 1 196 ? -24.249 5.287 -3.081 1.00 88.50 196 PRO A C 1
ATOM 1525 O O . PRO A 1 196 ? -23.566 6.302 -2.889 1.00 88.50 196 PRO A O 1
ATOM 1528 N N . PHE A 1 197 ? -24.401 4.345 -2.145 1.00 89.75 197 PHE A N 1
ATOM 1529 C CA . PHE A 1 197 ? -23.710 4.409 -0.851 1.00 89.75 197 PHE A CA 1
ATOM 1530 C C . PHE A 1 197 ? -22.196 4.622 -1.005 1.00 89.75 197 PHE A C 1
ATOM 1532 O O . PHE A 1 197 ? -21.618 5.465 -0.321 1.00 89.75 197 PHE A O 1
ATOM 1539 N N . SER A 1 198 ? -21.560 3.893 -1.924 1.00 91.44 198 SER A N 1
ATOM 1540 C CA . SER A 1 198 ? -20.117 3.955 -2.166 1.00 91.44 198 SER A CA 1
ATOM 1541 C C . SER A 1 198 ? -19.659 5.343 -2.615 1.00 91.44 198 SER A C 1
ATOM 1543 O O . SER A 1 198 ? -18.670 5.862 -2.098 1.00 91.44 198 SER A O 1
ATOM 1545 N N . TYR A 1 199 ? -20.435 6.003 -3.482 1.00 92.06 199 TYR A N 1
ATOM 1546 C CA . TYR A 1 199 ? -20.197 7.394 -3.863 1.00 92.06 199 TYR A CA 1
ATOM 1547 C C . TYR A 1 199 ? -20.223 8.327 -2.647 1.00 92.06 199 TYR A C 1
ATOM 1549 O O . TYR A 1 199 ? -19.299 9.123 -2.459 1.00 92.06 199 TYR A O 1
ATOM 1557 N N . LEU A 1 200 ? -21.260 8.231 -1.806 1.00 91.81 200 LEU A N 1
ATOM 1558 C CA . LEU A 1 200 ? -21.381 9.063 -0.606 1.00 91.81 200 LEU A CA 1
ATOM 1559 C C . LEU A 1 200 ? -20.226 8.802 0.368 1.00 91.81 200 LEU A C 1
ATOM 1561 O O . LEU A 1 200 ? -19.648 9.751 0.896 1.00 91.81 200 LEU A O 1
ATOM 1565 N N . PHE A 1 201 ? -19.892 7.532 0.587 1.00 93.94 201 PHE A N 1
ATOM 1566 C CA . PHE A 1 201 ? -18.855 7.118 1.521 1.00 93.94 201 PHE A CA 1
ATOM 1567 C C . PHE A 1 201 ? -17.493 7.694 1.137 1.00 93.94 201 PHE A C 1
ATOM 1569 O O . PHE A 1 201 ? -16.899 8.431 1.924 1.00 93.94 201 PHE A O 1
ATOM 1576 N N . ILE A 1 202 ? -17.050 7.456 -0.098 1.00 95.75 202 ILE A N 1
ATOM 1577 C CA . ILE A 1 202 ? -15.760 7.951 -0.587 1.00 95.75 202 ILE A CA 1
ATOM 1578 C C . ILE A 1 202 ? -15.739 9.480 -0.647 1.00 95.75 202 ILE A C 1
ATOM 1580 O O . ILE A 1 202 ? -14.768 10.100 -0.220 1.00 95.75 202 ILE A O 1
ATOM 1584 N N . THR A 1 203 ? -16.829 10.118 -1.084 1.00 94.88 203 THR A N 1
ATOM 1585 C CA . THR A 1 203 ? -16.900 11.588 -1.130 1.00 94.88 203 THR A CA 1
ATOM 1586 C C . THR A 1 203 ? -16.728 12.207 0.259 1.00 94.88 203 THR A C 1
ATOM 1588 O O . THR A 1 203 ? -16.020 13.205 0.400 1.00 94.88 203 THR A O 1
ATOM 1591 N N . LEU A 1 204 ? -17.343 11.631 1.298 1.00 93.81 204 LEU A N 1
ATOM 1592 C CA . LEU A 1 204 ? -17.209 12.129 2.670 1.00 93.81 204 LEU A CA 1
ATOM 1593 C C . LEU A 1 204 ? -15.792 11.948 3.217 1.00 93.81 204 LEU A C 1
ATOM 1595 O O . LEU A 1 204 ? -15.276 12.883 3.831 1.00 93.81 204 LEU A O 1
ATOM 1599 N N . LEU A 1 205 ? -15.169 10.791 2.972 1.00 96.06 205 LEU A N 1
ATOM 1600 C CA . LEU A 1 205 ? -13.782 10.538 3.366 1.00 96.06 205 LEU A CA 1
ATOM 1601 C C . LEU A 1 205 ? -12.836 11.549 2.718 1.00 96.06 205 LEU A C 1
ATOM 1603 O O . LEU A 1 205 ? -12.099 12.233 3.418 1.00 96.06 205 LEU A O 1
ATOM 1607 N N . LEU A 1 206 ? -12.922 11.725 1.400 1.00 96.81 206 LEU A N 1
ATOM 1608 C CA . LEU A 1 206 ? -12.056 12.652 0.673 1.00 96.81 206 LEU A CA 1
ATOM 1609 C C . LEU A 1 206 ? -12.311 14.110 1.063 1.00 96.81 206 LEU A C 1
ATOM 1611 O O . LEU A 1 206 ? -11.369 14.888 1.171 1.00 96.81 206 LEU A O 1
ATOM 1615 N N . THR A 1 207 ? -13.563 14.496 1.319 1.00 94.75 207 THR A N 1
ATOM 1616 C CA . THR A 1 207 ? -13.882 15.852 1.800 1.00 94.75 207 THR A CA 1
ATOM 1617 C C . THR A 1 207 ? -13.225 16.128 3.153 1.00 94.75 207 THR A C 1
ATOM 1619 O O . THR A 1 207 ? -12.664 17.202 3.363 1.00 94.75 207 THR A O 1
ATOM 1622 N N . ASP A 1 208 ? -13.270 15.159 4.066 1.00 93.38 208 ASP A N 1
ATOM 1623 C CA . ASP A 1 208 ? -12.623 15.248 5.375 1.00 93.38 208 ASP A CA 1
ATOM 1624 C C . ASP A 1 208 ? -11.092 15.274 5.263 1.00 93.38 208 ASP A C 1
ATOM 1626 O O . ASP A 1 208 ? -10.452 16.117 5.896 1.00 93.38 208 ASP A O 1
ATOM 1630 N N . THR A 1 209 ? -10.512 14.430 4.406 1.00 95.56 209 THR A N 1
ATOM 1631 C CA . THR A 1 209 ? -9.074 14.423 4.113 1.00 95.56 209 THR A CA 1
ATOM 1632 C C . THR A 1 209 ? -8.611 15.784 3.607 1.00 95.56 209 THR A C 1
ATOM 1634 O O . THR A 1 209 ? -7.716 16.387 4.197 1.00 95.56 209 THR A O 1
ATOM 1637 N N . ARG A 1 210 ? -9.286 16.337 2.596 1.00 95.88 210 ARG A N 1
ATOM 1638 C CA . ARG A 1 210 ? -8.965 17.652 2.018 1.00 95.88 210 ARG A CA 1
ATOM 1639 C C . ARG A 1 210 ? -9.087 18.798 3.017 1.00 95.88 210 ARG A C 1
ATOM 1641 O O . ARG A 1 210 ? -8.301 19.735 2.974 1.00 95.88 210 ARG A O 1
ATOM 1648 N N . ALA A 1 211 ? -10.066 18.733 3.917 1.00 94.25 211 ALA A N 1
ATOM 1649 C CA . ALA A 1 211 ? -10.237 19.743 4.958 1.00 94.25 211 ALA A CA 1
ATOM 1650 C C . ALA A 1 211 ? -9.164 19.655 6.059 1.00 94.25 211 ALA A C 1
ATOM 1652 O O . ALA A 1 211 ? -8.925 20.641 6.757 1.00 94.25 211 ALA A O 1
ATOM 1653 N N . THR A 1 212 ? -8.547 18.484 6.239 1.00 93.44 212 THR A N 1
ATOM 1654 C CA . THR A 1 212 ? -7.618 18.221 7.346 1.00 93.44 212 THR A CA 1
ATOM 1655 C C . THR A 1 212 ? -6.150 18.343 6.931 1.00 93.44 212 THR A C 1
ATOM 1657 O O . THR A 1 212 ? -5.370 18.904 7.698 1.00 93.44 212 THR A O 1
ATOM 1660 N N . LEU A 1 213 ? -5.777 17.867 5.734 1.00 92.19 213 LEU A N 1
ATOM 1661 C CA . LEU A 1 213 ? -4.387 17.828 5.248 1.00 92.19 213 LEU A CA 1
ATOM 1662 C C . LEU A 1 213 ? -3.632 19.164 5.393 1.00 92.19 213 LEU A C 1
ATOM 1664 O O . LEU A 1 213 ? -2.554 19.141 5.986 1.00 92.19 213 LEU A O 1
ATOM 1668 N N . PRO A 1 214 ? -4.183 20.331 4.988 1.00 89.38 214 PRO A N 1
ATOM 1669 C CA . PRO A 1 214 ? -3.435 21.594 5.030 1.00 89.38 214 PRO A CA 1
ATOM 1670 C C . PRO A 1 214 ? -3.013 22.032 6.438 1.00 89.38 214 PRO A C 1
ATOM 1672 O O . PRO A 1 214 ? -2.097 22.828 6.599 1.00 89.38 214 PRO A O 1
ATOM 1675 N N . ARG A 1 215 ? -3.696 21.538 7.477 1.00 86.38 215 ARG A N 1
ATOM 1676 C CA . ARG A 1 215 ? -3.426 21.895 8.879 1.00 86.38 215 ARG A CA 1
ATOM 1677 C C . ARG A 1 215 ? -2.542 20.875 9.583 1.00 86.38 215 ARG A C 1
ATOM 1679 O O . ARG A 1 215 ? -2.174 21.073 10.736 1.00 86.38 215 ARG A O 1
ATOM 1686 N N . LEU A 1 216 ? -2.252 19.754 8.932 1.00 86.62 216 LEU A N 1
ATOM 1687 C CA . LEU A 1 216 ? -1.677 18.599 9.598 1.00 86.62 216 LEU A CA 1
ATOM 1688 C C . LEU A 1 216 ? -0.214 18.823 10.001 1.00 86.62 216 LEU A C 1
ATOM 1690 O O . LEU A 1 216 ? 0.196 18.373 11.068 1.00 86.62 216 LEU A O 1
ATOM 1694 N N . LEU A 1 217 ? 0.536 19.586 9.202 1.00 82.75 217 LEU A N 1
ATOM 1695 C CA . LEU A 1 217 ? 1.923 19.954 9.502 1.00 82.75 217 LEU A CA 1
ATOM 1696 C C . LEU A 1 217 ? 2.047 20.752 10.805 1.00 82.75 217 LEU A C 1
ATOM 1698 O O . LEU A 1 217 ? 2.969 20.527 11.585 1.00 82.75 217 LEU A O 1
ATOM 1702 N N . GLU A 1 218 ? 1.085 21.633 11.089 1.00 82.25 218 GLU A N 1
ATOM 1703 C CA . GLU A 1 218 ? 1.052 22.411 12.334 1.00 82.25 218 GLU A CA 1
ATOM 1704 C C . GLU A 1 218 ? 0.834 21.531 13.569 1.00 82.25 218 GLU A C 1
ATOM 1706 O O . GLU A 1 218 ? 1.197 21.909 14.684 1.00 82.25 218 GLU A O 1
ATOM 1711 N N . LEU A 1 219 ? 0.250 20.349 13.371 1.00 84.94 219 LEU A N 1
ATOM 1712 C CA . LEU A 1 219 ? -0.112 19.427 14.435 1.00 84.94 219 LEU A CA 1
ATOM 1713 C C . LEU A 1 219 ? 0.945 18.352 14.680 1.00 84.94 219 LEU A C 1
ATOM 1715 O O . LEU A 1 219 ? 0.801 17.645 15.664 1.00 84.94 219 LEU A O 1
ATOM 1719 N N . LEU A 1 220 ? 2.012 18.235 13.877 1.00 80.19 220 LEU A N 1
ATOM 1720 C CA . LEU A 1 220 ? 2.984 17.122 13.932 1.00 80.19 220 LEU A CA 1
ATOM 1721 C C . LEU A 1 220 ? 3.527 16.796 15.333 1.00 80.19 220 LEU A C 1
ATOM 1723 O O . LEU A 1 220 ? 3.832 15.647 15.637 1.00 80.19 220 LEU A O 1
ATOM 1727 N N . ASN A 1 221 ? 3.657 17.807 16.191 1.00 79.75 221 ASN A N 1
ATOM 1728 C CA . ASN A 1 221 ? 4.165 17.661 17.555 1.00 79.75 221 ASN A CA 1
ATOM 1729 C C . ASN A 1 221 ? 3.069 17.733 18.639 1.00 79.75 221 ASN A C 1
ATOM 1731 O O . ASN A 1 221 ? 3.383 17.691 19.832 1.00 79.75 221 ASN A O 1
ATOM 1735 N N . ASP A 1 222 ? 1.801 17.854 18.246 1.00 84.06 222 ASP A N 1
ATOM 1736 C CA . ASP A 1 222 ? 0.640 17.805 19.132 1.00 84.06 222 ASP A CA 1
ATOM 1737 C C . ASP A 1 222 ? 0.293 16.348 19.483 1.00 84.06 222 ASP A C 1
ATOM 1739 O O . ASP A 1 222 ? 0.336 15.442 18.654 1.00 84.06 222 ASP A O 1
ATOM 1743 N N . SER A 1 223 ? -0.123 16.128 20.728 1.00 85.81 223 SER A N 1
ATOM 1744 C CA . SER A 1 223 ? -0.690 14.867 21.214 1.00 85.81 223 SER A CA 1
ATOM 1745 C C . SER A 1 223 ? -1.875 14.334 20.396 1.00 85.81 223 SER A C 1
ATOM 1747 O O . SER A 1 223 ? -2.147 13.136 20.442 1.00 85.81 223 SER A O 1
ATOM 1749 N N . ILE A 1 224 ? -2.579 15.200 19.662 1.00 87.56 224 ILE A N 1
ATOM 1750 C CA . ILE A 1 224 ? -3.751 14.834 18.854 1.00 87.56 224 ILE A CA 1
ATOM 1751 C C . ILE A 1 224 ? -3.343 14.271 17.477 1.00 87.56 224 ILE A C 1
ATOM 1753 O O . ILE A 1 224 ? -4.120 13.534 16.866 1.00 87.56 224 ILE A O 1
ATOM 1757 N N . TYR A 1 225 ? -2.126 14.557 16.995 1.00 88.38 225 TYR A N 1
ATOM 1758 C CA . TYR A 1 225 ? -1.667 14.143 15.664 1.00 88.38 225 TYR A CA 1
ATOM 1759 C C . TYR A 1 225 ? -1.815 12.649 15.379 1.00 88.38 225 TYR A C 1
ATOM 1761 O O . TYR A 1 225 ? -2.429 12.337 14.361 1.00 88.38 225 TYR A O 1
ATOM 1769 N N . PRO A 1 226 ? -1.370 11.719 16.251 1.00 88.44 226 PRO A N 1
ATOM 1770 C CA . PRO A 1 226 ? -1.423 10.293 15.934 1.00 88.44 226 PRO A CA 1
ATOM 1771 C C . PRO A 1 226 ? -2.841 9.801 15.622 1.00 88.44 226 PRO A C 1
ATOM 1773 O O . PRO A 1 226 ? -3.044 9.017 14.698 1.00 88.44 226 PRO A O 1
ATOM 1776 N N . ALA A 1 227 ? -3.847 10.313 16.339 1.00 89.88 227 ALA A N 1
ATOM 1777 C CA . ALA A 1 227 ? -5.243 9.965 16.094 1.00 89.88 227 ALA A CA 1
ATOM 1778 C C . ALA A 1 227 ? -5.747 10.512 14.746 1.00 89.88 227 ALA A C 1
ATOM 1780 O O . ALA A 1 227 ? -6.487 9.833 14.032 1.00 89.88 227 ALA A O 1
ATOM 1781 N N . ILE A 1 228 ? -5.336 11.730 14.374 1.00 92.12 228 ILE A N 1
ATOM 1782 C CA . ILE A 1 228 ? -5.681 12.325 13.076 1.00 92.12 228 ILE A CA 1
ATOM 1783 C C . ILE A 1 228 ? -4.973 11.578 11.941 1.00 92.12 228 ILE A C 1
ATOM 1785 O O . ILE A 1 228 ? -5.622 11.244 10.950 1.00 92.12 228 ILE A O 1
ATOM 1789 N N . ALA A 1 229 ? -3.682 11.288 12.099 1.00 92.25 229 ALA A N 1
ATOM 1790 C CA . ALA A 1 229 ? -2.870 10.564 11.131 1.00 92.25 229 ALA A CA 1
ATOM 1791 C C . ALA A 1 229 ? -3.421 9.155 10.882 1.00 92.25 229 ALA A C 1
ATOM 1793 O O . ALA A 1 229 ? -3.631 8.788 9.730 1.00 92.25 229 ALA A O 1
ATOM 1794 N N . GLN A 1 230 ? -3.784 8.411 11.934 1.00 93.50 230 GLN A N 1
ATOM 1795 C CA . GLN A 1 230 ? -4.422 7.095 11.804 1.00 93.50 230 GLN A CA 1
ATOM 1796 C C . GLN A 1 230 ? -5.736 7.164 11.016 1.00 93.50 230 GLN A C 1
ATOM 1798 O O . GLN A 1 230 ? -5.987 6.337 10.136 1.00 93.50 230 GLN A O 1
ATOM 1803 N N . ARG A 1 231 ? -6.584 8.153 11.318 1.00 95.19 231 ARG A N 1
ATOM 1804 C CA . ARG A 1 231 ? -7.864 8.351 10.629 1.00 95.19 231 ARG A CA 1
ATOM 1805 C C . ARG A 1 231 ? -7.672 8.683 9.149 1.00 95.19 231 ARG A C 1
ATOM 1807 O O . ARG A 1 231 ? -8.384 8.132 8.313 1.00 95.19 231 ARG A O 1
ATOM 1814 N N . LEU A 1 232 ? -6.743 9.585 8.829 1.00 96.50 232 LEU A N 1
ATOM 1815 C CA . LEU A 1 232 ? -6.444 9.971 7.448 1.00 96.50 232 LEU A CA 1
ATOM 1816 C C . LEU A 1 232 ? -5.769 8.837 6.673 1.00 96.50 232 LEU A C 1
ATOM 1818 O O . LEU A 1 232 ? -6.158 8.587 5.538 1.00 96.50 232 LEU A O 1
ATOM 1822 N N . GLY A 1 233 ? -4.841 8.107 7.297 1.00 96.69 233 GLY A N 1
ATOM 1823 C CA . GLY A 1 233 ? -4.235 6.907 6.721 1.00 96.69 233 GLY A CA 1
ATOM 1824 C C . GLY A 1 233 ? -5.301 5.868 6.384 1.00 96.69 233 GLY A C 1
ATOM 1825 O O . GLY A 1 233 ? -5.411 5.448 5.240 1.00 96.69 233 GLY A O 1
ATOM 1826 N N . SER A 1 234 ? -6.212 5.600 7.325 1.00 97.81 234 SER A N 1
ATOM 1827 C CA . SER A 1 234 ? -7.369 4.723 7.093 1.00 97.81 234 SER A CA 1
ATOM 1828 C C . SER A 1 234 ? -8.260 5.215 5.940 1.00 97.81 234 SER A C 1
ATOM 1830 O O . SER A 1 234 ? -8.788 4.413 5.174 1.00 97.81 234 SER A O 1
ATOM 1832 N N . ALA A 1 235 ? -8.441 6.531 5.779 1.00 97.94 235 ALA A N 1
ATOM 1833 C CA . ALA A 1 235 ? -9.200 7.089 4.658 1.00 97.94 235 ALA A CA 1
ATOM 1834 C C . ALA A 1 235 ? -8.488 6.877 3.307 1.00 97.94 235 ALA A C 1
ATOM 1836 O O . ALA A 1 235 ? -9.150 6.558 2.313 1.00 97.94 235 ALA A O 1
ATOM 1837 N N . PHE A 1 236 ? -7.159 7.013 3.264 1.00 98.50 236 PHE A N 1
ATOM 1838 C CA . PHE A 1 236 ? -6.352 6.679 2.088 1.00 98.50 236 PHE A CA 1
ATOM 1839 C C . PHE A 1 236 ? -6.368 5.178 1.782 1.00 98.50 236 PHE A C 1
ATOM 1841 O O . PHE A 1 236 ? -6.530 4.804 0.621 1.00 98.50 236 PHE A O 1
ATOM 1848 N N . ASP A 1 237 ? -6.306 4.310 2.791 1.00 97.81 237 ASP A N 1
ATOM 1849 C CA . ASP A 1 237 ? -6.400 2.860 2.596 1.00 97.81 237 ASP A CA 1
ATOM 1850 C C . ASP A 1 237 ? -7.771 2.462 2.036 1.00 97.81 237 ASP A C 1
ATOM 1852 O O . ASP A 1 237 ? -7.846 1.714 1.060 1.00 97.81 237 ASP A O 1
ATOM 1856 N N . VAL A 1 238 ? -8.869 3.019 2.564 1.00 98.19 238 VAL A N 1
ATOM 1857 C CA . VAL A 1 238 ? -10.216 2.809 1.997 1.00 98.19 238 VAL A CA 1
ATOM 1858 C C . VAL A 1 238 ? -10.280 3.287 0.543 1.00 98.19 238 VAL A C 1
ATOM 1860 O O . VAL A 1 238 ? -10.854 2.603 -0.304 1.00 98.19 238 VAL A O 1
ATOM 1863 N N . THR A 1 239 ? -9.677 4.440 0.238 1.00 97.81 239 THR A N 1
ATOM 1864 C CA . THR A 1 239 ? -9.630 4.996 -1.125 1.00 97.81 239 THR A CA 1
ATOM 1865 C C . THR A 1 239 ? -8.832 4.095 -2.069 1.00 97.81 239 THR A C 1
ATOM 1867 O O . THR A 1 239 ? -9.290 3.813 -3.173 1.00 97.81 239 THR A O 1
ATOM 1870 N N . THR A 1 240 ? -7.695 3.567 -1.616 1.00 97.50 240 THR A N 1
ATOM 1871 C CA . THR A 1 240 ? -6.861 2.612 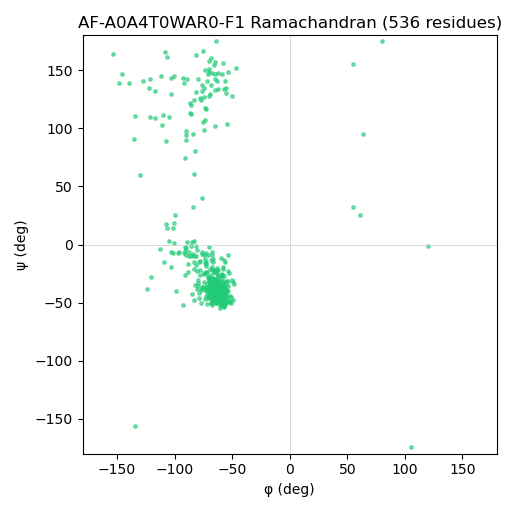-2.362 1.00 97.50 240 THR A CA 1
ATOM 1872 C C . THR A 1 240 ? -7.658 1.360 -2.720 1.00 97.50 240 THR A C 1
ATOM 1874 O O . THR A 1 240 ? -7.725 0.966 -3.885 1.00 97.50 240 THR A O 1
ATOM 1877 N N . HIS A 1 241 ? -8.334 0.762 -1.737 1.00 97.00 241 HIS A N 1
ATOM 1878 C CA . HIS A 1 241 ? -9.169 -0.418 -1.955 1.00 97.00 241 HIS A CA 1
ATOM 1879 C C . HIS A 1 241 ? -10.350 -0.137 -2.886 1.00 97.00 241 HIS A C 1
ATOM 1881 O O . HIS A 1 241 ? -10.710 -0.993 -3.693 1.00 97.00 241 HIS A O 1
ATOM 1887 N N . PHE A 1 242 ? -10.939 1.058 -2.799 1.00 96.06 242 PHE A N 1
ATOM 1888 C CA . PHE A 1 242 ? -12.001 1.482 -3.701 1.00 96.06 242 PHE A CA 1
ATOM 1889 C C . PHE A 1 242 ? -11.512 1.584 -5.149 1.00 96.06 242 PHE A C 1
ATOM 1891 O O . PHE A 1 242 ? -12.145 1.003 -6.027 1.00 96.06 242 PHE A O 1
ATOM 1898 N N . ILE A 1 243 ? -10.374 2.242 -5.402 1.00 94.69 243 ILE A N 1
ATOM 1899 C CA . ILE A 1 243 ? -9.785 2.341 -6.749 1.00 94.69 243 ILE A CA 1
ATOM 1900 C C . ILE A 1 243 ? -9.465 0.942 -7.288 1.00 94.69 243 ILE A C 1
ATOM 1902 O O . ILE A 1 243 ? -9.904 0.593 -8.380 1.00 94.69 243 ILE A O 1
ATOM 1906 N N . GLY A 1 244 ? -8.800 0.093 -6.498 1.00 93.19 244 GLY A N 1
ATOM 1907 C CA . GLY A 1 244 ? -8.499 -1.280 -6.913 1.00 93.19 244 GLY A CA 1
ATOM 1908 C C . GLY A 1 244 ? -9.753 -2.129 -7.160 1.00 93.19 244 GLY A C 1
ATOM 1909 O O . GLY A 1 244 ? -9.756 -3.018 -8.008 1.00 93.19 244 GLY A O 1
ATOM 1910 N N . TYR A 1 245 ? -10.847 -1.870 -6.441 1.00 92.12 245 TYR A N 1
ATOM 1911 C CA . TYR A 1 245 ? -12.139 -2.501 -6.712 1.00 92.12 245 TYR A CA 1
ATOM 1912 C C . TYR A 1 245 ? -12.772 -2.004 -8.021 1.00 92.12 245 TYR A C 1
ATOM 1914 O O . TYR A 1 245 ? -13.301 -2.829 -8.764 1.00 92.12 245 TYR A O 1
ATOM 1922 N N . LEU A 1 246 ? -12.675 -0.704 -8.335 1.00 90.44 246 LEU A N 1
ATOM 1923 C CA . LEU A 1 246 ? -13.119 -0.160 -9.623 1.00 90.44 246 LEU A CA 1
ATOM 1924 C C . LEU A 1 246 ? -12.375 -0.827 -10.788 1.00 90.44 246 LEU A C 1
ATOM 1926 O O . LEU A 1 246 ? -13.034 -1.337 -11.688 1.00 90.44 246 LEU A O 1
ATOM 1930 N N . VAL A 1 247 ? -11.040 -0.888 -10.739 1.00 89.31 247 VAL A N 1
ATOM 1931 C CA . VAL A 1 247 ? -10.207 -1.496 -11.798 1.00 89.31 247 VAL A CA 1
ATOM 1932 C C . VAL A 1 247 ? -10.602 -2.956 -12.033 1.00 89.31 247 VAL A C 1
ATOM 1934 O O . VAL A 1 247 ? -11.021 -3.314 -13.127 1.00 89.31 247 VAL A O 1
ATOM 1937 N N . ARG A 1 248 ? -10.632 -3.776 -10.971 1.00 87.25 248 ARG A N 1
ATOM 1938 C CA . ARG A 1 248 ? -11.026 -5.195 -11.079 1.00 87.25 248 ARG A CA 1
ATOM 1939 C C . ARG A 1 248 ? -12.434 -5.398 -11.638 1.00 87.25 248 ARG A C 1
ATOM 1941 O O . ARG A 1 248 ? -12.684 -6.381 -12.319 1.00 87.25 248 ARG A O 1
ATOM 1948 N N . SER A 1 249 ? -13.364 -4.491 -11.339 1.00 83.25 249 SER A N 1
ATOM 1949 C CA . SER A 1 249 ? -14.730 -4.587 -11.866 1.00 83.25 249 SER A CA 1
ATOM 1950 C C . SER A 1 249 ? -14.835 -4.281 -13.361 1.00 83.25 249 SER A C 1
ATOM 1952 O O . SER A 1 249 ? -15.791 -4.723 -13.997 1.00 83.25 249 SER A O 1
ATOM 1954 N N . LEU A 1 250 ? -13.881 -3.521 -13.908 1.00 78.00 250 LEU A N 1
ATOM 1955 C CA . LEU A 1 250 ? -13.801 -3.219 -15.336 1.00 78.00 250 LEU A CA 1
ATOM 1956 C C . LEU A 1 250 ? -13.180 -4.385 -16.117 1.00 78.00 250 LEU A C 1
ATOM 1958 O O . LEU A 1 250 ? -13.607 -4.632 -17.241 1.00 78.00 250 LEU A O 1
ATOM 1962 N N . ASP A 1 251 ? -12.238 -5.110 -15.504 1.00 70.69 251 ASP A N 1
ATOM 1963 C CA . ASP A 1 251 ? -11.525 -6.237 -16.123 1.00 70.69 251 ASP A CA 1
ATOM 1964 C C . ASP A 1 251 ? -12.343 -7.542 -16.181 1.00 70.69 251 ASP A C 1
ATOM 1966 O O . ASP A 1 251 ? -12.059 -8.415 -17.000 1.00 70.69 251 ASP A O 1
ATOM 1970 N N . ASP A 1 252 ? -13.367 -7.704 -15.334 1.00 69.94 252 ASP A N 1
ATOM 1971 C CA . ASP A 1 252 ? -14.243 -8.881 -15.370 1.00 69.94 252 ASP A CA 1
ATOM 1972 C C . ASP A 1 252 ? -15.029 -8.914 -16.703 1.00 69.94 252 ASP A C 1
ATOM 1974 O O . ASP A 1 252 ? -16.037 -8.223 -16.858 1.00 69.94 252 ASP A O 1
ATOM 1978 N N . GLU A 1 253 ? -14.614 -9.754 -17.665 1.00 48.78 253 GLU A N 1
ATOM 1979 C CA . GLU A 1 253 ? -15.215 -9.895 -19.013 1.00 48.78 253 GLU A CA 1
ATOM 1980 C C . GLU A 1 253 ? -16.721 -10.250 -19.016 1.00 48.78 253 GLU A C 1
ATOM 1982 O O . GLU A 1 253 ? -17.405 -10.134 -20.036 1.00 48.78 253 GLU A O 1
ATOM 1987 N N . MET A 1 254 ? -17.286 -10.659 -17.874 1.00 45.41 254 MET A N 1
ATOM 1988 C CA . MET A 1 254 ? -18.733 -10.866 -17.705 1.00 45.41 254 MET A CA 1
ATOM 1989 C C . MET A 1 254 ? -19.514 -9.560 -17.451 1.00 45.41 254 MET A C 1
ATOM 1991 O O . MET A 1 254 ? -20.752 -9.561 -17.399 1.00 45.41 254 MET A O 1
ATOM 1995 N N . SER A 1 255 ? -18.820 -8.433 -17.310 1.00 48.34 255 SER A N 1
ATOM 1996 C CA . SER A 1 255 ? -19.386 -7.105 -17.102 1.00 48.34 255 SER A CA 1
ATOM 1997 C C . SER A 1 255 ? -19.806 -6.481 -18.429 1.00 48.34 255 SER A C 1
ATOM 1999 O O . SER A 1 255 ? -19.143 -5.618 -18.993 1.00 48.34 255 SER A O 1
ATOM 2001 N N . SER A 1 256 ? -20.980 -6.874 -18.928 1.00 51.44 256 SER A N 1
ATOM 2002 C CA . SER A 1 256 ? -21.737 -6.005 -19.844 1.00 51.44 256 SER A CA 1
ATOM 2003 C C . SER A 1 256 ? -21.800 -4.570 -19.281 1.00 51.44 256 SER A C 1
ATOM 2005 O O . SER A 1 256 ? -21.818 -4.392 -18.063 1.00 51.44 256 SER A O 1
ATOM 2007 N N . SER A 1 257 ? -21.906 -3.541 -20.130 1.00 50.50 257 SER A N 1
ATOM 2008 C CA . SER A 1 257 ? -22.037 -2.123 -19.724 1.00 50.50 257 SER A CA 1
ATOM 2009 C C . SER A 1 257 ? -23.184 -1.832 -18.734 1.00 50.50 257 SER A C 1
ATOM 2011 O O . SER A 1 257 ? -23.259 -0.746 -18.164 1.00 50.50 257 SER A O 1
ATOM 2013 N N . SER A 1 258 ? -24.053 -2.815 -18.487 1.00 51.47 258 SER A N 1
ATOM 2014 C CA . SER A 1 258 ? -25.068 -2.865 -17.432 1.00 51.47 258 SER A CA 1
ATOM 2015 C C . SER A 1 258 ? -24.562 -3.177 -16.009 1.00 51.47 258 SER A C 1
ATOM 2017 O O . SER A 1 258 ? -25.356 -3.048 -15.082 1.00 51.47 258 SER A O 1
ATOM 2019 N N . ASN A 1 259 ? -23.292 -3.554 -15.804 1.00 58.97 259 ASN A N 1
ATOM 2020 C CA . ASN A 1 259 ? -22.738 -3.965 -14.499 1.00 58.97 259 ASN A CA 1
ATOM 2021 C C . ASN A 1 259 ? -21.782 -2.939 -13.857 1.00 58.97 259 ASN A C 1
ATOM 2023 O O . ASN A 1 259 ? -21.035 -3.286 -12.944 1.00 58.97 259 ASN A O 1
ATOM 2027 N N . LEU A 1 260 ? -21.795 -1.676 -14.300 1.00 68.12 260 LEU A N 1
ATOM 2028 C CA . LEU A 1 260 ? -21.027 -0.619 -13.631 1.00 68.12 260 LEU A CA 1
ATOM 2029 C C . LEU A 1 260 ? -21.399 -0.547 -12.140 1.00 68.12 260 LEU A C 1
ATOM 2031 O O . LEU A 1 260 ? -22.579 -0.522 -11.790 1.00 68.12 260 LEU A O 1
ATOM 2035 N N . ILE A 1 261 ? -20.389 -0.451 -11.266 1.00 79.56 261 ILE A N 1
ATOM 2036 C CA . ILE A 1 261 ? -20.563 -0.355 -9.800 1.00 79.56 261 ILE A CA 1
ATOM 2037 C C . ILE A 1 261 ? -21.509 0.790 -9.410 1.00 79.56 261 ILE A C 1
ATOM 2039 O O . ILE A 1 261 ? -22.202 0.725 -8.390 1.00 79.56 261 ILE A O 1
ATOM 2043 N N . MET A 1 262 ? -21.514 1.859 -10.204 1.00 84.56 262 MET A N 1
ATOM 2044 C CA . MET A 1 262 ? -22.414 2.993 -10.065 1.00 84.56 262 MET A CA 1
ATOM 2045 C C . MET A 1 262 ? -22.619 3.695 -11.415 1.00 84.56 262 MET A C 1
ATOM 2047 O O . MET A 1 262 ? -21.815 3.500 -12.330 1.00 84.56 262 MET A O 1
ATOM 2051 N N . PRO A 1 263 ? -23.649 4.550 -11.547 1.00 85.94 263 PRO A N 1
ATOM 2052 C CA . PRO A 1 263 ? -23.869 5.307 -12.773 1.00 85.94 263 PRO A CA 1
ATOM 2053 C C . PRO A 1 263 ? -22.676 6.217 -13.152 1.00 85.94 263 PRO A C 1
ATOM 2055 O O . PRO A 1 263 ? -22.020 6.775 -12.258 1.00 85.94 263 PRO A O 1
ATOM 2058 N N . PRO A 1 264 ? -22.397 6.420 -14.457 1.00 87.12 264 PRO A N 1
ATOM 2059 C CA . PRO A 1 264 ? -21.233 7.174 -14.936 1.00 87.12 264 PRO A CA 1
ATOM 2060 C C . PRO A 1 264 ? -21.107 8.596 -14.377 1.00 87.12 264 PRO A C 1
ATOM 2062 O O . PRO A 1 264 ? -20.001 9.078 -14.132 1.00 87.12 264 PRO A O 1
ATOM 2065 N N . GLU A 1 265 ? -22.218 9.287 -14.127 1.00 89.19 265 GLU A N 1
ATOM 2066 C CA . GLU A 1 265 ? -22.203 10.642 -13.577 1.00 89.19 265 GLU A CA 1
ATOM 2067 C C . GLU A 1 265 ? -21.622 10.710 -12.159 1.00 89.19 265 GLU A C 1
ATOM 2069 O O . GLU A 1 265 ? -21.039 11.730 -11.781 1.00 89.19 265 GLU A O 1
ATOM 2074 N N . PHE A 1 266 ? -21.756 9.640 -11.370 1.00 89.88 266 PHE A N 1
ATOM 2075 C CA . PHE A 1 266 ? -21.147 9.545 -10.045 1.00 89.88 266 PHE A CA 1
ATOM 2076 C C . PHE A 1 266 ? -19.665 9.181 -10.144 1.00 89.88 266 PHE A C 1
ATOM 2078 O O . PHE A 1 266 ? -18.869 9.758 -9.403 1.00 89.88 266 PHE A O 1
ATOM 2085 N N . LEU A 1 267 ? -19.276 8.340 -11.110 1.00 89.69 267 LEU A N 1
ATOM 2086 C CA . LEU A 1 267 ? -17.867 8.046 -11.403 1.00 89.69 267 LEU A CA 1
ATOM 2087 C C . LEU A 1 267 ? -17.101 9.305 -11.841 1.00 89.69 267 LEU A C 1
ATOM 2089 O O . LEU A 1 267 ? -16.006 9.576 -11.358 1.00 89.69 267 LEU A O 1
ATOM 2093 N N . LEU A 1 268 ? -17.687 10.156 -12.684 1.00 91.94 268 LEU A N 1
ATOM 2094 C CA . LEU A 1 268 ? -17.031 11.407 -13.087 1.00 91.94 268 LEU A CA 1
ATOM 2095 C C . LEU A 1 268 ? -16.870 12.386 -11.915 1.00 91.94 268 LEU A C 1
ATOM 2097 O O . LEU A 1 268 ? -15.844 13.057 -11.786 1.00 91.94 268 LEU A O 1
ATOM 2101 N N . LYS A 1 269 ? -17.864 12.456 -11.023 1.00 93.69 269 LYS A N 1
ATOM 2102 C CA . LYS A 1 269 ? -17.774 13.280 -9.808 1.00 93.69 269 LYS A CA 1
ATOM 2103 C C . LYS A 1 269 ? -16.734 12.739 -8.829 1.00 93.69 269 LYS A C 1
ATOM 2105 O O . LYS A 1 269 ? -16.014 13.537 -8.223 1.00 93.69 269 LYS A O 1
ATOM 2110 N N . ILE A 1 270 ? -16.648 11.417 -8.666 1.00 93.69 270 ILE A N 1
ATOM 2111 C CA . ILE A 1 270 ? -15.673 10.801 -7.762 1.00 93.69 270 ILE A CA 1
ATOM 2112 C C . ILE A 1 270 ? -14.257 10.965 -8.307 1.00 93.69 270 ILE A C 1
ATOM 2114 O O . ILE A 1 270 ? -13.395 11.385 -7.547 1.00 93.69 270 ILE A O 1
ATOM 2118 N N . ARG A 1 271 ? -14.047 10.791 -9.622 1.00 95.06 271 ARG A N 1
ATOM 2119 C CA . ARG A 1 271 ? -12.769 11.051 -10.306 1.00 95.06 271 ARG A CA 1
ATOM 2120 C C . ARG A 1 271 ? -12.235 12.445 -9.984 1.00 95.06 271 ARG A C 1
ATOM 2122 O O . ARG A 1 271 ? -11.099 12.592 -9.539 1.00 95.06 271 ARG A O 1
ATOM 2129 N N . ARG A 1 272 ? -13.086 13.467 -10.136 1.00 95.38 272 ARG A N 1
ATOM 2130 C CA . ARG A 1 272 ? -12.743 14.851 -9.780 1.00 95.38 272 ARG A CA 1
ATOM 2131 C C . ARG A 1 272 ? -12.393 14.990 -8.296 1.00 95.38 272 ARG A C 1
ATOM 2133 O O . ARG A 1 272 ? -11.413 15.640 -7.957 1.00 95.38 272 ARG A O 1
ATOM 2140 N N . THR A 1 273 ? -13.188 14.387 -7.416 1.00 96.12 273 THR A N 1
ATOM 2141 C CA . THR A 1 273 ? -12.988 14.489 -5.961 1.00 96.12 273 THR A CA 1
ATOM 2142 C C . THR A 1 273 ? -11.694 13.805 -5.512 1.00 96.12 273 THR A C 1
ATOM 2144 O O . THR A 1 273 ? -10.995 14.358 -4.666 1.00 96.12 273 THR A O 1
ATOM 2147 N N . ILE A 1 274 ? -11.360 12.645 -6.092 1.00 97.38 274 ILE A N 1
ATOM 2148 C CA . ILE A 1 274 ? -10.097 11.934 -5.860 1.00 97.38 274 ILE A CA 1
ATOM 2149 C C . ILE A 1 274 ? -8.935 12.785 -6.364 1.00 97.38 274 ILE A C 1
ATOM 2151 O O . ILE A 1 274 ? -8.028 13.050 -5.589 1.00 97.38 274 ILE A O 1
ATOM 2155 N N . SER A 1 275 ? -8.995 13.300 -7.596 1.00 96.81 275 SER A N 1
ATOM 2156 C CA . SER A 1 275 ? -7.931 14.153 -8.152 1.00 96.81 275 SER A CA 1
ATOM 2157 C C . SER A 1 275 ? -7.657 15.388 -7.285 1.00 96.81 275 SER A C 1
ATOM 2159 O O . SER A 1 275 ? -6.510 15.675 -6.964 1.00 96.81 275 SER A O 1
ATOM 2161 N N . GLU A 1 276 ? -8.706 16.087 -6.836 1.00 96.38 276 GLU A N 1
ATOM 2162 C CA . GLU A 1 276 ? -8.564 17.244 -5.938 1.00 96.38 276 GLU A CA 1
ATOM 2163 C C . GLU A 1 276 ? -7.983 16.854 -4.562 1.00 96.38 276 GLU A C 1
ATOM 2165 O O . GLU A 1 276 ? -7.302 17.659 -3.931 1.00 96.38 276 GLU A O 1
ATOM 2170 N N . ALA A 1 277 ? -8.251 15.638 -4.071 1.00 97.56 277 ALA A N 1
ATOM 2171 C CA . ALA A 1 277 ? -7.654 15.135 -2.834 1.00 97.56 277 ALA A CA 1
ATOM 2172 C C . ALA A 1 277 ? -6.193 14.705 -3.015 1.00 97.56 277 ALA A C 1
ATOM 2174 O O . ALA A 1 277 ? -5.383 14.965 -2.131 1.00 97.56 277 ALA A O 1
ATOM 2175 N N . MET A 1 278 ? -5.858 14.088 -4.150 1.00 97.88 278 MET A N 1
ATOM 2176 C CA . MET A 1 278 ? -4.497 13.663 -4.476 1.00 97.88 278 MET A CA 1
ATOM 2177 C C . MET A 1 278 ? -3.571 14.851 -4.724 1.00 97.88 278 MET A C 1
ATOM 2179 O O . MET A 1 278 ? -2.435 14.810 -4.273 1.00 97.88 278 MET A O 1
ATOM 2183 N N . SER A 1 279 ? -4.056 15.934 -5.335 1.00 97.25 279 SER A N 1
ATOM 2184 C CA . SER A 1 279 ? -3.276 17.174 -5.481 1.00 97.25 279 SER A CA 1
ATOM 2185 C C . SER A 1 279 ? -2.887 17.758 -4.109 1.00 97.25 279 SER A C 1
ATOM 2187 O O . SER A 1 279 ? -1.715 18.009 -3.848 1.00 97.25 279 SER A O 1
ATOM 2189 N N . LEU A 1 280 ? -3.823 17.811 -3.149 1.00 97.25 280 LEU A N 1
ATOM 2190 C CA . LEU A 1 280 ? -3.503 18.205 -1.765 1.00 97.25 280 LEU A CA 1
ATOM 2191 C C . LEU A 1 280 ? -2.613 17.188 -1.031 1.00 97.25 280 LEU A C 1
ATOM 2193 O O . LEU A 1 280 ? -1.857 17.565 -0.138 1.00 97.25 280 LEU A O 1
ATOM 2197 N N . ALA A 1 281 ? -2.706 15.900 -1.371 1.00 97.62 281 ALA A N 1
ATOM 2198 C CA . ALA A 1 281 ? -1.799 14.890 -0.835 1.00 97.62 281 ALA A CA 1
ATOM 2199 C C . ALA A 1 281 ? -0.371 15.092 -1.362 1.00 97.62 281 ALA A C 1
ATOM 2201 O O . ALA A 1 281 ? 0.565 14.942 -0.584 1.00 97.62 281 ALA A O 1
ATOM 2202 N N . ILE A 1 282 ? -0.201 15.480 -2.632 1.00 97.75 282 ILE A N 1
ATOM 2203 C CA . ILE A 1 282 ? 1.103 15.827 -3.214 1.00 97.75 282 ILE A CA 1
ATOM 2204 C C . ILE A 1 282 ? 1.716 17.014 -2.471 1.00 97.75 282 ILE A C 1
ATOM 2206 O O . ILE A 1 282 ? 2.858 16.913 -2.029 1.00 97.75 282 ILE A O 1
ATOM 2210 N N . GLU A 1 283 ? 0.953 18.094 -2.275 1.00 95.31 283 GLU A N 1
ATOM 2211 C CA . GLU A 1 283 ? 1.402 19.263 -1.501 1.00 95.31 283 GLU A CA 1
ATOM 2212 C C . GLU A 1 283 ? 1.828 18.860 -0.084 1.00 95.31 283 GLU A C 1
ATOM 2214 O O . GLU A 1 283 ? 2.948 19.141 0.336 1.00 95.31 283 GLU A O 1
ATOM 2219 N N . PHE A 1 284 ? 0.974 18.118 0.628 1.00 94.44 284 PHE A N 1
ATOM 2220 C CA . PHE A 1 284 ? 1.280 17.653 1.980 1.00 94.44 284 PHE A CA 1
ATOM 2221 C C . PHE A 1 284 ? 2.540 16.780 2.035 1.00 94.44 284 PHE A C 1
ATOM 2223 O O . PHE A 1 284 ? 3.367 16.965 2.926 1.00 94.44 284 PHE A O 1
ATOM 2230 N N . LEU A 1 285 ? 2.690 15.826 1.112 1.00 95.56 285 LEU A N 1
ATOM 2231 C CA . LEU A 1 285 ? 3.853 14.942 1.052 1.00 95.56 285 LEU A CA 1
ATOM 2232 C C . LEU A 1 285 ? 5.133 15.737 0.783 1.00 95.56 285 LEU A C 1
ATOM 2234 O O . LEU A 1 285 ? 6.124 15.533 1.485 1.00 95.56 285 LEU A O 1
ATOM 2238 N N . ARG A 1 286 ? 5.095 16.678 -0.170 1.00 92.88 286 ARG A N 1
ATOM 2239 C CA . ARG A 1 286 ? 6.225 17.561 -0.481 1.00 92.88 286 ARG A CA 1
ATOM 2240 C C . ARG A 1 286 ? 6.617 18.398 0.729 1.00 92.88 286 ARG A C 1
ATOM 2242 O O . ARG A 1 286 ? 7.770 18.353 1.150 1.00 92.88 286 ARG A O 1
ATOM 2249 N N . ASP A 1 287 ? 5.659 19.095 1.330 1.00 89.06 287 ASP A N 1
ATOM 2250 C CA . ASP A 1 287 ? 5.909 19.952 2.488 1.00 89.06 287 ASP A CA 1
ATOM 2251 C C . ASP A 1 287 ? 6.425 19.142 3.688 1.00 89.06 287 ASP A C 1
ATOM 2253 O O . ASP A 1 287 ? 7.325 19.578 4.414 1.00 89.06 287 ASP A O 1
ATOM 2257 N N . ARG A 1 288 ? 5.883 17.936 3.903 1.00 86.69 288 ARG A N 1
ATOM 2258 C CA . ARG A 1 288 ? 6.321 17.031 4.973 1.00 86.69 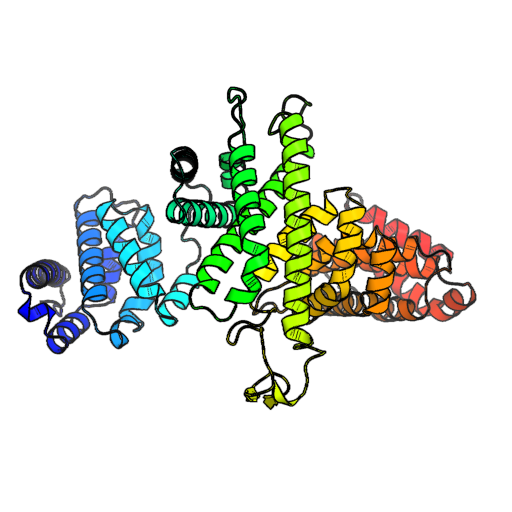288 ARG A CA 1
ATOM 2259 C C . ARG A 1 288 ? 7.746 16.531 4.752 1.00 86.69 288 ARG A C 1
ATOM 2261 O O . ARG A 1 288 ? 8.485 16.414 5.736 1.00 86.69 288 ARG A O 1
ATOM 2268 N N . TRP A 1 289 ? 8.112 16.242 3.506 1.00 87.31 289 TRP A N 1
ATOM 2269 C CA . TRP A 1 289 ? 9.458 15.838 3.106 1.00 87.31 289 TRP A CA 1
ATOM 2270 C C . TRP A 1 289 ? 10.463 16.977 3.261 1.00 87.31 289 TRP A C 1
ATOM 2272 O O . TRP A 1 289 ? 11.493 16.807 3.920 1.00 87.31 289 TRP A O 1
ATOM 2282 N N . ASP A 1 290 ? 10.128 18.168 2.770 1.00 83.19 290 ASP A N 1
ATOM 2283 C CA . ASP A 1 290 ? 10.957 19.364 2.924 1.00 83.19 290 ASP A CA 1
ATOM 2284 C C . ASP A 1 290 ? 11.174 19.715 4.400 1.00 83.19 290 ASP A C 1
ATOM 2286 O O . ASP A 1 290 ? 12.292 20.045 4.812 1.00 83.19 290 ASP A O 1
ATOM 2290 N N . ALA A 1 291 ? 10.137 19.566 5.230 1.00 78.19 291 ALA A N 1
ATOM 2291 C CA . ALA A 1 291 ? 10.248 19.746 6.672 1.00 78.19 291 ALA A CA 1
ATOM 2292 C C . ALA A 1 291 ? 11.230 18.756 7.327 1.00 78.19 291 ALA A C 1
ATOM 2294 O O . ALA A 1 291 ? 11.925 19.160 8.263 1.00 78.19 291 ALA A O 1
ATOM 2295 N N . SER A 1 292 ? 11.309 17.505 6.848 1.00 77.69 292 SER A N 1
ATOM 2296 C CA . SER A 1 292 ? 12.262 16.500 7.357 1.00 77.69 292 SER A CA 1
ATOM 2297 C C . SER A 1 292 ? 13.688 16.670 6.829 1.00 77.69 292 SER A C 1
ATOM 2299 O O . SER A 1 292 ? 14.644 16.550 7.590 1.00 77.69 292 SER A O 1
ATOM 2301 N N . VAL A 1 293 ? 13.864 16.979 5.542 1.00 71.12 293 VAL A N 1
ATOM 2302 C CA . VAL A 1 293 ? 15.195 17.017 4.914 1.00 71.12 293 VAL A CA 1
ATOM 2303 C C . VAL A 1 293 ? 15.897 18.345 5.157 1.00 71.12 293 VAL A C 1
ATOM 2305 O O . VAL A 1 293 ? 17.076 18.384 5.517 1.00 71.12 293 VAL A O 1
ATOM 2308 N N . ALA A 1 294 ? 15.195 19.453 4.934 1.00 56.34 294 ALA A N 1
ATOM 2309 C CA . ALA A 1 294 ? 15.829 20.759 4.922 1.00 56.34 294 ALA A CA 1
ATOM 2310 C C . ALA A 1 294 ? 15.946 21.341 6.338 1.00 56.34 294 ALA A C 1
ATOM 2312 O O . ALA A 1 294 ? 16.956 21.965 6.682 1.00 56.34 294 ALA A O 1
ATOM 2313 N N . GLY A 1 295 ? 14.892 21.213 7.154 1.00 56.59 295 GLY A N 1
ATOM 2314 C CA . GLY A 1 295 ? 14.609 22.238 8.161 1.00 56.59 295 GLY A CA 1
ATOM 2315 C C . GLY A 1 295 ? 14.499 23.628 7.497 1.00 56.59 295 GLY A C 1
ATOM 2316 O O . GLY A 1 295 ? 15.019 23.873 6.415 1.00 56.59 295 GLY A O 1
ATOM 2317 N N . THR A 1 296 ? 13.788 24.590 8.082 1.00 45.72 296 THR A N 1
ATOM 2318 C CA . THR A 1 296 ? 13.491 25.864 7.386 1.00 45.72 296 THR A CA 1
ATOM 2319 C C . THR A 1 296 ? 14.752 26.588 6.858 1.00 45.72 296 THR A C 1
ATOM 2321 O O . THR A 1 296 ? 15.466 27.237 7.631 1.00 45.72 296 THR A O 1
ATOM 2324 N N . PHE A 1 297 ? 15.012 26.533 5.545 1.00 38.00 297 PHE A N 1
ATOM 2325 C CA . PHE A 1 297 ? 15.942 27.434 4.861 1.00 38.00 297 PHE A CA 1
ATOM 2326 C C . PHE A 1 297 ? 15.267 28.807 4.727 1.00 38.00 297 PHE A C 1
ATOM 2328 O O . PHE A 1 297 ? 14.149 28.905 4.235 1.00 38.00 297 PHE A O 1
ATOM 2335 N N . GLY A 1 298 ? 15.937 29.876 5.177 1.00 46.88 298 GLY A N 1
ATOM 2336 C CA . GLY A 1 298 ? 15.489 31.262 4.954 1.00 46.88 298 GLY A CA 1
ATOM 2337 C C . GLY A 1 298 ? 15.209 32.126 6.193 1.00 46.88 298 GLY A C 1
ATOM 2338 O O . GLY A 1 298 ? 14.906 33.303 6.030 1.00 46.88 298 GLY A O 1
ATOM 2339 N N . LEU A 1 299 ? 15.352 31.613 7.422 1.00 42.88 299 LEU A N 1
ATOM 2340 C CA . LEU A 1 299 ? 15.223 32.418 8.652 1.00 42.88 299 LEU A CA 1
ATOM 2341 C C . LEU A 1 299 ? 16.586 32.765 9.280 1.00 42.88 299 LEU A C 1
ATOM 2343 O O . LEU A 1 299 ? 17.517 31.954 9.272 1.00 42.88 299 LEU A O 1
ATOM 2347 N N . HIS A 1 300 ? 16.688 33.980 9.840 1.00 38.41 300 HIS A N 1
ATOM 2348 C CA . HIS A 1 300 ? 17.892 34.527 10.485 1.00 38.41 300 HIS A CA 1
ATOM 2349 C C . HIS A 1 300 ? 18.383 33.593 11.618 1.00 38.41 300 HIS A C 1
ATOM 2351 O O . HIS A 1 300 ? 17.540 33.062 12.352 1.00 38.41 300 HIS A O 1
ATOM 2357 N N . PRO A 1 301 ? 19.706 33.391 11.799 1.00 42.72 301 PRO A N 1
ATOM 2358 C CA . PRO A 1 301 ? 20.284 32.471 12.791 1.00 42.72 301 PRO A CA 1
ATOM 2359 C C . PRO A 1 301 ? 19.747 32.625 14.220 1.00 42.72 301 PRO A C 1
ATOM 2361 O O . PRO A 1 301 ? 19.624 31.635 14.934 1.00 42.72 301 PRO A O 1
ATOM 2364 N N . ASP A 1 302 ? 19.352 33.837 14.603 1.00 45.19 302 ASP A N 1
ATOM 2365 C CA . ASP A 1 302 ? 18.858 34.174 15.947 1.00 45.19 302 ASP A CA 1
ATOM 2366 C C . ASP A 1 302 ? 17.464 33.599 16.264 1.00 45.19 302 ASP A C 1
ATOM 2368 O O . ASP A 1 302 ? 17.016 33.624 17.408 1.00 45.19 302 ASP A O 1
ATOM 2372 N N . SER A 1 303 ? 16.778 33.038 15.265 1.00 44.41 303 SER A N 1
ATOM 2373 C CA . SER A 1 303 ? 15.486 32.350 15.426 1.00 44.41 303 SER A CA 1
ATOM 2374 C C . SER A 1 303 ? 15.649 30.929 16.004 1.00 44.41 303 SER A C 1
ATOM 2376 O O . SER A 1 303 ? 14.677 30.300 16.424 1.00 44.41 303 SER A O 1
ATOM 2378 N N . ARG A 1 304 ? 16.880 30.394 16.010 1.00 52.78 304 ARG A N 1
ATOM 2379 C CA . ARG A 1 304 ? 17.223 29.007 16.365 1.00 52.78 304 ARG A CA 1
ATOM 2380 C C . ARG A 1 304 ? 17.506 28.904 17.867 1.00 52.78 304 ARG A C 1
ATOM 2382 O O . ARG A 1 304 ? 18.619 29.155 18.312 1.00 52.78 304 ARG A O 1
ATOM 2389 N N . THR A 1 305 ? 16.498 28.555 18.664 1.00 44.88 305 THR A N 1
ATOM 2390 C CA . THR A 1 305 ? 16.589 28.620 20.139 1.00 44.88 305 THR A CA 1
ATOM 2391 C C . THR A 1 305 ? 16.830 27.279 20.841 1.00 44.88 305 THR A C 1
ATOM 2393 O O . THR A 1 305 ? 17.039 27.278 22.055 1.00 44.88 305 THR A O 1
ATOM 2396 N N . LYS A 1 306 ? 16.804 26.136 20.135 1.00 48.47 306 LYS A N 1
ATOM 2397 C CA . LYS A 1 306 ? 16.963 24.802 20.747 1.00 48.47 306 LYS A CA 1
ATOM 2398 C C . LYS A 1 306 ? 17.829 23.862 19.907 1.00 48.47 306 LYS A C 1
ATOM 2400 O O . LYS A 1 306 ? 17.720 23.834 18.685 1.00 48.47 306 LYS A O 1
ATOM 2405 N N . GLU A 1 307 ? 18.690 23.105 20.587 1.00 47.97 307 GLU A N 1
ATOM 2406 C CA . GLU A 1 307 ? 19.426 21.975 20.013 1.00 47.97 307 GLU A CA 1
ATOM 2407 C C . GLU A 1 307 ? 18.522 20.741 19.993 1.00 47.97 307 GLU A C 1
ATOM 2409 O O . GLU A 1 307 ? 17.917 20.401 21.014 1.00 47.97 307 GLU A O 1
ATOM 2414 N N . THR A 1 308 ? 18.459 20.070 18.845 1.00 49.19 308 THR A N 1
ATOM 2415 C CA . THR A 1 308 ? 17.738 18.808 18.665 1.00 49.19 308 THR A CA 1
ATOM 2416 C C . THR A 1 308 ? 18.725 17.748 18.178 1.00 49.19 308 THR A C 1
ATOM 2418 O O . THR A 1 308 ? 19.558 18.013 17.304 1.00 49.19 308 THR A O 1
ATOM 2421 N N . ASP A 1 309 ? 18.661 16.554 18.765 1.00 43.69 309 ASP A N 1
ATOM 2422 C CA . ASP A 1 309 ? 19.393 15.384 18.282 1.00 43.69 309 ASP A CA 1
ATOM 2423 C C . ASP A 1 309 ? 18.710 14.876 17.003 1.00 43.69 309 ASP A C 1
ATOM 2425 O O . ASP A 1 309 ? 17.541 14.500 17.027 1.00 43.69 309 ASP A O 1
ATOM 2429 N N . THR A 1 310 ? 19.428 14.896 15.881 1.00 51.75 310 THR A N 1
ATOM 2430 C CA . THR A 1 310 ? 19.001 14.279 14.613 1.00 51.75 310 THR A CA 1
ATOM 2431 C C . THR A 1 310 ? 19.851 13.038 14.340 1.00 51.75 310 THR A C 1
ATOM 2433 O O . THR A 1 310 ? 20.924 12.881 14.929 1.00 51.75 310 THR A O 1
ATOM 2436 N N . SER A 1 311 ? 19.433 12.182 13.403 1.00 40.16 311 SER A N 1
ATOM 2437 C CA . SER A 1 311 ? 20.213 11.017 12.938 1.00 40.16 311 SER A CA 1
ATOM 2438 C C . SER A 1 311 ? 21.615 11.382 12.410 1.00 40.16 311 SER A C 1
ATOM 2440 O O . SER A 1 311 ? 22.489 10.524 12.314 1.00 40.16 311 SER A O 1
ATOM 2442 N N . MET A 1 312 ? 21.860 12.669 12.134 1.00 41.22 312 MET A N 1
ATOM 2443 C CA . MET A 1 312 ? 23.138 13.246 11.700 1.00 41.22 312 MET A CA 1
ATOM 2444 C C . MET A 1 312 ? 23.862 14.064 12.797 1.00 41.22 312 MET A C 1
ATOM 2446 O O . MET A 1 312 ? 24.781 14.829 12.487 1.00 41.22 312 MET A O 1
ATOM 2450 N N . GLY A 1 313 ? 23.455 13.947 14.067 1.00 53.16 313 GLY A N 1
ATOM 2451 C CA . GLY A 1 313 ? 24.048 14.631 15.228 1.00 53.16 313 GLY A CA 1
ATOM 2452 C C . GLY A 1 313 ? 23.222 15.804 15.782 1.00 53.16 313 GLY A C 1
ATOM 2453 O O . GLY A 1 313 ? 22.097 16.061 15.348 1.00 53.16 313 GLY A O 1
ATOM 2454 N N . LYS A 1 314 ? 23.788 16.532 16.761 1.00 46.84 314 LYS A N 1
ATOM 2455 C CA . LYS A 1 314 ? 23.155 17.707 17.392 1.00 46.84 314 LYS A CA 1
ATOM 2456 C C . LYS A 1 314 ? 23.149 18.900 16.450 1.00 46.84 314 LYS A C 1
ATOM 2458 O O . LYS A 1 314 ? 24.211 19.412 16.095 1.00 46.84 314 LYS A O 1
ATOM 2463 N N . ARG A 1 315 ? 21.960 19.368 16.069 1.00 46.91 315 ARG A N 1
ATOM 2464 C CA . ARG A 1 315 ? 21.781 20.568 15.239 1.00 46.91 315 ARG A CA 1
ATOM 2465 C C . ARG A 1 315 ? 20.806 21.534 15.912 1.00 46.91 315 ARG A C 1
ATOM 2467 O O . ARG A 1 315 ? 19.811 21.126 16.500 1.00 46.91 315 ARG A O 1
ATOM 2474 N N . LEU A 1 316 ? 21.096 22.832 15.824 1.00 43.31 316 LEU A N 1
ATOM 2475 C CA . LEU A 1 316 ? 20.172 23.896 16.226 1.00 43.31 316 LEU A CA 1
ATOM 2476 C C . LEU A 1 316 ? 19.067 24.006 15.167 1.00 43.31 316 LEU A C 1
ATOM 2478 O O . LEU A 1 316 ? 19.284 24.609 14.113 1.00 43.31 316 LEU A O 1
ATOM 2482 N N . THR A 1 317 ? 17.905 23.406 15.426 1.00 43.66 317 THR A N 1
ATOM 2483 C CA . THR A 1 317 ? 16.773 23.360 14.488 1.00 43.66 317 THR A CA 1
ATOM 2484 C C . THR A 1 317 ? 15.522 23.988 15.105 1.00 43.66 317 THR A C 1
ATOM 2486 O O . THR A 1 317 ? 15.238 23.838 16.290 1.00 43.66 317 THR A O 1
ATOM 2489 N N . ILE A 1 318 ? 14.740 24.697 14.287 1.00 47.53 318 ILE A N 1
ATOM 2490 C CA . ILE A 1 318 ? 13.305 24.887 14.535 1.00 47.53 318 ILE A CA 1
ATOM 2491 C C . ILE A 1 318 ? 12.641 23.726 13.789 1.00 47.53 318 ILE A C 1
ATOM 2493 O O . ILE A 1 318 ? 12.188 23.901 12.661 1.00 47.53 318 ILE A O 1
ATOM 2497 N N . SER A 1 319 ? 12.730 22.498 14.310 1.00 46.12 319 SER A N 1
ATOM 2498 C CA . SER A 1 319 ? 12.184 21.348 13.585 1.00 46.12 319 SER A CA 1
ATOM 2499 C C . SER A 1 319 ? 10.658 21.355 13.697 1.00 46.12 319 SER A C 1
ATOM 2501 O O . SER A 1 319 ? 10.088 21.057 14.745 1.00 46.12 319 SER A O 1
ATOM 2503 N N . TRP A 1 320 ? 10.002 21.727 12.596 1.00 57.72 320 TRP A N 1
ATOM 2504 C CA . TRP A 1 320 ? 8.599 21.391 12.341 1.00 57.72 320 TRP A CA 1
ATOM 2505 C C . TRP A 1 320 ? 8.418 19.882 12.112 1.00 57.72 320 TRP A C 1
ATOM 2507 O O . TRP A 1 320 ? 7.298 19.395 12.099 1.00 57.72 320 TRP A O 1
ATOM 2517 N N . GLU A 1 321 ? 9.515 19.132 11.987 1.00 57.50 321 GLU A N 1
ATOM 2518 C CA . GLU A 1 321 ? 9.517 17.675 12.016 1.00 57.50 321 GLU A CA 1
ATOM 2519 C C . GLU A 1 321 ? 9.011 17.126 13.364 1.00 57.50 321 GLU A C 1
ATOM 2521 O O . GLU A 1 321 ? 9.198 17.738 14.427 1.00 57.50 321 GLU A O 1
ATOM 2526 N N . SER A 1 322 ? 8.349 15.965 13.317 1.00 58.28 322 SER A N 1
ATOM 2527 C CA . SER A 1 322 ? 7.923 15.254 14.522 1.00 58.28 322 SER A CA 1
ATOM 2528 C C . SER A 1 322 ? 9.144 14.856 15.350 1.00 58.28 322 SER A C 1
ATOM 2530 O O . SER A 1 322 ? 10.120 14.311 14.846 1.00 58.28 322 SER A O 1
ATOM 2532 N N . LYS A 1 323 ? 9.076 15.096 16.661 1.00 59.41 323 LYS A N 1
ATOM 2533 C CA . LYS A 1 323 ? 10.101 14.656 17.623 1.00 59.41 323 LYS A CA 1
ATOM 2534 C C . LYS A 1 323 ? 10.182 13.135 17.785 1.00 59.41 323 LYS A C 1
ATOM 2536 O O . LYS A 1 323 ? 11.078 12.669 18.485 1.00 59.41 323 LYS A O 1
ATOM 2541 N N . LYS A 1 324 ? 9.199 12.394 17.266 1.00 61.25 324 LYS A N 1
ATOM 2542 C CA . LYS A 1 324 ? 9.034 10.954 17.499 1.00 61.25 324 LYS A CA 1
ATOM 2543 C C . LYS A 1 324 ? 8.998 10.136 16.216 1.00 61.25 324 LYS A C 1
ATOM 2545 O O . LYS A 1 324 ? 9.575 9.060 16.213 1.00 61.25 324 LYS A O 1
ATOM 2550 N N . ASP A 1 325 ? 8.357 10.658 15.174 1.00 62.44 325 ASP A N 1
ATOM 2551 C CA . ASP A 1 325 ? 8.024 9.884 13.980 1.00 62.44 325 ASP A CA 1
ATOM 2552 C C . ASP A 1 325 ? 8.753 10.465 12.764 1.00 62.44 325 ASP A C 1
ATOM 2554 O O . ASP A 1 325 ? 8.452 11.569 12.283 1.00 62.44 325 ASP A O 1
ATOM 2558 N N . THR A 1 326 ? 9.744 9.727 12.270 1.00 77.88 326 THR A N 1
ATOM 2559 C CA . THR A 1 326 ? 10.418 10.075 11.016 1.00 77.88 326 THR A CA 1
ATOM 2560 C C . THR A 1 326 ? 9.476 9.841 9.836 1.00 77.88 326 THR A C 1
ATOM 2562 O O . THR A 1 326 ? 8.520 9.072 9.931 1.00 77.88 326 THR A O 1
ATOM 2565 N N . ILE A 1 327 ? 9.718 10.501 8.699 1.00 84.75 327 ILE A N 1
ATOM 2566 C CA . ILE A 1 327 ? 8.866 10.309 7.512 1.00 84.75 327 ILE A CA 1
ATOM 2567 C C . ILE A 1 327 ? 8.842 8.841 7.037 1.00 84.75 327 ILE A C 1
ATOM 2569 O O . ILE A 1 327 ? 7.825 8.375 6.533 1.00 84.75 327 ILE A O 1
ATOM 2573 N N . HIS A 1 328 ? 9.927 8.097 7.275 1.00 84.88 328 HIS A N 1
ATOM 2574 C CA . HIS A 1 328 ? 10.064 6.676 6.939 1.00 84.88 328 HIS A CA 1
ATOM 2575 C C . HIS A 1 328 ? 9.267 5.743 7.863 1.00 84.88 328 HIS A C 1
ATOM 2577 O O . HIS A 1 328 ? 9.063 4.578 7.536 1.00 84.88 328 HIS A O 1
ATOM 2583 N N . GLU A 1 329 ? 8.827 6.232 9.022 1.00 85.38 329 GLU A N 1
ATOM 2584 C CA . GLU A 1 329 ? 8.138 5.440 10.046 1.00 85.38 329 GLU A CA 1
ATOM 2585 C C . GLU A 1 329 ? 6.673 5.855 10.220 1.00 85.38 329 GLU A C 1
ATOM 2587 O O . GLU A 1 329 ? 5.946 5.218 10.978 1.00 85.38 329 GLU A O 1
ATOM 2592 N N . ASP A 1 330 ? 6.221 6.897 9.515 1.00 87.75 330 ASP A N 1
ATOM 2593 C CA . ASP A 1 330 ? 4.861 7.416 9.620 1.00 87.75 330 ASP A CA 1
ATOM 2594 C C . ASP A 1 330 ? 3.891 6.647 8.693 1.00 87.75 330 ASP A C 1
ATOM 2596 O O . ASP A 1 330 ? 3.961 6.782 7.463 1.00 87.75 330 ASP A O 1
ATOM 2600 N N . PRO A 1 331 ? 2.933 5.869 9.243 1.00 90.00 331 PRO A N 1
ATOM 2601 C CA . PRO A 1 331 ? 1.999 5.079 8.441 1.00 90.00 331 PRO A CA 1
ATOM 2602 C C . PRO A 1 331 ? 1.090 5.926 7.546 1.00 90.00 331 PRO A C 1
ATOM 2604 O O . PRO A 1 331 ? 0.611 5.434 6.523 1.00 90.00 331 PRO A O 1
ATOM 2607 N N . LEU A 1 332 ? 0.854 7.198 7.898 1.00 94.56 332 LEU A N 1
ATOM 2608 C CA . LEU A 1 332 ? 0.086 8.104 7.048 1.00 94.56 332 LEU A CA 1
ATOM 2609 C C . LEU A 1 332 ? 0.794 8.338 5.712 1.00 94.56 332 LEU A C 1
ATOM 2611 O O . LEU A 1 332 ? 0.127 8.399 4.681 1.00 94.56 332 LEU A O 1
ATOM 2615 N N . ILE A 1 333 ? 2.124 8.457 5.725 1.00 95.50 333 ILE A N 1
ATOM 2616 C CA . ILE A 1 333 ? 2.917 8.689 4.514 1.00 95.50 333 ILE A CA 1
ATOM 2617 C C . ILE A 1 333 ? 2.806 7.479 3.600 1.00 95.50 333 ILE A C 1
ATOM 2619 O O . ILE A 1 333 ? 2.510 7.638 2.419 1.00 95.50 333 ILE A O 1
ATOM 2623 N N . LEU A 1 334 ? 2.943 6.269 4.148 1.00 95.62 334 LEU A N 1
ATOM 2624 C CA . LEU A 1 334 ? 2.787 5.044 3.368 1.00 95.62 334 LEU A CA 1
ATOM 2625 C C . LEU A 1 334 ? 1.385 4.935 2.750 1.00 95.62 334 LEU A C 1
ATOM 2627 O O . LEU A 1 334 ? 1.267 4.662 1.556 1.00 95.62 334 LEU A O 1
ATOM 2631 N N . ALA A 1 335 ? 0.330 5.182 3.532 1.00 97.06 335 ALA A N 1
ATOM 2632 C CA . ALA A 1 335 ? -1.048 5.127 3.044 1.00 97.06 335 ALA A CA 1
ATOM 2633 C C . ALA A 1 335 ? -1.321 6.185 1.957 1.00 97.06 335 ALA A C 1
ATOM 2635 O O . ALA A 1 335 ? -1.926 5.879 0.926 1.00 97.06 335 ALA A O 1
ATOM 2636 N N . ALA A 1 336 ? -0.830 7.415 2.146 1.00 97.94 336 ALA A N 1
ATOM 2637 C CA . ALA A 1 336 ? -0.956 8.495 1.171 1.00 97.94 336 ALA A CA 1
ATOM 2638 C C . ALA A 1 336 ? -0.204 8.179 -0.131 1.00 97.94 336 ALA A C 1
ATOM 2640 O O . ALA A 1 336 ? -0.791 8.291 -1.207 1.00 97.94 336 ALA A O 1
ATOM 2641 N N . VAL A 1 337 ? 1.052 7.720 -0.044 1.00 98.12 337 VAL A N 1
ATOM 2642 C CA . VAL A 1 337 ? 1.859 7.311 -1.208 1.00 98.12 337 VAL A CA 1
ATOM 2643 C C . VAL A 1 337 ? 1.186 6.159 -1.946 1.00 98.12 337 VAL A C 1
ATOM 2645 O O . VAL A 1 337 ? 1.064 6.223 -3.163 1.00 98.12 337 VAL A O 1
ATOM 2648 N N . ARG A 1 338 ? 0.677 5.142 -1.241 1.00 97.19 338 ARG A N 1
ATOM 2649 C CA . ARG A 1 338 ? -0.030 4.003 -1.851 1.00 97.19 338 ARG A CA 1
ATOM 2650 C C . ARG A 1 338 ? -1.283 4.436 -2.609 1.00 97.19 338 ARG A C 1
ATOM 2652 O O . ARG A 1 338 ? -1.484 4.017 -3.748 1.00 97.19 338 ARG A O 1
ATOM 2659 N N . SER A 1 339 ? -2.105 5.289 -1.998 1.00 98.06 339 SER A N 1
ATOM 2660 C CA . SER A 1 339 ? -3.326 5.776 -2.639 1.00 98.06 339 SER A CA 1
ATOM 2661 C C . SER A 1 339 ? -3.028 6.685 -3.831 1.00 98.06 339 SER A C 1
ATOM 2663 O O . SER A 1 339 ? -3.721 6.587 -4.844 1.00 98.06 339 SER A O 1
ATOM 2665 N N . LEU A 1 340 ? -2.023 7.558 -3.715 1.00 98.38 340 LEU A N 1
ATOM 2666 C CA . LEU A 1 340 ? -1.583 8.445 -4.790 1.00 98.38 340 LEU A CA 1
ATOM 2667 C C . LEU A 1 340 ? -1.001 7.643 -5.955 1.00 98.38 340 LEU A C 1
ATOM 2669 O O . LEU A 1 340 ? -1.404 7.854 -7.092 1.00 98.38 340 LEU A O 1
ATOM 2673 N N . ALA A 1 341 ? -0.102 6.704 -5.670 1.00 97.81 341 ALA A N 1
ATOM 2674 C CA . ALA A 1 341 ? 0.548 5.853 -6.657 1.00 97.81 341 ALA A CA 1
ATOM 2675 C C . ALA A 1 341 ? -0.467 5.097 -7.514 1.00 97.81 341 ALA A C 1
ATOM 2677 O O . ALA A 1 341 ? -0.418 5.166 -8.742 1.00 97.81 341 ALA A O 1
ATOM 2678 N N . LEU A 1 342 ? -1.427 4.430 -6.865 1.00 96.69 342 LEU A N 1
ATOM 2679 C CA . LEU A 1 342 ? -2.481 3.719 -7.576 1.00 96.69 342 LEU A CA 1
ATOM 2680 C C . LEU A 1 342 ? -3.312 4.681 -8.436 1.00 96.69 342 LEU A C 1
ATOM 2682 O O . LEU A 1 342 ? -3.603 4.371 -9.582 1.00 96.69 342 LEU A O 1
ATOM 2686 N N . TRP A 1 343 ? -3.660 5.866 -7.930 1.00 97.19 343 TRP A N 1
ATOM 2687 C CA . TRP A 1 343 ? -4.417 6.835 -8.724 1.00 97.19 343 TRP A CA 1
ATOM 2688 C C . TRP A 1 343 ? -3.634 7.369 -9.931 1.00 97.19 343 TRP A C 1
ATOM 2690 O O . TRP A 1 343 ? -4.196 7.466 -11.016 1.00 97.19 343 TRP A O 1
ATOM 2700 N N . LEU A 1 344 ? -2.345 7.683 -9.770 1.00 96.81 344 LEU A N 1
ATOM 2701 C CA . LEU A 1 344 ? -1.488 8.174 -10.856 1.00 96.81 344 LEU A CA 1
ATOM 2702 C C . LEU A 1 344 ? -1.340 7.159 -11.991 1.00 96.81 344 LEU A C 1
ATOM 2704 O O . LEU A 1 344 ? -1.256 7.564 -13.152 1.00 96.81 344 LEU A O 1
ATOM 2708 N N . ARG A 1 345 ? -1.308 5.865 -11.651 1.00 94.62 345 ARG A N 1
ATOM 2709 C CA . ARG A 1 345 ? -1.251 4.777 -12.627 1.00 94.62 345 ARG A CA 1
ATOM 2710 C C . ARG A 1 345 ? -2.564 4.615 -13.393 1.00 94.62 345 ARG A C 1
ATOM 2712 O O . ARG A 1 345 ? -2.533 4.460 -14.606 1.00 94.62 345 ARG A O 1
ATOM 2719 N N . GLU A 1 346 ? -3.696 4.633 -12.692 1.00 93.38 346 GLU A N 1
ATOM 2720 C CA . GLU A 1 346 ? -5.002 4.290 -13.280 1.00 93.38 346 GLU A CA 1
ATOM 2721 C C . GLU A 1 346 ? -5.731 5.485 -13.923 1.00 93.38 346 GLU A C 1
ATOM 2723 O O . GLU A 1 346 ? -6.600 5.292 -14.772 1.00 93.38 346 GLU A O 1
ATOM 2728 N N . ASP A 1 347 ? -5.432 6.725 -13.519 1.00 91.75 347 ASP A N 1
ATOM 2729 C CA . ASP A 1 347 ? -6.077 7.931 -14.050 1.00 91.75 347 ASP A CA 1
ATOM 2730 C C . ASP A 1 347 ? -5.176 8.677 -15.044 1.00 91.75 347 ASP A C 1
ATOM 2732 O O . ASP A 1 347 ? -4.036 9.034 -14.740 1.00 91.75 347 ASP A O 1
ATOM 2736 N N . ASP A 1 348 ? -5.721 8.996 -16.219 1.00 88.69 348 ASP A N 1
ATOM 2737 C CA . ASP A 1 348 ? -5.048 9.783 -17.263 1.00 88.69 348 ASP A CA 1
ATOM 2738 C C . ASP A 1 348 ? -5.168 11.289 -17.003 1.00 88.69 348 ASP A C 1
ATOM 2740 O O . ASP A 1 348 ? -5.776 12.045 -17.767 1.00 88.69 348 ASP A O 1
ATOM 2744 N N . ASN A 1 349 ? -4.639 11.731 -15.865 1.00 93.19 349 ASN A N 1
ATOM 2745 C CA . ASN A 1 349 ? -4.570 13.140 -15.498 1.00 93.19 349 ASN A CA 1
ATOM 2746 C C . ASN A 1 349 ? -3.126 13.643 -15.593 1.00 93.19 349 ASN A C 1
ATOM 2748 O O . ASN A 1 349 ? -2.378 13.626 -14.616 1.00 93.19 349 ASN A O 1
ATOM 2752 N N . GLU A 1 350 ? -2.762 14.119 -16.786 1.00 94.38 350 GLU A N 1
ATOM 2753 C CA . GLU A 1 350 ? -1.428 14.648 -17.119 1.00 94.38 350 GLU A CA 1
ATOM 2754 C C . GLU A 1 350 ? -0.976 15.754 -16.148 1.00 94.38 350 GLU A C 1
ATOM 2756 O O . GLU A 1 350 ? 0.177 15.791 -15.719 1.00 94.38 350 GLU A O 1
ATOM 2761 N N . LEU A 1 351 ? -1.893 16.643 -15.738 1.00 94.44 351 LEU A N 1
ATOM 2762 C CA . LEU A 1 351 ? -1.582 17.724 -14.795 1.00 94.44 351 LEU A CA 1
ATOM 2763 C C . LEU A 1 351 ? -1.168 17.171 -13.431 1.00 94.44 351 LEU A C 1
ATOM 2765 O O . LEU A 1 351 ? -0.151 17.592 -12.886 1.00 94.44 351 LEU A O 1
ATOM 2769 N N . LEU A 1 352 ? -1.916 16.197 -12.913 1.00 96.00 352 LEU A N 1
ATOM 2770 C CA . LEU A 1 352 ? -1.615 15.575 -11.627 1.00 96.00 352 LEU A CA 1
ATOM 2771 C C . LEU A 1 352 ? -0.318 14.752 -11.684 1.00 96.00 352 LEU A C 1
ATOM 2773 O O . LEU A 1 352 ? 0.471 14.799 -10.744 1.00 96.00 352 LEU A O 1
ATOM 2777 N N . ARG A 1 353 ? -0.057 14.041 -12.790 1.00 96.31 353 ARG A N 1
ATOM 2778 C CA . ARG A 1 353 ? 1.218 13.329 -13.006 1.00 96.31 353 ARG A CA 1
ATOM 2779 C C . ARG A 1 353 ? 2.402 14.295 -13.045 1.00 96.31 353 ARG A C 1
ATOM 2781 O O . ARG A 1 353 ? 3.439 14.019 -12.446 1.00 96.31 353 ARG A O 1
ATOM 2788 N N . LYS A 1 354 ? 2.229 15.464 -13.665 1.00 95.38 354 LYS A N 1
ATOM 2789 C CA . LYS A 1 354 ? 3.236 16.529 -13.675 1.00 95.38 354 LYS A CA 1
ATOM 2790 C C . LYS A 1 354 ?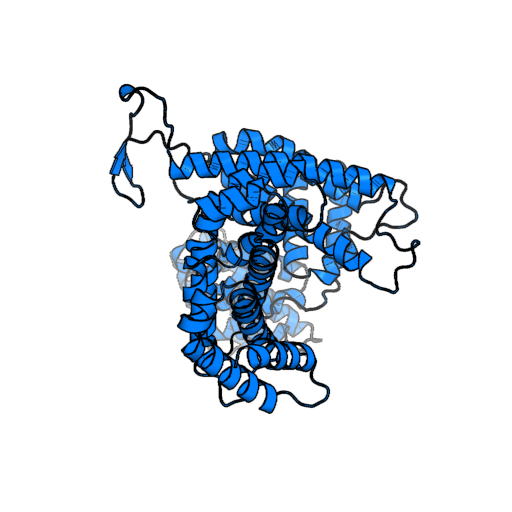 3.461 17.154 -12.294 1.00 95.38 354 LYS A C 1
ATOM 2792 O O . LYS A 1 354 ? 4.604 17.445 -11.961 1.00 95.38 354 LYS A O 1
ATOM 2797 N N . GLU A 1 355 ? 2.413 17.352 -11.494 1.00 95.56 355 GLU A N 1
ATOM 2798 C CA . GLU A 1 355 ? 2.542 17.769 -10.085 1.00 95.56 355 GLU A CA 1
ATOM 2799 C C . GLU A 1 355 ? 3.319 16.717 -9.276 1.00 95.56 355 GLU A C 1
ATOM 2801 O O . GLU A 1 355 ? 4.263 17.050 -8.560 1.00 95.56 355 GLU A O 1
ATOM 2806 N N . ALA A 1 356 ? 2.979 15.437 -9.452 1.00 97.19 356 ALA A N 1
ATOM 2807 C CA . ALA A 1 356 ? 3.616 14.322 -8.758 1.00 97.19 356 ALA A CA 1
ATOM 2808 C C . ALA A 1 356 ? 5.083 14.097 -9.161 1.00 97.19 356 ALA A C 1
ATOM 2810 O O . ALA A 1 356 ? 5.843 13.550 -8.366 1.00 97.19 356 ALA A O 1
ATOM 2811 N N . ALA A 1 357 ? 5.517 14.558 -10.341 1.00 96.31 357 ALA A N 1
ATOM 2812 C CA . ALA A 1 357 ? 6.927 14.516 -10.735 1.00 96.31 357 ALA A CA 1
ATOM 2813 C C . ALA A 1 357 ? 7.842 15.221 -9.713 1.00 96.31 357 ALA A C 1
ATOM 2815 O O . ALA A 1 357 ? 8.956 14.758 -9.476 1.00 96.31 357 ALA A O 1
ATOM 2816 N N . GLY A 1 358 ? 7.352 16.263 -9.026 1.00 94.12 358 GLY A N 1
ATOM 2817 C CA . GLY A 1 358 ? 8.081 16.955 -7.952 1.00 94.12 358 GLY A CA 1
ATOM 2818 C C . GLY A 1 358 ? 8.256 16.154 -6.650 1.00 94.12 358 GLY A C 1
ATOM 2819 O O . GLY A 1 358 ? 8.866 16.654 -5.704 1.00 94.12 358 GLY A O 1
ATOM 2820 N N . LEU A 1 359 ? 7.713 14.934 -6.578 1.00 96.56 359 LEU A N 1
ATOM 2821 C CA . LEU A 1 359 ? 7.923 13.982 -5.482 1.00 96.56 359 LEU A CA 1
ATOM 2822 C C . LEU A 1 359 ? 8.944 12.890 -5.827 1.00 96.56 359 LEU A C 1
ATOM 2824 O O . LEU A 1 359 ? 9.157 11.986 -5.020 1.00 96.56 359 LEU A O 1
ATOM 2828 N N . THR A 1 360 ? 9.546 12.921 -7.020 1.00 96.44 360 THR A N 1
ATOM 2829 C CA . THR A 1 360 ? 10.414 11.829 -7.487 1.00 96.44 360 THR A CA 1
ATOM 2830 C C . THR A 1 360 ? 11.633 11.639 -6.582 1.00 96.44 360 THR A C 1
ATOM 2832 O O . THR A 1 360 ? 11.981 10.503 -6.272 1.00 96.44 360 THR A O 1
ATOM 2835 N N . ASP A 1 361 ? 12.240 12.718 -6.086 1.00 94.06 361 ASP A N 1
ATOM 2836 C CA . ASP A 1 361 ? 13.328 12.665 -5.099 1.00 94.06 361 ASP A CA 1
ATOM 2837 C C . ASP A 1 361 ? 12.905 11.939 -3.813 1.00 94.06 361 ASP A C 1
ATOM 2839 O O . ASP A 1 361 ? 13.587 11.014 -3.369 1.00 94.06 361 ASP A O 1
ATOM 2843 N N . MET A 1 362 ? 11.749 12.311 -3.258 1.00 94.62 362 MET A N 1
ATOM 2844 C CA . MET A 1 362 ? 11.171 11.692 -2.069 1.00 94.62 362 MET A CA 1
ATOM 2845 C C . MET A 1 362 ? 10.881 10.210 -2.320 1.00 94.62 362 MET A C 1
ATOM 2847 O O . MET A 1 362 ? 11.181 9.373 -1.476 1.00 94.62 362 MET A O 1
ATOM 2851 N N . PHE A 1 363 ? 10.315 9.862 -3.476 1.00 97.06 363 PHE A N 1
ATOM 2852 C CA . PHE A 1 363 ? 10.003 8.478 -3.831 1.00 97.06 363 PHE A CA 1
ATOM 2853 C C . PHE A 1 363 ? 11.263 7.616 -3.911 1.00 97.06 363 PHE A C 1
ATOM 2855 O O . PHE A 1 363 ? 11.281 6.527 -3.339 1.00 97.06 363 PHE A O 1
ATOM 2862 N N . ILE A 1 364 ? 12.323 8.100 -4.562 1.00 95.56 364 ILE A N 1
ATOM 2863 C CA . ILE A 1 364 ? 13.591 7.366 -4.654 1.00 95.56 364 ILE A CA 1
ATOM 2864 C C . ILE A 1 364 ? 14.267 7.240 -3.280 1.00 95.56 364 ILE A C 1
ATOM 2866 O O . ILE A 1 364 ? 14.824 6.185 -2.972 1.00 95.56 364 ILE A O 1
ATOM 2870 N N . ASP A 1 365 ? 14.197 8.257 -2.422 1.00 93.25 365 ASP A N 1
ATOM 2871 C CA . ASP A 1 365 ? 14.749 8.163 -1.066 1.00 93.25 365 ASP A CA 1
ATOM 2872 C C . ASP A 1 365 ? 13.966 7.166 -0.191 1.00 93.25 365 ASP A C 1
ATOM 2874 O O . ASP A 1 365 ? 14.554 6.229 0.354 1.00 93.25 365 ASP A O 1
ATOM 2878 N N . LEU A 1 366 ? 12.630 7.270 -0.160 1.00 94.00 366 LEU A N 1
ATOM 2879 C CA . LEU A 1 366 ? 11.752 6.317 0.533 1.00 94.00 366 LEU A CA 1
ATOM 2880 C C . LEU A 1 366 ? 11.973 4.880 0.041 1.00 94.00 366 LEU A C 1
ATOM 2882 O O . LEU A 1 366 ? 12.003 3.948 0.848 1.00 94.00 366 LEU A O 1
ATOM 2886 N N . TYR A 1 367 ? 12.169 4.695 -1.266 1.00 95.44 367 TYR A N 1
ATOM 2887 C CA . TYR A 1 367 ? 12.501 3.402 -1.862 1.00 95.44 367 TYR A CA 1
ATOM 2888 C C . TYR A 1 367 ? 13.806 2.833 -1.296 1.00 95.44 367 TYR A C 1
ATOM 2890 O O . TYR A 1 367 ? 13.843 1.683 -0.862 1.00 95.44 367 TYR A O 1
ATOM 2898 N N . ASN A 1 368 ? 14.865 3.645 -1.257 1.00 92.44 368 ASN A N 1
ATOM 2899 C CA . ASN A 1 368 ? 16.184 3.233 -0.778 1.00 92.44 368 ASN A CA 1
ATOM 2900 C C . ASN A 1 368 ? 16.233 3.001 0.740 1.00 92.44 368 ASN A C 1
ATOM 2902 O O . ASN A 1 368 ? 16.993 2.151 1.204 1.00 92.44 368 ASN A O 1
ATOM 2906 N N . ALA A 1 369 ? 15.443 3.752 1.510 1.00 89.31 369 ALA A N 1
ATOM 2907 C CA . ALA A 1 369 ? 15.356 3.626 2.963 1.00 89.31 369 ALA A CA 1
ATOM 2908 C C . ALA A 1 369 ? 14.477 2.446 3.423 1.00 89.31 369 ALA A C 1
ATOM 2910 O O . ALA A 1 369 ? 14.535 2.053 4.590 1.00 89.31 369 ALA A O 1
ATOM 2911 N N . SER A 1 370 ? 13.661 1.882 2.527 1.00 90.12 370 SER A N 1
ATOM 2912 C CA . SER A 1 370 ? 12.718 0.808 2.849 1.00 90.12 370 SER A CA 1
ATOM 2913 C C . SER A 1 370 ? 13.414 -0.485 3.277 1.00 90.12 370 SER A C 1
ATOM 2915 O O . SER A 1 370 ? 14.437 -0.890 2.724 1.00 90.12 370 SER A O 1
ATOM 2917 N N . SER A 1 371 ? 12.814 -1.176 4.247 1.00 80.81 371 SER A N 1
ATOM 2918 C CA . SER A 1 371 ? 13.319 -2.440 4.788 1.00 80.81 371 SER A CA 1
ATOM 2919 C C . SER A 1 371 ? 12.165 -3.370 5.172 1.00 80.81 371 SER A C 1
ATOM 2921 O O . SER A 1 371 ? 11.157 -2.879 5.681 1.00 80.81 371 SER A O 1
ATOM 2923 N N . PRO A 1 372 ? 12.316 -4.706 5.039 1.00 75.06 372 PRO A N 1
ATOM 2924 C CA . PRO A 1 372 ? 11.310 -5.673 5.494 1.00 75.06 372 PRO A CA 1
ATOM 2925 C C . PRO A 1 372 ? 10.963 -5.580 6.988 1.00 75.06 372 PRO A C 1
ATOM 2927 O O . PRO A 1 372 ? 9.926 -6.076 7.412 1.00 75.06 372 PRO A O 1
ATOM 2930 N N . ALA A 1 373 ? 11.840 -4.986 7.804 1.00 77.06 373 ALA A N 1
ATOM 2931 C CA . ALA A 1 373 ? 11.630 -4.836 9.244 1.00 77.06 373 ALA A CA 1
ATOM 2932 C C . ALA A 1 373 ? 10.788 -3.601 9.630 1.00 77.06 373 ALA A C 1
ATOM 2934 O O . ALA A 1 373 ? 10.459 -3.446 10.806 1.00 77.06 373 ALA A O 1
ATOM 2935 N N . GLY A 1 374 ? 10.480 -2.715 8.676 1.00 84.12 374 GLY A N 1
ATOM 2936 C CA . GLY A 1 374 ? 9.755 -1.462 8.899 1.00 84.12 374 GLY A CA 1
ATOM 2937 C C . GLY A 1 374 ? 8.650 -1.236 7.868 1.00 84.12 374 GLY A C 1
ATOM 2938 O O . GLY A 1 374 ? 8.134 -2.181 7.275 1.00 84.12 374 GLY A O 1
ATOM 2939 N N . LEU A 1 375 ? 8.277 0.029 7.658 1.00 89.00 375 LEU A N 1
ATOM 2940 C CA . LEU A 1 375 ? 7.380 0.389 6.562 1.00 89.00 375 LEU A CA 1
ATOM 2941 C C . LEU A 1 375 ? 8.110 0.215 5.225 1.00 89.00 375 LEU A C 1
ATOM 2943 O O . LEU A 1 375 ? 9.205 0.741 5.029 1.00 89.00 375 LEU A O 1
ATOM 2947 N N . ASP A 1 376 ? 7.489 -0.525 4.309 1.00 91.56 376 ASP A N 1
ATOM 2948 C CA . ASP A 1 376 ? 8.046 -0.796 2.987 1.00 91.56 376 ASP A CA 1
ATOM 2949 C C . ASP A 1 376 ? 7.339 0.045 1.919 1.00 91.56 376 ASP A C 1
ATOM 2951 O O . ASP A 1 376 ? 6.169 -0.177 1.591 1.00 91.56 376 ASP A O 1
ATOM 2955 N N . PHE A 1 377 ? 8.062 1.020 1.371 1.00 95.12 377 PHE A N 1
ATOM 2956 C CA . PHE A 1 377 ? 7.577 1.921 0.329 1.00 95.12 377 PHE A CA 1
ATOM 2957 C C . PHE A 1 377 ? 7.883 1.412 -1.078 1.00 95.12 377 PHE A C 1
ATOM 2959 O O . PHE A 1 377 ? 7.377 1.993 -2.038 1.00 95.12 377 PHE A O 1
ATOM 2966 N N . ARG A 1 378 ? 8.663 0.332 -1.238 1.00 95.00 378 ARG A N 1
ATOM 2967 C CA . ARG A 1 378 ? 9.161 -0.100 -2.555 1.00 95.00 378 ARG A CA 1
ATOM 2968 C C . ARG A 1 378 ? 8.028 -0.379 -3.532 1.00 95.00 378 ARG A C 1
ATOM 2970 O O . ARG A 1 378 ? 8.016 0.184 -4.619 1.00 95.00 378 ARG A O 1
ATOM 2977 N N . SER A 1 379 ? 7.042 -1.186 -3.139 1.00 94.19 379 SER A N 1
ATOM 2978 C CA . SER A 1 379 ? 5.911 -1.504 -4.022 1.00 94.19 379 SER A CA 1
ATOM 2979 C C . SER A 1 379 ? 5.048 -0.272 -4.360 1.00 94.19 379 SER A C 1
ATOM 2981 O O . SER A 1 379 ? 4.846 -0.021 -5.549 1.00 94.19 379 SER A O 1
ATOM 2983 N N . PRO A 1 380 ? 4.589 0.546 -3.389 1.00 96.06 380 PRO A N 1
ATOM 2984 C CA . PRO A 1 380 ? 3.879 1.790 -3.695 1.00 96.06 380 PRO A CA 1
ATOM 2985 C C . PRO A 1 380 ? 4.655 2.748 -4.603 1.00 96.06 380 PRO A C 1
ATOM 2987 O O . PRO A 1 380 ? 4.075 3.314 -5.527 1.00 96.06 380 PRO A O 1
ATOM 2990 N N . VAL A 1 381 ? 5.959 2.916 -4.377 1.00 97.75 381 VAL A N 1
ATOM 2991 C CA . VAL A 1 381 ? 6.799 3.798 -5.196 1.00 97.75 381 VAL A CA 1
ATOM 2992 C C . VAL A 1 381 ? 6.888 3.292 -6.633 1.00 97.75 381 VAL A C 1
ATOM 2994 O O . VAL A 1 381 ? 6.701 4.089 -7.548 1.00 97.75 381 VAL A O 1
ATOM 2997 N N . LEU A 1 382 ? 7.104 1.989 -6.852 1.00 97.56 382 LEU A N 1
ATOM 2998 C CA . LEU A 1 382 ? 7.136 1.415 -8.204 1.00 97.56 382 LEU A CA 1
ATOM 2999 C C . LEU A 1 382 ? 5.818 1.677 -8.946 1.00 97.56 382 LEU A C 1
ATOM 3001 O O . LEU A 1 382 ? 5.835 2.191 -10.061 1.00 97.56 382 LEU A O 1
ATOM 3005 N N . VAL A 1 383 ? 4.675 1.435 -8.297 1.00 96.69 383 VAL A N 1
ATOM 3006 C CA . VAL A 1 383 ? 3.351 1.725 -8.878 1.00 96.69 383 VAL A CA 1
ATOM 3007 C C . VAL A 1 383 ? 3.195 3.212 -9.220 1.00 96.69 383 VAL A C 1
ATOM 3009 O O . VAL A 1 383 ? 2.652 3.550 -10.268 1.00 96.69 383 VAL A O 1
ATOM 3012 N N . GLY A 1 384 ? 3.682 4.116 -8.368 1.00 96.75 384 GLY A N 1
ATOM 3013 C CA . GLY A 1 384 ? 3.602 5.557 -8.621 1.00 96.75 384 GLY A CA 1
ATOM 3014 C C . GLY A 1 384 ? 4.490 6.002 -9.781 1.00 96.75 384 GLY A C 1
ATOM 3015 O O . GLY A 1 384 ? 4.076 6.834 -10.590 1.00 96.75 384 GLY A O 1
ATOM 3016 N N . LEU A 1 385 ? 5.684 5.416 -9.895 1.00 97.50 385 LEU A N 1
ATOM 3017 C CA . LEU A 1 385 ? 6.612 5.668 -10.994 1.00 97.50 385 LEU A CA 1
ATOM 3018 C C . LEU A 1 385 ? 6.030 5.236 -12.347 1.00 97.50 385 LEU A C 1
ATOM 3020 O O . LEU A 1 385 ? 6.227 5.959 -13.320 1.00 97.50 385 LEU A O 1
ATOM 3024 N N . GLU A 1 386 ? 5.251 4.148 -12.418 1.00 94.62 386 GLU A N 1
ATOM 3025 C CA . GLU A 1 386 ? 4.546 3.755 -13.655 1.00 94.62 386 GLU A CA 1
ATOM 3026 C C . GLU A 1 386 ? 3.666 4.892 -14.203 1.00 94.62 386 GLU A C 1
ATOM 3028 O O . GLU A 1 386 ? 3.636 5.113 -15.411 1.00 94.62 386 GLU A O 1
ATOM 3033 N N . GLY A 1 387 ? 2.996 5.655 -13.331 1.00 93.88 387 GLY A N 1
ATOM 3034 C CA . GLY A 1 387 ? 2.222 6.834 -13.729 1.00 93.88 387 GLY A CA 1
ATOM 3035 C C . GLY A 1 387 ? 3.098 8.054 -14.029 1.00 93.88 387 GLY A C 1
ATOM 3036 O O . GLY A 1 387 ? 2.968 8.672 -15.085 1.00 93.88 387 GLY A O 1
ATOM 3037 N N . ILE A 1 388 ? 4.013 8.409 -13.121 1.00 96.25 388 ILE A N 1
ATOM 3038 C CA . ILE A 1 388 ? 4.832 9.636 -13.206 1.00 96.25 388 ILE A CA 1
ATOM 3039 C C . ILE A 1 388 ? 5.722 9.650 -14.454 1.00 96.25 388 ILE A C 1
ATOM 3041 O O . ILE A 1 388 ? 5.855 10.684 -15.107 1.00 96.25 388 ILE A O 1
ATOM 3045 N N . LEU A 1 389 ? 6.315 8.510 -14.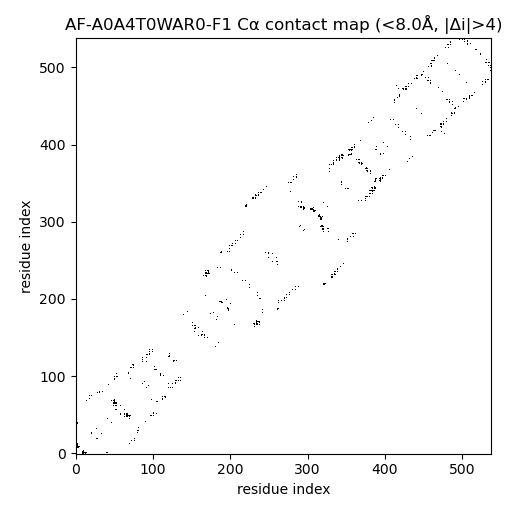807 1.00 95.69 389 LEU A N 1
ATOM 3046 C CA . LEU A 1 389 ? 7.306 8.413 -15.883 1.00 95.69 389 LEU A CA 1
ATOM 3047 C C . LEU A 1 389 ? 6.692 8.450 -17.288 1.00 95.69 389 LEU A C 1
ATOM 3049 O O . LEU A 1 389 ? 7.425 8.538 -18.270 1.00 95.69 389 LEU A O 1
ATOM 3053 N N . THR A 1 390 ? 5.361 8.436 -17.395 1.00 92.31 390 THR A N 1
ATOM 3054 C CA . THR A 1 390 ? 4.674 8.744 -18.660 1.00 92.31 390 THR A CA 1
ATOM 3055 C C . THR A 1 390 ? 4.833 10.215 -19.051 1.00 92.31 390 THR A C 1
ATOM 3057 O O . THR A 1 390 ? 4.812 10.546 -20.236 1.00 92.31 390 THR A O 1
ATOM 3060 N N . GLU A 1 391 ? 5.047 11.096 -18.070 1.00 93.44 391 GLU A N 1
ATOM 3061 C CA . GLU A 1 391 ? 5.269 12.519 -18.283 1.00 93.44 391 GLU A CA 1
ATOM 3062 C C . GLU A 1 391 ? 6.756 12.838 -18.422 1.00 93.44 391 GLU A C 1
ATOM 3064 O O . GLU A 1 391 ? 7.600 12.389 -17.642 1.00 93.44 391 GLU A O 1
ATOM 3069 N N . LYS A 1 392 ? 7.090 13.729 -19.363 1.00 92.44 392 LYS A N 1
ATOM 3070 C CA . LYS A 1 392 ? 8.482 14.147 -19.594 1.00 92.44 392 LYS A CA 1
ATOM 3071 C C . LYS A 1 392 ? 9.140 14.734 -18.339 1.00 92.44 392 LYS A C 1
ATOM 3073 O O . LYS A 1 392 ? 10.310 14.470 -18.087 1.00 92.44 392 LYS A O 1
ATOM 3078 N N . ALA A 1 393 ? 8.386 15.506 -17.553 1.00 93.56 393 ALA A N 1
ATOM 3079 C CA . ALA A 1 393 ? 8.875 16.061 -16.292 1.00 93.56 393 ALA A CA 1
ATOM 3080 C C . ALA A 1 393 ? 9.276 14.950 -15.306 1.00 93.56 393 ALA A C 1
ATOM 3082 O O . ALA A 1 393 ? 10.321 15.045 -14.674 1.00 93.56 393 ALA A O 1
ATOM 3083 N N . GLY A 1 394 ? 8.498 13.865 -15.237 1.00 94.38 394 GLY A N 1
ATOM 3084 C CA . GLY A 1 394 ? 8.823 12.701 -14.415 1.00 94.38 394 GLY A CA 1
ATOM 3085 C C . GLY A 1 394 ? 10.122 12.022 -14.847 1.00 94.38 394 GLY A C 1
ATOM 3086 O O . GLY A 1 394 ? 10.954 11.704 -14.003 1.00 94.38 394 GLY A O 1
ATOM 3087 N N . LEU A 1 395 ? 10.344 11.854 -16.155 1.00 94.19 395 LEU A N 1
ATOM 3088 C CA . LEU A 1 395 ? 11.588 11.280 -16.694 1.00 94.19 395 LEU A CA 1
ATOM 3089 C C . LEU A 1 395 ? 12.827 12.142 -16.392 1.00 94.19 395 LEU A C 1
ATOM 3091 O O . LEU A 1 395 ? 13.901 11.609 -16.090 1.00 94.19 395 LEU A O 1
ATOM 3095 N N . GLU A 1 396 ? 12.686 13.468 -16.487 1.00 94.19 396 GLU A N 1
ATOM 3096 C CA . GLU A 1 396 ? 13.745 14.435 -16.172 1.00 94.19 396 GLU A CA 1
ATOM 3097 C C . GLU A 1 396 ? 14.112 14.375 -14.676 1.00 94.19 396 GLU A C 1
ATOM 3099 O O . GLU A 1 396 ? 15.293 14.237 -14.340 1.00 94.19 396 GLU A O 1
ATOM 3104 N N . GLU A 1 397 ? 13.119 14.376 -13.783 1.00 94.69 397 GLU A N 1
ATOM 3105 C CA . GLU A 1 397 ? 13.323 14.257 -12.331 1.00 94.69 397 GLU A CA 1
ATOM 3106 C C . GLU A 1 397 ? 13.891 12.883 -11.936 1.00 94.69 397 GLU A C 1
ATOM 3108 O O . GLU A 1 397 ? 14.848 12.793 -11.166 1.00 94.69 397 GLU A O 1
ATOM 3113 N N . PHE A 1 398 ? 13.393 11.795 -12.530 1.00 95.81 398 PHE A N 1
ATOM 3114 C CA . PHE A 1 398 ? 13.897 10.439 -12.287 1.00 95.81 398 PHE A CA 1
ATOM 3115 C C . PHE A 1 398 ? 15.367 10.283 -12.675 1.00 95.81 398 PHE A C 1
ATOM 3117 O O . PHE A 1 398 ? 16.149 9.676 -11.939 1.00 95.81 398 PHE A O 1
ATOM 3124 N N . SER A 1 399 ? 15.760 10.867 -13.809 1.00 92.69 399 SER A N 1
ATOM 3125 C CA . SER A 1 399 ? 17.162 10.899 -14.233 1.00 92.69 399 SER A CA 1
ATOM 3126 C C . SER A 1 399 ? 18.013 11.745 -13.282 1.00 92.69 399 SER A C 1
ATOM 3128 O O . SER A 1 399 ? 19.120 11.346 -12.931 1.00 92.69 399 SER A O 1
ATOM 3130 N N . THR A 1 400 ? 17.493 12.894 -12.841 1.00 94.19 400 THR A N 1
ATOM 3131 C CA . THR A 1 400 ? 18.194 13.830 -11.946 1.00 94.19 400 THR A CA 1
ATOM 3132 C C . THR A 1 400 ? 18.457 13.227 -10.565 1.00 94.19 400 THR A C 1
ATOM 3134 O O . THR A 1 400 ? 19.509 13.468 -9.973 1.00 94.19 400 THR A O 1
ATOM 3137 N N . HIS A 1 401 ? 17.536 12.402 -10.069 1.00 92.81 401 HIS A N 1
ATOM 3138 C CA . HIS A 1 401 ? 17.592 11.808 -8.734 1.00 92.81 401 HIS A CA 1
ATOM 3139 C C . HIS A 1 401 ? 18.098 10.357 -8.715 1.00 92.81 401 HIS A C 1
ATOM 3141 O O . HIS A 1 401 ? 17.805 9.611 -7.784 1.00 92.81 401 HIS A O 1
ATOM 3147 N N . ASN A 1 402 ? 18.895 9.954 -9.713 1.00 93.06 402 ASN A N 1
ATOM 3148 C CA . ASN A 1 402 ? 19.521 8.626 -9.806 1.00 93.06 402 ASN A CA 1
ATOM 3149 C C . ASN A 1 402 ? 18.522 7.455 -9.729 1.00 93.06 402 ASN A C 1
ATOM 3151 O O . ASN A 1 402 ? 18.855 6.373 -9.237 1.00 93.06 402 ASN A O 1
ATOM 3155 N N . GLY A 1 403 ? 17.300 7.639 -10.237 1.00 94.75 403 GLY A N 1
ATOM 3156 C CA . GLY A 1 403 ? 16.263 6.611 -10.192 1.00 94.75 403 GLY A CA 1
ATOM 3157 C C . GLY A 1 403 ? 16.666 5.330 -10.927 1.00 94.75 403 GLY A C 1
ATOM 3158 O O . GLY A 1 403 ? 16.415 4.229 -10.439 1.00 94.75 403 GLY A O 1
ATOM 3159 N N . TRP A 1 404 ? 17.377 5.456 -12.056 1.00 95.75 404 TRP A N 1
ATOM 3160 C CA . TRP A 1 404 ? 17.912 4.305 -12.792 1.00 95.75 404 TRP A CA 1
ATOM 3161 C C . TRP A 1 404 ? 18.850 3.459 -11.922 1.00 95.75 404 TRP A C 1
ATOM 3163 O O . TRP A 1 404 ? 18.719 2.236 -11.867 1.00 95.75 404 TRP A O 1
ATOM 3173 N N . GLU A 1 405 ? 19.791 4.098 -11.223 1.00 95.44 405 GLU A N 1
ATOM 3174 C CA . GLU A 1 405 ? 20.750 3.406 -10.359 1.00 95.44 405 GLU A CA 1
ATOM 3175 C C . GLU A 1 405 ? 20.046 2.749 -9.167 1.00 95.44 405 GLU A C 1
ATOM 3177 O O . GLU A 1 405 ? 20.315 1.586 -8.870 1.00 95.44 405 GLU A O 1
ATOM 3182 N N . ALA A 1 406 ? 19.103 3.449 -8.528 1.00 95.56 406 ALA A N 1
ATOM 3183 C CA . ALA A 1 406 ? 18.339 2.915 -7.402 1.00 95.56 406 ALA A CA 1
ATOM 3184 C C . ALA A 1 406 ? 17.589 1.626 -7.780 1.00 95.56 406 ALA A C 1
ATOM 3186 O O . ALA A 1 406 ? 17.725 0.602 -7.103 1.00 95.56 406 ALA A O 1
ATOM 3187 N N . LEU A 1 407 ? 16.860 1.647 -8.902 1.00 97.31 407 LEU A N 1
ATOM 3188 C CA . LEU A 1 407 ? 16.081 0.496 -9.358 1.00 97.31 407 LEU A CA 1
ATOM 3189 C C . LEU A 1 407 ? 16.962 -0.648 -9.872 1.00 97.31 407 LEU A C 1
ATOM 3191 O O . LEU A 1 407 ? 16.720 -1.806 -9.540 1.00 97.31 407 LEU A O 1
ATOM 3195 N N . THR A 1 408 ? 18.010 -0.356 -10.648 1.00 96.38 408 THR A N 1
ATOM 3196 C CA . THR A 1 408 ? 18.909 -1.409 -11.158 1.00 96.38 408 THR A CA 1
ATOM 3197 C C . THR A 1 408 ? 19.741 -2.053 -10.054 1.00 96.38 408 THR A C 1
ATOM 3199 O O . THR A 1 408 ? 20.001 -3.255 -10.116 1.00 96.38 408 THR A O 1
ATOM 3202 N N . LYS A 1 409 ? 20.113 -1.307 -9.010 1.00 94.62 409 LYS A N 1
ATOM 3203 C CA . LYS A 1 409 ? 20.781 -1.859 -7.828 1.00 94.62 409 LYS A CA 1
ATOM 3204 C C . LYS A 1 409 ? 19.889 -2.849 -7.079 1.00 94.62 409 LYS A C 1
ATOM 3206 O O . LYS A 1 409 ? 20.374 -3.922 -6.726 1.00 94.62 409 LYS A O 1
ATOM 3211 N N . ASP A 1 410 ? 18.614 -2.520 -6.853 1.00 94.00 410 ASP A N 1
ATOM 3212 C CA . ASP A 1 410 ? 17.670 -3.457 -6.222 1.00 94.00 410 ASP A CA 1
ATOM 3213 C C . ASP A 1 410 ? 17.400 -4.660 -7.131 1.00 94.00 410 ASP A C 1
ATOM 3215 O O . ASP A 1 410 ? 17.495 -5.797 -6.680 1.00 94.00 410 ASP A O 1
ATOM 3219 N N . LEU A 1 411 ? 17.196 -4.440 -8.435 1.00 94.56 411 LEU A N 1
ATOM 3220 C CA . LEU A 1 411 ? 17.016 -5.520 -9.410 1.00 94.56 411 LEU A CA 1
ATOM 3221 C C . LEU A 1 411 ? 18.177 -6.522 -9.382 1.00 94.56 411 LEU A C 1
ATOM 3223 O O . LEU A 1 411 ? 17.951 -7.729 -9.337 1.00 94.56 411 LEU A O 1
ATOM 3227 N N . LEU A 1 412 ? 19.420 -6.033 -9.369 1.00 91.38 412 LEU A N 1
ATOM 3228 C CA . LEU A 1 412 ? 20.611 -6.878 -9.274 1.00 91.38 412 LEU A CA 1
ATOM 3229 C C . LEU A 1 412 ? 20.735 -7.563 -7.911 1.00 91.38 412 LEU A C 1
ATOM 3231 O O . LEU A 1 412 ? 21.158 -8.718 -7.854 1.00 91.38 412 LEU A O 1
ATOM 3235 N N . GLY A 1 413 ? 20.340 -6.883 -6.831 1.00 88.81 413 GLY A N 1
ATOM 3236 C CA . GLY A 1 413 ? 20.233 -7.476 -5.502 1.00 88.81 413 GLY A CA 1
ATOM 3237 C C . GLY A 1 413 ? 19.287 -8.674 -5.508 1.00 88.81 413 GLY A C 1
ATOM 3238 O O . GLY A 1 413 ? 19.703 -9.776 -5.157 1.00 88.81 413 GLY A O 1
ATOM 3239 N N . ILE A 1 414 ? 18.057 -8.493 -5.989 1.00 88.06 414 ILE A N 1
ATOM 3240 C CA . ILE A 1 414 ? 17.057 -9.563 -6.118 1.00 88.06 414 ILE A CA 1
ATOM 3241 C C . ILE A 1 414 ? 17.607 -10.698 -6.982 1.00 88.06 414 ILE A C 1
ATOM 3243 O O . ILE A 1 414 ? 17.567 -11.862 -6.591 1.00 88.06 414 ILE A O 1
ATOM 3247 N N . HIS A 1 415 ? 18.184 -10.372 -8.137 1.00 79.56 415 HIS A N 1
ATOM 3248 C CA . HIS A 1 415 ? 18.689 -11.353 -9.094 1.00 79.56 415 HIS A CA 1
ATOM 3249 C C . HIS A 1 415 ? 19.789 -12.260 -8.507 1.00 79.56 415 HIS A C 1
ATOM 3251 O O . HIS A 1 415 ? 19.788 -13.474 -8.728 1.00 79.56 415 HIS A O 1
ATOM 3257 N N . GLN A 1 416 ? 20.685 -11.705 -7.685 1.00 77.94 416 GLN A N 1
ATOM 3258 C CA . GLN A 1 416 ? 21.701 -12.481 -6.965 1.00 77.94 416 GLN A CA 1
ATOM 3259 C C . GLN A 1 416 ? 21.081 -13.410 -5.910 1.00 77.94 416 GLN A C 1
ATOM 3261 O O . GLN A 1 416 ? 21.452 -14.581 -5.840 1.00 77.94 416 GLN A O 1
ATOM 3266 N N . HIS A 1 417 ? 20.102 -12.932 -5.135 1.00 72.88 417 HIS A N 1
ATOM 3267 C CA . HIS A 1 417 ? 19.428 -13.746 -4.113 1.00 72.88 417 HIS A CA 1
ATOM 3268 C C . HIS A 1 417 ? 18.588 -14.869 -4.731 1.00 72.88 417 HIS A C 1
ATOM 3270 O O . HIS A 1 417 ? 18.661 -16.011 -4.272 1.00 72.88 417 HIS A O 1
ATOM 3276 N N . THR A 1 418 ? 17.895 -14.579 -5.836 1.00 67.94 418 THR A N 1
ATOM 3277 C CA . THR A 1 418 ? 17.020 -15.522 -6.556 1.00 67.94 418 THR A CA 1
ATOM 3278 C C . THR A 1 418 ? 17.788 -16.717 -7.136 1.00 67.94 418 THR A C 1
ATOM 3280 O O . THR A 1 418 ? 17.223 -17.776 -7.388 1.00 67.94 418 THR A O 1
ATOM 3283 N N . SER A 1 419 ? 19.106 -16.577 -7.308 1.00 62.06 419 SER A N 1
ATOM 3284 C CA . SER A 1 419 ? 19.995 -17.675 -7.714 1.00 62.06 419 SER A CA 1
ATOM 3285 C C . SER A 1 419 ? 20.227 -18.702 -6.594 1.00 62.06 419 SER A C 1
ATOM 3287 O O . SER A 1 419 ? 20.693 -19.807 -6.854 1.00 62.06 419 SER A O 1
ATOM 3289 N N . THR A 1 420 ? 19.916 -18.343 -5.342 1.00 62.62 420 THR A N 1
ATOM 3290 C CA . THR A 1 420 ? 20.198 -19.147 -4.137 1.00 62.62 420 THR A CA 1
ATOM 3291 C C . THR A 1 420 ? 18.951 -19.527 -3.336 1.00 62.62 420 THR A C 1
ATOM 3293 O O . THR A 1 420 ? 18.951 -20.568 -2.680 1.00 62.62 420 THR A O 1
ATOM 3296 N N . ALA A 1 421 ? 17.892 -18.714 -3.388 1.00 64.38 421 ALA A N 1
ATOM 3297 C CA . ALA A 1 421 ? 16.624 -18.928 -2.698 1.00 64.38 421 ALA A CA 1
ATOM 3298 C C . ALA A 1 421 ? 15.471 -18.345 -3.530 1.00 64.38 421 ALA A C 1
ATOM 3300 O O . ALA A 1 421 ? 15.600 -17.258 -4.084 1.00 64.38 421 ALA A O 1
ATOM 3301 N N . SER A 1 422 ? 14.342 -19.050 -3.612 1.00 71.69 422 SER A N 1
ATOM 3302 C CA . SER A 1 422 ? 13.158 -18.569 -4.330 1.00 71.69 422 SER A CA 1
ATOM 3303 C C . SER A 1 422 ? 12.299 -17.703 -3.399 1.00 71.69 422 SER A C 1
ATOM 3305 O O . SER A 1 422 ? 11.725 -18.222 -2.442 1.00 71.69 422 SER A O 1
ATOM 3307 N N . ASP A 1 423 ? 12.198 -16.402 -3.683 1.00 81.69 423 ASP A N 1
ATOM 3308 C CA . ASP A 1 423 ? 11.278 -15.474 -3.010 1.00 81.69 423 ASP A CA 1
ATOM 3309 C C . ASP A 1 423 ? 10.339 -14.837 -4.047 1.00 81.69 423 ASP A C 1
ATOM 3311 O O . ASP A 1 423 ? 10.751 -14.043 -4.895 1.00 81.69 423 ASP A O 1
ATOM 3315 N N . GLU A 1 424 ? 9.060 -15.214 -3.996 1.00 85.25 424 GLU A N 1
ATOM 3316 C CA . GLU A 1 424 ? 8.034 -14.731 -4.924 1.00 85.25 424 GLU A CA 1
ATOM 3317 C C . GLU A 1 424 ? 7.736 -13.231 -4.756 1.00 85.25 424 GLU A C 1
ATOM 3319 O O . GLU A 1 424 ? 7.410 -12.563 -5.739 1.00 85.25 424 GLU A O 1
ATOM 3324 N N . ASN A 1 425 ? 7.898 -12.665 -3.555 1.00 86.12 425 ASN A N 1
ATOM 3325 C CA . ASN A 1 425 ? 7.671 -11.235 -3.326 1.00 86.12 425 ASN A CA 1
ATOM 3326 C C . ASN A 1 425 ? 8.790 -10.395 -3.945 1.00 86.12 425 ASN A C 1
ATOM 3328 O O . ASN A 1 425 ? 8.538 -9.342 -4.537 1.00 86.12 425 ASN A O 1
ATOM 3332 N N . GLU A 1 426 ? 10.034 -10.859 -3.830 1.00 88.56 426 GLU A N 1
ATOM 3333 C CA . GLU A 1 426 ? 11.161 -10.214 -4.505 1.00 88.56 426 GLU A CA 1
ATOM 3334 C C . GLU A 1 426 ? 11.075 -10.379 -6.022 1.00 88.56 426 GLU A C 1
ATOM 3336 O O . GLU A 1 426 ? 11.301 -9.414 -6.752 1.00 88.56 426 GLU A O 1
ATOM 3341 N N . ALA A 1 427 ? 10.658 -11.551 -6.505 1.00 90.81 427 ALA A N 1
ATOM 3342 C CA . ALA A 1 427 ? 10.417 -11.776 -7.925 1.00 90.81 427 ALA A CA 1
ATOM 3343 C C . ALA A 1 427 ? 9.332 -10.839 -8.488 1.00 90.81 427 ALA A C 1
ATOM 3345 O O . ALA A 1 427 ? 9.554 -10.196 -9.516 1.00 90.81 427 ALA A O 1
ATOM 3346 N N . ALA A 1 428 ? 8.207 -10.666 -7.784 1.00 92.12 428 ALA A N 1
ATOM 3347 C CA . ALA A 1 428 ? 7.174 -9.694 -8.155 1.00 92.12 428 ALA A CA 1
ATOM 3348 C C . ALA A 1 428 ? 7.742 -8.269 -8.268 1.00 92.12 428 ALA A C 1
ATOM 3350 O O . ALA A 1 428 ? 7.430 -7.538 -9.214 1.00 92.12 428 ALA A O 1
ATOM 3351 N N . ARG A 1 429 ? 8.603 -7.879 -7.317 1.00 93.12 429 ARG A N 1
ATOM 3352 C CA . ARG A 1 429 ? 9.276 -6.573 -7.308 1.00 93.12 429 ARG A CA 1
ATOM 3353 C C . ARG A 1 429 ? 10.212 -6.417 -8.508 1.00 93.12 429 ARG A C 1
ATOM 3355 O O . ARG A 1 429 ? 10.172 -5.382 -9.167 1.00 93.12 429 ARG A O 1
ATOM 3362 N N . ALA A 1 430 ? 10.993 -7.442 -8.845 1.00 94.62 430 ALA A N 1
ATOM 3363 C CA . ALA A 1 430 ? 11.866 -7.434 -10.019 1.00 94.62 430 ALA A CA 1
ATOM 3364 C C . ALA A 1 430 ? 11.085 -7.260 -11.333 1.00 94.62 430 ALA A C 1
ATOM 3366 O O . ALA A 1 430 ? 11.481 -6.450 -12.174 1.00 94.62 430 ALA A O 1
ATOM 3367 N N . VAL A 1 431 ? 9.948 -7.948 -11.488 1.00 94.94 431 VAL A N 1
ATOM 3368 C CA . VAL A 1 431 ? 9.061 -7.777 -12.654 1.00 94.94 431 VAL A CA 1
ATOM 3369 C C . VAL A 1 431 ? 8.550 -6.334 -12.751 1.00 94.94 431 VAL A C 1
ATOM 3371 O O . VAL A 1 431 ? 8.577 -5.749 -13.835 1.00 94.94 431 VAL A O 1
ATOM 3374 N N . GLN A 1 432 ? 8.134 -5.729 -11.633 1.00 94.94 432 GLN A N 1
ATOM 3375 C CA . GLN A 1 432 ? 7.685 -4.328 -11.603 1.00 94.94 432 GLN A CA 1
ATOM 3376 C C . GLN A 1 432 ? 8.808 -3.344 -11.958 1.00 94.94 432 GLN A C 1
ATOM 3378 O O . GLN A 1 432 ? 8.591 -2.427 -12.747 1.00 94.94 432 GLN A O 1
ATOM 3383 N N . ILE A 1 433 ? 10.026 -3.554 -11.447 1.00 97.62 433 ILE A N 1
ATOM 3384 C CA . ILE A 1 433 ? 11.187 -2.728 -11.813 1.00 97.62 433 ILE A CA 1
ATOM 3385 C C . ILE A 1 433 ? 11.427 -2.779 -13.325 1.00 97.62 433 ILE A C 1
ATOM 3387 O O . ILE A 1 433 ? 11.580 -1.737 -13.962 1.00 97.62 433 ILE A O 1
ATOM 3391 N N . VAL A 1 434 ? 11.438 -3.975 -13.920 1.00 96.75 434 VAL A N 1
ATOM 3392 C CA . VAL A 1 434 ? 11.640 -4.114 -15.368 1.00 96.75 434 VAL A CA 1
ATOM 3393 C C . VAL A 1 434 ? 10.519 -3.433 -16.149 1.00 96.75 434 VAL A C 1
ATOM 3395 O O . VAL A 1 434 ? 10.807 -2.732 -17.118 1.00 96.75 434 VAL A O 1
ATOM 3398 N N . ARG A 1 435 ? 9.263 -3.578 -15.715 1.00 95.31 435 ARG A N 1
ATOM 3399 C CA . ARG A 1 435 ? 8.109 -2.917 -16.343 1.00 95.31 435 ARG A CA 1
ATOM 3400 C C . ARG A 1 435 ? 8.256 -1.393 -16.387 1.00 95.31 435 ARG A C 1
ATOM 3402 O O . ARG A 1 435 ? 7.790 -0.780 -17.340 1.00 95.31 435 ARG A O 1
ATOM 3409 N N . ILE A 1 436 ? 8.923 -0.799 -15.400 1.00 96.38 436 ILE A N 1
ATOM 3410 C CA . ILE A 1 436 ? 9.219 0.638 -15.360 1.00 96.38 436 ILE A CA 1
ATOM 3411 C C . ILE A 1 436 ? 10.404 0.999 -16.262 1.00 96.38 436 ILE A C 1
ATOM 3413 O O . ILE A 1 436 ? 10.345 1.977 -17.006 1.00 96.38 436 ILE A O 1
ATOM 3417 N N . LEU A 1 437 ? 11.495 0.233 -16.196 1.00 96.88 437 LEU A N 1
ATOM 3418 C CA . LEU A 1 437 ? 12.731 0.564 -16.909 1.00 96.88 437 LEU A CA 1
ATOM 3419 C C . LEU A 1 437 ? 12.645 0.296 -18.416 1.00 96.88 437 LEU A C 1
ATOM 3421 O O . LEU A 1 437 ? 13.271 1.013 -19.195 1.00 96.88 437 LEU A O 1
ATOM 3425 N N . LEU A 1 438 ? 11.885 -0.714 -18.842 1.00 95.69 438 LEU A N 1
ATOM 3426 C CA . LEU A 1 438 ? 11.819 -1.125 -20.243 1.00 95.69 438 LEU A CA 1
ATOM 3427 C C . LEU A 1 438 ? 11.251 -0.018 -21.161 1.00 95.69 438 LEU A C 1
ATOM 3429 O O . LEU A 1 438 ? 11.949 0.342 -22.112 1.00 95.69 438 LEU A O 1
ATOM 3433 N N . PRO A 1 439 ? 10.104 0.630 -20.859 1.00 94.25 439 PRO A N 1
ATOM 3434 C CA . PRO A 1 439 ? 9.605 1.755 -21.657 1.00 94.25 439 PRO A CA 1
ATOM 3435 C C . PRO A 1 439 ? 10.569 2.949 -21.721 1.00 94.25 439 PRO A C 1
ATOM 3437 O O . PRO A 1 439 ? 10.625 3.649 -22.735 1.00 94.25 439 PRO A O 1
ATOM 3440 N N . ILE A 1 440 ? 11.361 3.191 -20.667 1.00 94.19 440 ILE A N 1
ATOM 3441 C CA . ILE A 1 440 ? 12.389 4.247 -20.670 1.00 94.19 440 ILE A CA 1
ATOM 3442 C C . ILE A 1 440 ? 13.467 3.927 -21.709 1.00 94.19 440 ILE A C 1
ATOM 3444 O O . ILE A 1 440 ? 13.857 4.797 -22.485 1.00 94.19 440 ILE A O 1
ATOM 3448 N N . VAL A 1 441 ? 13.935 2.677 -21.745 1.00 94.19 441 VAL A N 1
ATOM 3449 C CA . VAL A 1 441 ? 14.946 2.240 -22.717 1.00 94.19 441 VAL A CA 1
ATOM 3450 C C . VAL A 1 441 ? 14.399 2.300 -24.142 1.00 94.19 441 VAL A C 1
ATOM 3452 O O . VAL A 1 441 ? 15.095 2.768 -25.040 1.00 94.19 441 VAL A O 1
ATOM 3455 N N . GLU A 1 442 ? 13.161 1.856 -24.354 1.00 91.56 442 GLU A N 1
ATOM 3456 C CA . GLU A 1 442 ? 12.528 1.808 -25.678 1.00 91.56 442 GLU A CA 1
ATOM 3457 C C . GLU A 1 442 ? 12.186 3.195 -26.245 1.00 91.56 442 GLU A C 1
ATOM 3459 O O . GLU A 1 442 ? 12.188 3.382 -27.463 1.00 91.56 442 GLU A O 1
ATOM 3464 N N . SER A 1 443 ? 11.917 4.177 -25.382 1.00 89.75 443 SER A N 1
ATOM 3465 C CA . SER A 1 443 ? 11.595 5.554 -25.786 1.00 89.75 443 SER A CA 1
ATOM 3466 C C . SER A 1 443 ? 12.822 6.451 -26.008 1.00 89.75 443 SER A C 1
ATOM 3468 O O . SER A 1 443 ? 12.686 7.554 -26.548 1.00 89.75 443 SER A O 1
ATOM 3470 N N . GLU A 1 444 ? 14.026 6.003 -25.641 1.00 88.56 444 GLU A N 1
ATOM 3471 C CA . GLU A 1 444 ? 15.255 6.793 -25.752 1.00 88.56 444 GLU A CA 1
ATOM 3472 C C . GLU A 1 444 ? 15.719 6.922 -27.216 1.00 88.56 444 GLU A C 1
ATOM 3474 O O . GLU A 1 444 ? 16.266 6.005 -27.830 1.00 88.56 444 GLU A O 1
ATOM 3479 N N . VAL A 1 445 ? 15.542 8.121 -27.780 1.00 81.81 445 VAL A N 1
ATOM 3480 C CA . VAL A 1 445 ? 15.827 8.420 -29.197 1.00 81.81 445 VAL A CA 1
ATOM 3481 C C . VAL A 1 445 ? 17.320 8.331 -29.515 1.00 81.81 445 VAL A C 1
ATOM 3483 O O . VAL A 1 445 ? 17.703 8.019 -30.643 1.00 81.81 445 VAL A O 1
ATOM 3486 N N . THR A 1 446 ? 18.180 8.622 -28.536 1.00 82.38 446 THR A N 1
ATOM 3487 C CA . THR A 1 446 ? 19.638 8.646 -28.734 1.00 82.38 446 THR A CA 1
ATOM 3488 C C . THR A 1 446 ? 20.289 7.261 -28.673 1.00 82.38 446 THR A C 1
ATOM 3490 O O . THR A 1 446 ? 21.493 7.138 -28.914 1.00 82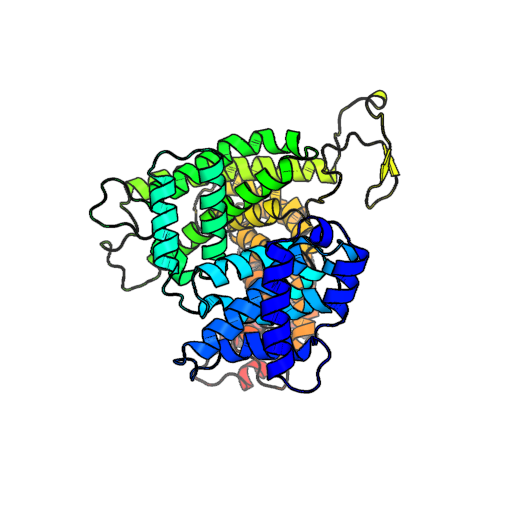.38 446 THR A O 1
ATOM 3493 N N . GLY A 1 447 ? 19.489 6.219 -28.432 1.00 84.69 447 GLY A N 1
ATOM 3494 C CA . GLY A 1 447 ? 19.964 4.872 -28.155 1.00 84.69 447 GLY A CA 1
ATOM 3495 C C . GLY A 1 447 ? 20.406 4.705 -26.700 1.00 84.69 447 GLY A C 1
ATOM 3496 O O . GLY A 1 447 ? 20.417 5.645 -25.908 1.00 84.69 447 GLY A O 1
ATOM 3497 N N . SER A 1 448 ? 20.762 3.480 -26.327 1.00 88.75 448 SER A N 1
ATOM 3498 C CA . SER A 1 448 ? 21.048 3.137 -24.932 1.00 88.75 448 SER A CA 1
ATOM 3499 C C . SER A 1 448 ? 22.273 3.877 -24.396 1.00 88.75 448 SER A C 1
ATOM 3501 O O . SER A 1 448 ? 23.336 3.894 -25.026 1.00 88.75 448 SER A O 1
ATOM 3503 N N . ARG A 1 449 ? 22.136 4.457 -23.199 1.00 89.56 449 ARG A N 1
ATOM 3504 C CA . ARG A 1 449 ? 23.213 5.193 -22.527 1.00 89.56 449 ARG A CA 1
ATOM 3505 C C . ARG A 1 449 ? 24.299 4.241 -22.034 1.00 89.56 449 ARG A C 1
ATOM 3507 O O . ARG A 1 449 ? 24.023 3.121 -21.614 1.00 89.56 449 ARG A O 1
ATOM 3514 N N . GLU A 1 450 ? 25.551 4.692 -22.048 1.00 87.62 450 GLU A N 1
ATOM 3515 C CA . GLU A 1 450 ? 26.686 3.860 -21.621 1.00 87.62 450 GLU A CA 1
ATOM 3516 C C . GLU A 1 450 ? 26.604 3.462 -20.139 1.00 87.62 450 GLU A C 1
ATOM 3518 O O . GLU A 1 450 ? 26.917 2.325 -19.795 1.00 87.62 450 GLU A O 1
ATOM 3523 N N . GLU A 1 451 ? 26.094 4.353 -19.286 1.00 89.56 451 GLU A N 1
ATOM 3524 C CA . GLU A 1 451 ? 25.823 4.089 -17.866 1.00 89.56 451 GLU A CA 1
ATOM 3525 C C . GLU A 1 451 ? 24.850 2.915 -17.646 1.00 89.56 451 GLU A C 1
ATOM 3527 O O . GLU A 1 451 ? 25.017 2.137 -16.707 1.00 89.56 451 GLU A O 1
ATOM 3532 N N . TRP A 1 452 ? 23.887 2.710 -18.550 1.00 93.94 452 TRP A N 1
ATOM 3533 C CA . TRP A 1 452 ? 22.913 1.618 -18.453 1.00 93.94 452 TRP A CA 1
ATOM 3534 C C . TRP A 1 452 ? 23.520 0.260 -18.800 1.00 93.94 452 TRP A C 1
ATOM 3536 O O . TRP A 1 452 ? 23.069 -0.775 -18.312 1.00 93.94 452 TRP A O 1
ATOM 3546 N N . MET A 1 453 ? 24.595 0.244 -19.589 1.00 94.00 453 MET A N 1
ATOM 3547 C CA . MET A 1 453 ? 25.250 -0.994 -20.014 1.00 94.00 453 MET A CA 1
ATOM 3548 C C . MET A 1 453 ? 25.957 -1.732 -18.872 1.00 94.00 453 MET A C 1
ATOM 3550 O O . MET A 1 453 ? 26.306 -2.904 -19.027 1.00 94.00 453 MET A O 1
ATOM 3554 N N . ALA A 1 454 ? 26.159 -1.087 -17.718 1.00 92.25 454 ALA A N 1
ATOM 3555 C CA . ALA A 1 454 ? 26.626 -1.765 -16.510 1.00 92.25 454 ALA A CA 1
ATOM 3556 C C . ALA A 1 454 ? 25.678 -2.907 -16.097 1.00 92.25 454 ALA A C 1
ATOM 3558 O O . ALA A 1 454 ? 26.152 -3.967 -15.682 1.00 92.25 454 ALA A O 1
ATOM 3559 N N . LEU A 1 455 ? 24.364 -2.735 -16.306 1.00 94.38 455 LEU A N 1
ATOM 3560 C CA . LEU A 1 455 ? 23.359 -3.772 -16.066 1.00 94.38 455 LEU A CA 1
ATOM 3561 C C . LEU A 1 455 ? 23.620 -5.008 -16.934 1.00 94.38 455 LEU A C 1
ATOM 3563 O O . LEU A 1 455 ? 23.647 -6.121 -16.424 1.00 94.38 455 LEU A O 1
ATOM 3567 N N . VAL A 1 456 ? 23.897 -4.813 -18.227 1.00 94.94 456 VAL A N 1
ATOM 3568 C CA . VAL A 1 456 ? 24.173 -5.905 -19.177 1.00 94.94 456 VAL A CA 1
ATOM 3569 C C . VAL A 1 456 ? 25.385 -6.728 -18.738 1.00 94.94 456 VAL A C 1
ATOM 3571 O O . VAL A 1 456 ? 25.363 -7.954 -18.816 1.00 94.94 456 VAL A O 1
ATOM 3574 N N . THR A 1 457 ? 26.447 -6.081 -18.253 1.00 93.25 457 THR A N 1
ATOM 3575 C CA . THR A 1 457 ? 27.618 -6.793 -17.716 1.00 93.25 457 THR A CA 1
ATOM 3576 C C . THR A 1 457 ? 27.278 -7.576 -16.453 1.00 93.25 457 THR A C 1
ATOM 3578 O O .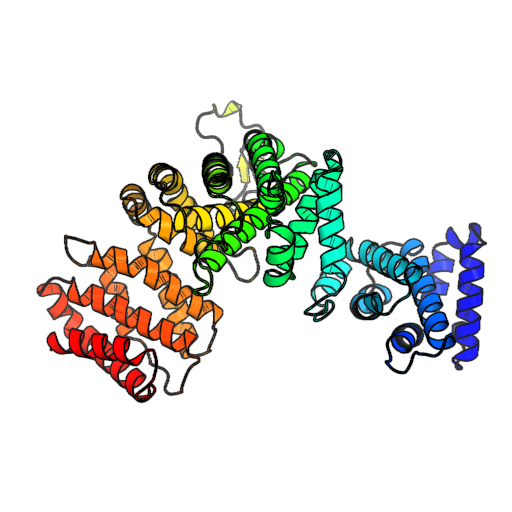 THR A 1 457 ? 27.724 -8.712 -16.312 1.00 93.25 457 THR A O 1
ATOM 3581 N N . ALA A 1 458 ? 26.496 -6.991 -15.546 1.00 92.56 458 ALA A N 1
ATOM 3582 C CA . ALA A 1 458 ? 26.104 -7.650 -14.306 1.00 92.56 458 ALA A CA 1
ATOM 3583 C C . ALA A 1 458 ? 25.203 -8.871 -14.565 1.00 92.56 458 ALA A C 1
ATOM 3585 O O . ALA A 1 458 ? 25.446 -9.932 -13.998 1.00 92.56 458 ALA A O 1
ATOM 3586 N N . VAL A 1 459 ? 24.238 -8.758 -15.483 1.00 92.62 459 VAL A N 1
ATOM 3587 C CA . VAL A 1 459 ? 23.372 -9.872 -15.909 1.00 92.62 459 VAL A CA 1
ATOM 3588 C C . VAL A 1 459 ? 24.170 -10.937 -16.665 1.00 92.62 459 VAL A C 1
ATOM 3590 O O . VAL A 1 459 ? 23.948 -12.125 -16.480 1.00 92.62 459 VAL A O 1
ATOM 3593 N N . ALA A 1 460 ? 25.157 -10.554 -17.477 1.00 92.31 460 ALA A N 1
ATOM 3594 C CA . ALA A 1 460 ? 26.026 -11.516 -18.156 1.00 92.31 460 ALA A CA 1
ATOM 3595 C C . ALA A 1 460 ? 26.892 -12.353 -17.196 1.00 92.31 460 ALA A C 1
ATOM 3597 O O . ALA A 1 460 ? 27.318 -13.447 -17.563 1.00 92.31 460 ALA A O 1
ATOM 3598 N N . ALA A 1 461 ? 27.161 -11.848 -15.991 1.00 90.81 461 ALA A N 1
ATOM 3599 C CA . ALA A 1 461 ? 27.873 -12.575 -14.944 1.00 90.81 461 ALA A CA 1
ATOM 3600 C C . ALA A 1 461 ? 26.959 -13.512 -14.131 1.00 90.81 461 ALA A C 1
ATOM 3602 O O . ALA A 1 461 ? 27.421 -14.127 -13.172 1.00 90.81 461 ALA A O 1
ATOM 3603 N N . TRP A 1 462 ? 25.675 -13.611 -14.484 1.00 87.12 462 TRP A N 1
ATOM 3604 C CA . TRP A 1 462 ? 24.703 -14.395 -13.739 1.00 87.12 462 TRP A CA 1
ATOM 3605 C C . TRP A 1 462 ? 24.857 -15.908 -13.952 1.00 87.12 462 TRP A C 1
ATOM 3607 O O . TRP A 1 462 ? 24.962 -16.419 -15.073 1.00 87.12 462 TRP A O 1
ATOM 3617 N N . GLU A 1 463 ? 24.804 -16.640 -12.843 1.00 82.69 463 GLU A N 1
ATOM 3618 C CA . GLU A 1 463 ? 24.713 -18.093 -12.819 1.00 82.69 463 GLU A CA 1
ATOM 3619 C C . GLU A 1 463 ? 23.239 -18.513 -12.824 1.00 82.69 463 GLU A C 1
ATOM 3621 O O . GLU A 1 463 ? 22.571 -18.521 -11.792 1.00 82.69 463 GLU A O 1
ATOM 3626 N N . ALA A 1 464 ? 22.725 -18.844 -14.013 1.00 77.12 464 ALA A N 1
ATOM 3627 C CA . ALA A 1 464 ? 21.364 -19.351 -14.161 1.00 77.12 464 ALA A CA 1
ATOM 3628 C C . ALA A 1 464 ? 21.155 -20.615 -13.299 1.00 77.12 464 ALA A C 1
ATOM 3630 O O . ALA A 1 464 ? 22.011 -21.508 -13.346 1.00 77.12 464 ALA A O 1
ATOM 3631 N N . PRO A 1 465 ? 20.044 -20.714 -12.544 1.00 78.12 465 PRO A N 1
ATOM 3632 C CA . PRO A 1 465 ? 19.773 -21.868 -11.698 1.00 78.12 465 PRO A CA 1
ATOM 3633 C C . PRO A 1 465 ? 19.616 -23.142 -12.536 1.00 78.12 465 PRO A C 1
ATOM 3635 O O . PRO A 1 465 ? 19.007 -23.129 -13.602 1.00 78.12 465 PRO A O 1
ATOM 3638 N N . GLU A 1 466 ? 20.153 -24.253 -12.028 1.00 74.31 466 GLU A N 1
ATOM 3639 C CA . GLU A 1 466 ? 20.055 -25.579 -12.666 1.00 74.31 466 GLU A CA 1
ATOM 3640 C C . GLU A 1 466 ? 18.735 -26.304 -12.353 1.00 74.31 466 GLU A C 1
ATOM 3642 O O . GLU A 1 466 ? 18.456 -27.358 -12.916 1.00 74.31 466 GLU A O 1
ATOM 3647 N N . ALA A 1 467 ? 17.949 -25.779 -11.411 1.00 79.00 467 ALA A N 1
ATOM 3648 C CA . ALA A 1 467 ? 16.688 -26.363 -10.975 1.00 79.00 467 ALA A CA 1
ATOM 3649 C C . ALA A 1 467 ? 15.506 -25.484 -11.388 1.00 79.00 467 ALA A C 1
ATOM 3651 O O . ALA A 1 467 ? 15.591 -24.254 -11.327 1.00 79.00 467 ALA A O 1
ATOM 3652 N N . GLU A 1 468 ? 14.387 -26.132 -11.721 1.00 79.44 468 GLU A N 1
ATOM 3653 C CA . GLU A 1 468 ? 13.116 -25.473 -12.021 1.00 79.44 468 GLU A CA 1
ATOM 3654 C C . GLU A 1 468 ? 12.683 -24.560 -10.861 1.00 79.44 468 GLU A C 1
ATOM 3656 O O . GLU A 1 468 ? 12.697 -24.955 -9.692 1.00 79.44 468 GLU A O 1
ATOM 3661 N N . GLN A 1 469 ? 12.332 -23.318 -11.195 1.00 83.94 469 GLN A N 1
ATOM 3662 C CA . GLN A 1 469 ? 11.931 -22.282 -10.241 1.00 83.94 469 GLN A CA 1
ATOM 3663 C C . GLN A 1 469 ? 10.417 -22.033 -10.299 1.00 83.94 469 GLN A C 1
ATOM 3665 O O . GLN A 1 469 ? 9.795 -22.346 -11.315 1.00 83.94 469 GLN A O 1
ATOM 3670 N N . PRO A 1 470 ? 9.809 -21.417 -9.268 1.00 87.69 470 PRO A N 1
ATOM 3671 C CA . PRO A 1 470 ? 8.427 -20.940 -9.342 1.00 87.69 470 PRO A CA 1
ATOM 3672 C C . PRO A 1 470 ? 8.186 -20.028 -10.554 1.00 87.69 470 PRO A C 1
ATOM 3674 O O . PRO A 1 470 ? 9.078 -19.279 -10.955 1.00 87.69 470 PRO A O 1
ATOM 3677 N N . LEU A 1 471 ? 6.972 -20.044 -11.115 1.00 87.94 471 LEU A N 1
ATOM 3678 C CA . LEU A 1 471 ? 6.644 -19.310 -12.347 1.00 87.94 471 LEU A CA 1
ATOM 3679 C C . LEU A 1 471 ? 6.984 -17.815 -12.255 1.00 87.94 471 LEU A C 1
ATOM 3681 O O . LEU A 1 471 ? 7.615 -17.274 -13.156 1.00 87.94 471 LEU A O 1
ATOM 3685 N N . LEU A 1 472 ? 6.640 -17.165 -11.141 1.00 89.06 472 LEU A N 1
ATOM 3686 C CA . LEU A 1 472 ? 6.904 -15.738 -10.938 1.00 89.06 472 LEU A CA 1
ATOM 3687 C C . LEU A 1 472 ? 8.408 -15.417 -10.868 1.00 89.06 472 LEU A C 1
ATOM 3689 O O . LEU A 1 472 ? 8.858 -14.365 -11.317 1.00 89.06 472 LEU A O 1
ATOM 3693 N N . VAL A 1 473 ? 9.207 -16.348 -10.342 1.00 88.81 473 VAL A N 1
ATOM 3694 C CA . VAL A 1 473 ? 10.671 -16.247 -10.345 1.00 88.81 473 VAL A CA 1
ATOM 3695 C C . VAL A 1 473 ? 11.212 -16.360 -11.771 1.00 88.81 473 VAL A C 1
ATOM 3697 O O . VAL A 1 473 ? 12.081 -15.578 -12.159 1.00 88.81 473 VAL A O 1
ATOM 3700 N N . GLN A 1 474 ? 10.683 -17.286 -12.570 1.00 88.56 474 GLN A N 1
ATOM 3701 C CA . GLN A 1 474 ? 11.047 -17.393 -13.983 1.00 88.56 474 GLN A CA 1
ATOM 3702 C C . GLN A 1 474 ? 10.637 -16.133 -14.762 1.00 88.56 474 GLN A C 1
ATOM 3704 O O . GLN A 1 474 ? 11.424 -15.628 -15.559 1.00 88.56 474 GLN A O 1
ATOM 3709 N N . GLU A 1 475 ? 9.455 -15.569 -14.491 1.00 91.25 475 GLU A N 1
ATOM 3710 C CA . GLU A 1 475 ? 9.003 -14.292 -15.063 1.00 91.25 475 GLU A CA 1
ATOM 3711 C C . GLU A 1 475 ? 9.997 -13.166 -14.781 1.00 91.25 475 GLU A C 1
ATOM 3713 O O . GLU A 1 475 ? 10.401 -12.457 -15.703 1.00 91.25 475 GLU A O 1
ATOM 3718 N N . ALA A 1 476 ? 10.456 -13.037 -13.533 1.00 91.44 476 ALA A N 1
ATOM 3719 C CA . ALA A 1 476 ? 11.461 -12.048 -13.155 1.00 91.44 476 ALA A CA 1
ATOM 3720 C C . ALA A 1 476 ? 12.784 -12.238 -13.915 1.00 91.44 476 ALA A C 1
ATOM 3722 O O . ALA A 1 476 ? 13.373 -11.270 -14.397 1.00 91.44 476 ALA A O 1
ATOM 3723 N N . GLN A 1 477 ? 13.244 -13.482 -14.061 1.00 90.50 477 GLN A N 1
ATOM 3724 C CA . GLN A 1 477 ? 14.467 -13.802 -14.800 1.00 90.50 477 GLN A CA 1
ATOM 3725 C C . GLN A 1 477 ? 14.343 -13.435 -16.281 1.00 90.50 477 GLN A C 1
ATOM 3727 O O . GLN A 1 477 ? 15.222 -12.767 -16.828 1.00 90.50 477 GLN A O 1
ATOM 3732 N N . VAL A 1 478 ? 13.237 -13.817 -16.922 1.00 92.00 478 VAL A N 1
ATOM 3733 C CA . VAL A 1 478 ? 12.964 -13.491 -18.328 1.00 92.00 478 VAL A CA 1
ATOM 3734 C C . VAL A 1 478 ? 12.851 -11.980 -18.523 1.00 92.00 478 VAL A C 1
ATOM 3736 O O . VAL A 1 478 ? 13.450 -11.448 -19.457 1.00 92.00 478 VAL A O 1
ATOM 3739 N N . ALA A 1 479 ? 12.183 -11.269 -17.614 1.00 94.19 479 ALA A N 1
ATOM 3740 C CA . ALA A 1 479 ? 12.060 -9.815 -17.659 1.00 94.19 479 ALA A CA 1
ATOM 3741 C C . ALA A 1 479 ? 13.441 -9.121 -17.632 1.00 94.19 479 ALA A C 1
ATOM 3743 O O . ALA A 1 479 ? 13.718 -8.230 -18.438 1.00 94.19 479 ALA A O 1
ATOM 3744 N N . VAL A 1 480 ? 14.364 -9.569 -16.773 1.00 94.38 480 VAL A N 1
ATOM 3745 C CA . VAL A 1 480 ? 15.744 -9.038 -16.727 1.00 94.38 480 VAL A CA 1
ATOM 3746 C C . VAL A 1 480 ? 16.488 -9.267 -18.051 1.00 94.38 480 VAL A C 1
ATOM 3748 O O . VAL A 1 480 ? 17.229 -8.388 -18.517 1.00 94.38 480 VAL A O 1
ATOM 3751 N N . LEU A 1 481 ? 16.281 -10.423 -18.690 1.00 94.44 481 LEU A N 1
ATOM 3752 C CA . LEU A 1 481 ? 16.856 -10.721 -20.004 1.00 94.44 481 LEU A CA 1
ATOM 3753 C C . LEU A 1 481 ? 16.252 -9.844 -21.106 1.00 94.44 481 LEU A C 1
ATOM 3755 O O . LEU A 1 481 ? 16.994 -9.368 -21.968 1.00 94.44 481 LEU A O 1
ATOM 3759 N N . GLN A 1 482 ? 14.945 -9.578 -21.065 1.00 95.50 482 GLN A N 1
ATOM 3760 C CA . GLN A 1 482 ? 14.272 -8.664 -21.993 1.00 95.50 482 GLN A CA 1
ATOM 3761 C C . GLN A 1 482 ? 14.816 -7.238 -21.860 1.00 95.50 482 GLN A C 1
ATOM 3763 O O . GLN A 1 482 ? 15.199 -6.639 -22.864 1.00 95.50 482 GLN A O 1
ATOM 3768 N N . LEU A 1 483 ? 14.970 -6.726 -20.635 1.00 96.69 483 LEU A N 1
ATOM 3769 C CA . LEU A 1 483 ? 15.562 -5.406 -20.395 1.00 96.69 483 LEU A CA 1
ATOM 3770 C C . LEU A 1 483 ? 17.003 -5.320 -20.920 1.00 96.69 483 LEU A C 1
ATOM 3772 O O . LEU A 1 483 ? 17.375 -4.361 -21.599 1.00 96.69 483 LEU A O 1
ATOM 3776 N N . SER A 1 484 ? 17.813 -6.348 -20.660 1.00 95.88 484 SER A N 1
ATOM 3777 C CA . SER A 1 484 ? 19.189 -6.427 -21.171 1.00 95.88 484 SER A CA 1
ATOM 3778 C C . SER A 1 484 ? 19.229 -6.491 -22.700 1.00 95.88 484 SER A C 1
ATOM 3780 O O . SER A 1 484 ? 20.108 -5.902 -23.332 1.00 95.88 484 SER A O 1
ATOM 3782 N N . THR A 1 485 ? 18.259 -7.180 -23.303 1.00 95.31 485 THR A N 1
ATOM 3783 C CA . THR A 1 485 ? 18.103 -7.278 -24.756 1.00 95.31 485 THR A CA 1
ATOM 3784 C C . THR A 1 485 ? 17.732 -5.931 -25.360 1.00 95.31 485 THR A C 1
ATOM 3786 O O . THR A 1 485 ? 18.390 -5.507 -26.308 1.00 95.31 485 THR A O 1
ATOM 3789 N N . ALA A 1 486 ? 16.768 -5.215 -24.780 1.00 95.56 486 ALA A N 1
ATOM 3790 C CA . ALA A 1 486 ? 16.387 -3.872 -25.214 1.00 95.56 486 ALA A CA 1
ATOM 3791 C C . ALA A 1 486 ? 17.577 -2.896 -25.166 1.00 95.56 486 ALA A C 1
ATOM 3793 O O . ALA A 1 486 ? 17.827 -2.175 -26.135 1.00 95.56 486 ALA A O 1
ATOM 3794 N N . LEU A 1 487 ? 18.385 -2.947 -24.098 1.00 96.00 487 LEU A N 1
ATOM 3795 C CA . LEU A 1 487 ? 19.624 -2.164 -23.985 1.00 96.00 487 LEU A CA 1
ATOM 3796 C C . LEU A 1 487 ? 20.644 -2.508 -25.082 1.00 96.00 487 LEU A C 1
ATOM 3798 O O . LEU A 1 487 ? 21.282 -1.629 -25.656 1.00 96.00 487 LEU A O 1
ATOM 3802 N N . LEU A 1 488 ? 20.813 -3.790 -25.406 1.00 94.31 488 LEU A N 1
ATOM 3803 C CA . LEU A 1 488 ? 21.727 -4.213 -26.470 1.00 94.31 488 LEU A CA 1
ATOM 3804 C C . LEU A 1 488 ? 21.214 -3.835 -27.864 1.00 94.31 488 LEU A C 1
ATOM 3806 O O . LEU A 1 488 ? 22.015 -3.468 -28.724 1.00 94.31 488 LEU A O 1
ATOM 3810 N N . VAL A 1 489 ? 19.901 -3.888 -28.092 1.00 93.44 489 VAL A N 1
ATOM 3811 C CA . VAL A 1 489 ? 19.265 -3.473 -29.350 1.00 93.44 489 VAL A CA 1
ATOM 3812 C C . VAL A 1 489 ? 19.461 -1.978 -29.587 1.00 93.44 489 VAL A C 1
ATOM 3814 O O . VAL A 1 489 ? 19.906 -1.596 -30.678 1.00 93.44 489 VAL A O 1
ATOM 3817 N N . GLY A 1 490 ? 19.201 -1.162 -28.562 1.00 91.44 490 GLY A N 1
ATOM 3818 C CA . GLY A 1 490 ? 19.354 0.292 -28.594 1.00 91.44 490 GLY A CA 1
ATOM 3819 C C . GLY A 1 490 ? 20.804 0.785 -28.561 1.00 91.44 490 GLY A C 1
ATOM 3820 O O . GLY A 1 490 ? 21.056 1.958 -28.838 1.00 91.44 490 GLY A O 1
ATOM 3821 N N . ALA A 1 491 ? 21.779 -0.073 -28.251 1.00 92.31 491 ALA A N 1
ATOM 3822 C CA . ALA A 1 491 ? 23.188 0.304 -28.194 1.00 92.31 491 ALA A CA 1
ATOM 3823 C C . ALA A 1 491 ? 23.779 0.652 -29.577 1.00 92.31 491 ALA A C 1
ATOM 3825 O O . ALA A 1 491 ? 23.454 0.056 -30.608 1.00 92.31 491 ALA A O 1
ATOM 3826 N N . THR A 1 492 ? 24.739 1.582 -29.598 1.00 91.62 492 THR A N 1
ATOM 3827 C CA . THR A 1 492 ? 25.500 1.911 -30.817 1.00 91.62 492 THR A CA 1
ATOM 3828 C C . THR A 1 492 ? 26.349 0.727 -31.298 1.00 91.62 492 THR A C 1
ATOM 3830 O O . THR A 1 492 ? 26.764 -0.118 -30.506 1.00 91.62 492 THR A O 1
ATOM 3833 N N . GLU A 1 493 ? 26.713 0.687 -32.583 1.00 88.81 493 GLU A N 1
ATOM 3834 C CA . GLU A 1 493 ? 27.556 -0.390 -33.143 1.00 88.81 493 GLU A CA 1
ATOM 3835 C C . GLU A 1 493 ? 28.904 -0.553 -32.418 1.00 88.81 493 GLU A C 1
ATOM 3837 O O . GLU A 1 493 ? 29.396 -1.666 -32.224 1.00 88.81 493 GLU A O 1
ATOM 3842 N N . GLY A 1 494 ? 29.501 0.556 -31.968 1.00 89.62 494 GLY A N 1
ATOM 3843 C CA . GLY A 1 494 ? 30.719 0.522 -31.158 1.00 89.62 494 GLY A CA 1
ATOM 3844 C C . GLY A 1 494 ? 30.493 -0.133 -29.794 1.00 89.62 494 GLY A C 1
ATOM 3845 O O . GLY A 1 494 ? 31.328 -0.914 -29.341 1.00 89.62 494 GLY A O 1
ATOM 3846 N N . MET A 1 495 ? 29.354 0.138 -29.150 1.00 90.19 495 MET A N 1
ATOM 3847 C CA . MET A 1 495 ? 28.957 -0.509 -27.898 1.00 90.19 495 MET A CA 1
ATOM 3848 C C . MET A 1 495 ? 28.659 -1.990 -28.118 1.00 90.19 495 MET A C 1
ATOM 3850 O O . MET A 1 495 ? 29.266 -2.815 -27.445 1.00 90.19 495 MET A O 1
ATOM 3854 N N . LYS A 1 496 ? 27.852 -2.358 -29.115 1.00 90.19 496 LYS A N 1
ATOM 3855 C CA . LYS A 1 496 ? 27.556 -3.766 -29.433 1.00 90.19 496 LYS A CA 1
ATOM 3856 C C . LYS A 1 496 ? 28.827 -4.605 -29.569 1.00 90.19 496 LYS A C 1
ATOM 3858 O O . LYS A 1 496 ? 28.936 -5.650 -28.936 1.00 90.19 496 LYS A O 1
ATOM 3863 N N . ARG A 1 497 ? 29.845 -4.092 -30.275 1.00 89.88 497 ARG A N 1
ATOM 3864 C CA . ARG A 1 497 ? 31.163 -4.748 -30.402 1.00 89.88 497 ARG A CA 1
ATOM 3865 C C . ARG A 1 497 ? 31.909 -4.911 -29.075 1.00 89.88 497 ARG A C 1
ATOM 3867 O O . ARG A 1 497 ? 32.575 -5.923 -28.882 1.00 89.88 497 ARG A O 1
ATOM 3874 N N . ARG A 1 498 ? 31.812 -3.941 -28.159 1.00 92.00 498 ARG A N 1
ATOM 3875 C CA . ARG A 1 498 ? 32.426 -4.031 -26.819 1.00 92.00 498 ARG A CA 1
ATOM 3876 C C . ARG A 1 498 ? 31.734 -5.068 -25.932 1.00 92.00 498 ARG A C 1
ATOM 3878 O O . ARG A 1 498 ? 32.403 -5.723 -25.142 1.00 92.00 498 ARG A O 1
ATOM 3885 N N . TYR A 1 499 ? 30.425 -5.246 -26.096 1.00 92.62 499 TYR A N 1
ATOM 3886 C CA . TYR A 1 499 ? 29.597 -6.129 -25.271 1.00 92.62 499 TYR A CA 1
ATOM 3887 C C . TYR A 1 499 ? 29.296 -7.490 -25.932 1.00 92.62 499 TYR A C 1
ATOM 3889 O O . TYR A 1 499 ? 28.391 -8.196 -25.492 1.00 92.62 499 TYR A O 1
ATOM 3897 N N . VAL A 1 500 ? 30.059 -7.917 -26.950 1.00 92.75 500 VAL A N 1
ATOM 3898 C CA . VAL A 1 500 ? 29.865 -9.219 -27.638 1.00 92.75 500 VAL A CA 1
ATOM 3899 C C . VAL A 1 500 ? 29.968 -10.405 -26.674 1.00 92.75 500 VAL A C 1
ATOM 3901 O O . VAL A 1 500 ? 29.190 -11.359 -26.769 1.00 92.75 500 VAL A O 1
ATOM 3904 N N . HIS A 1 501 ? 30.905 -10.350 -25.722 1.00 93.25 501 HIS A N 1
ATOM 3905 C CA . HIS A 1 501 ? 31.056 -11.399 -24.711 1.00 93.25 501 HIS A CA 1
ATOM 3906 C C . HIS A 1 501 ? 29.857 -11.440 -23.761 1.00 93.25 501 HIS A C 1
ATOM 3908 O O . HIS A 1 501 ? 29.304 -12.516 -23.547 1.00 93.25 501 HIS A O 1
ATOM 3914 N N . SER A 1 502 ? 29.396 -10.279 -23.283 1.00 94.31 502 SER A N 1
ATOM 3915 C CA . SER A 1 502 ? 28.191 -10.179 -22.453 1.00 94.31 502 SER A CA 1
ATOM 3916 C C . SER A 1 502 ? 26.949 -10.671 -23.200 1.00 94.31 502 SER A C 1
ATOM 3918 O O . SER A 1 502 ? 26.187 -11.469 -22.669 1.00 94.31 502 SER A O 1
ATOM 3920 N N . THR A 1 503 ? 26.803 -10.296 -24.474 1.00 93.44 503 THR A N 1
ATOM 3921 C CA . THR A 1 503 ? 25.721 -10.765 -25.359 1.00 93.44 503 THR A CA 1
ATOM 3922 C C . THR A 1 503 ? 25.730 -12.288 -25.485 1.00 93.44 503 THR A C 1
ATOM 3924 O O . THR A 1 503 ? 24.695 -12.941 -25.379 1.00 93.44 503 THR A O 1
ATOM 3927 N N . SER A 1 504 ? 26.913 -12.882 -25.664 1.00 93.38 504 SER A N 1
ATOM 3928 C CA . SER A 1 504 ? 27.058 -14.336 -25.761 1.00 93.38 504 SER A CA 1
ATOM 3929 C C . SER A 1 504 ? 26.754 -15.060 -24.450 1.00 93.38 504 SER A C 1
ATOM 3931 O O . SER A 1 504 ? 26.207 -16.160 -24.503 1.00 93.38 504 SER A O 1
ATOM 3933 N N . ALA A 1 505 ? 27.090 -14.465 -23.304 1.00 93.56 505 ALA A N 1
ATOM 3934 C CA . ALA A 1 505 ? 26.767 -15.014 -21.990 1.00 93.56 505 ALA A CA 1
ATOM 3935 C C . ALA A 1 505 ? 25.255 -14.968 -21.715 1.00 93.56 505 ALA A C 1
ATOM 3937 O O . ALA A 1 505 ? 24.679 -15.983 -21.335 1.00 93.56 505 ALA A O 1
ATOM 3938 N N . ILE A 1 506 ? 24.600 -13.839 -22.011 1.00 93.50 506 ILE A N 1
ATOM 3939 C CA . ILE A 1 506 ? 23.143 -13.670 -21.886 1.00 93.50 506 ILE A CA 1
ATOM 3940 C C . ILE A 1 506 ? 22.394 -14.665 -22.782 1.00 93.50 506 ILE A C 1
ATOM 3942 O O . ILE A 1 506 ? 21.447 -15.299 -22.327 1.00 93.50 506 ILE A O 1
ATOM 3946 N N . LEU A 1 507 ? 22.859 -14.891 -24.016 1.00 93.19 507 LEU A N 1
ATOM 3947 C CA . LEU A 1 507 ? 22.321 -15.947 -24.884 1.00 93.19 507 LEU A CA 1
ATOM 3948 C C . LEU A 1 507 ? 22.437 -17.344 -24.255 1.00 93.19 507 LEU A C 1
ATOM 3950 O O . LEU A 1 507 ? 21.502 -18.133 -24.333 1.00 93.19 507 LEU A O 1
ATOM 3954 N N . GLY A 1 508 ? 23.576 -17.656 -23.630 1.00 91.25 508 GLY A N 1
ATOM 3955 C CA . GLY A 1 508 ? 23.774 -18.933 -22.939 1.00 91.25 508 GLY A CA 1
ATOM 3956 C C . GLY A 1 508 ? 22.896 -19.087 -21.693 1.00 91.25 508 GLY A C 1
ATOM 3957 O O . GLY A 1 508 ? 22.477 -20.193 -21.365 1.00 91.25 508 GLY A O 1
ATOM 3958 N N . ILE A 1 509 ? 22.593 -17.989 -21.003 1.00 91.00 509 ILE A N 1
ATOM 3959 C CA . ILE A 1 509 ? 21.627 -17.960 -19.902 1.00 91.00 509 ILE A CA 1
ATOM 3960 C C . ILE A 1 509 ? 20.212 -18.219 -20.433 1.00 91.00 509 ILE A C 1
ATOM 3962 O O . ILE A 1 509 ? 19.548 -19.128 -19.944 1.00 91.00 509 ILE A O 1
ATOM 3966 N N . ALA A 1 510 ? 19.776 -17.479 -21.455 1.00 91.44 510 ALA A N 1
ATOM 3967 C CA . ALA A 1 510 ? 18.443 -17.619 -22.039 1.00 91.44 510 ALA A CA 1
ATOM 3968 C C . ALA A 1 510 ? 18.189 -19.040 -22.572 1.00 91.44 510 ALA A C 1
ATOM 3970 O O . ALA A 1 510 ? 17.126 -19.596 -22.324 1.00 91.44 510 ALA A O 1
ATOM 3971 N N . ALA A 1 511 ? 19.183 -19.655 -23.223 1.00 89.94 511 ALA A N 1
ATOM 3972 C CA . ALA A 1 511 ? 19.080 -21.028 -23.720 1.00 89.94 511 ALA A CA 1
ATOM 3973 C C . ALA A 1 511 ? 18.923 -22.049 -22.580 1.00 89.94 511 ALA A C 1
ATOM 3975 O O . ALA A 1 511 ? 18.114 -22.963 -22.679 1.00 89.94 511 ALA A O 1
ATOM 3976 N N . ARG A 1 512 ? 19.644 -21.866 -21.464 1.00 88.31 512 ARG A N 1
ATOM 3977 C CA . ARG A 1 512 ? 19.481 -22.719 -20.275 1.00 88.31 512 ARG A CA 1
ATOM 3978 C C . ARG A 1 512 ? 18.101 -22.570 -19.645 1.00 88.31 512 ARG A C 1
ATOM 3980 O O . ARG A 1 512 ? 17.530 -23.560 -19.210 1.00 88.31 512 ARG A O 1
ATOM 3987 N N . LEU A 1 513 ? 17.554 -21.356 -19.590 1.00 87.19 513 LEU A N 1
ATOM 3988 C CA . LEU A 1 513 ? 16.192 -21.156 -19.089 1.00 87.19 513 LEU A CA 1
ATOM 3989 C C . LEU A 1 513 ? 15.149 -21.766 -20.035 1.00 87.19 513 LEU A C 1
ATOM 3991 O O . LEU A 1 513 ? 14.191 -22.362 -19.558 1.00 87.19 513 LEU A O 1
ATOM 3995 N N . GLU A 1 514 ? 15.359 -21.690 -21.352 1.00 87.69 514 GLU A N 1
ATOM 3996 C CA . GLU A 1 514 ? 14.488 -22.329 -22.349 1.00 87.69 514 GLU A CA 1
ATOM 3997 C C . GLU A 1 514 ? 14.420 -23.856 -22.169 1.00 87.69 514 GLU A C 1
ATOM 3999 O O . GLU A 1 514 ? 13.343 -24.428 -22.300 1.00 87.69 514 GLU A O 1
ATOM 4004 N N . GLU A 1 515 ? 15.517 -24.524 -21.790 1.00 84.56 515 GLU A N 1
ATOM 4005 C CA . GLU A 1 515 ? 15.520 -25.977 -21.521 1.00 84.56 515 GLU A CA 1
ATOM 4006 C C . GLU A 1 515 ? 14.546 -26.395 -20.404 1.00 84.56 515 GLU A C 1
ATOM 4008 O O . GLU A 1 515 ? 14.054 -27.525 -20.404 1.00 84.56 515 GLU A O 1
ATOM 4013 N N . HIS A 1 516 ? 14.236 -25.486 -19.476 1.00 79.81 516 HIS A N 1
ATOM 4014 C CA . HIS A 1 516 ? 13.301 -25.719 -18.371 1.00 79.81 516 HIS A CA 1
ATOM 4015 C C . HIS A 1 516 ? 11.853 -25.341 -18.721 1.00 79.81 516 HIS A C 1
ATOM 4017 O O . HIS A 1 516 ? 10.936 -25.584 -17.939 1.00 79.81 516 HIS A O 1
ATOM 4023 N N . VAL A 1 517 ? 11.632 -24.755 -19.897 1.00 78.31 517 VAL A N 1
ATOM 4024 C CA . VAL A 1 517 ? 10.366 -24.175 -20.341 1.00 78.31 517 VAL A CA 1
ATOM 4025 C C . VAL A 1 517 ? 9.813 -25.057 -21.464 1.00 78.31 517 VAL A C 1
ATOM 4027 O O . VAL A 1 517 ? 10.278 -25.033 -22.600 1.00 78.31 517 VAL A O 1
ATOM 4030 N N . GLY A 1 518 ? 8.820 -25.887 -21.131 1.00 71.19 518 GLY A N 1
ATOM 4031 C CA . GLY A 1 518 ? 8.174 -26.800 -22.082 1.00 71.19 518 GLY A CA 1
ATOM 4032 C C . GLY A 1 518 ? 7.430 -26.093 -23.225 1.00 71.19 518 GLY A C 1
ATOM 4033 O O . GLY A 1 518 ? 7.288 -24.870 -23.242 1.00 71.19 518 GLY A O 1
ATOM 4034 N N . ASP A 1 519 ? 6.909 -26.874 -24.182 1.00 72.00 519 ASP A N 1
ATOM 4035 C CA . ASP A 1 519 ? 6.388 -26.316 -25.436 1.00 72.00 519 ASP A CA 1
ATOM 4036 C C . ASP A 1 519 ? 5.206 -25.339 -25.264 1.00 72.00 519 ASP A C 1
ATOM 4038 O O . ASP A 1 519 ? 5.119 -24.368 -26.018 1.00 72.00 519 ASP A O 1
ATOM 4042 N N . ASP A 1 520 ? 4.361 -25.578 -24.255 1.00 77.38 520 ASP A N 1
ATOM 4043 C CA . ASP A 1 520 ? 3.141 -24.817 -23.936 1.00 77.38 520 ASP A CA 1
ATOM 4044 C C . ASP A 1 520 ? 3.330 -23.821 -22.770 1.00 77.38 520 ASP A C 1
ATOM 4046 O O . ASP A 1 520 ? 2.360 -23.340 -22.180 1.00 77.38 520 ASP A O 1
ATOM 4050 N N . HIS A 1 521 ? 4.572 -23.535 -22.374 1.00 84.50 521 HIS A N 1
ATOM 4051 C CA . HIS A 1 521 ? 4.845 -22.688 -21.215 1.00 84.50 521 HIS A CA 1
ATOM 4052 C C . HIS A 1 521 ? 4.620 -21.192 -21.531 1.00 84.50 521 HIS A C 1
ATOM 4054 O O . HIS A 1 521 ? 5.092 -20.714 -22.568 1.00 84.50 521 HIS A O 1
ATOM 4060 N N . PRO A 1 522 ? 3.984 -20.406 -20.634 1.00 86.19 522 PRO A N 1
ATOM 4061 C CA . PRO A 1 522 ? 3.608 -19.009 -20.899 1.00 86.19 522 PRO A CA 1
ATOM 4062 C C . PRO A 1 522 ? 4.792 -18.085 -21.224 1.00 86.19 522 PRO A C 1
ATOM 4064 O O . PRO A 1 522 ? 4.629 -17.091 -21.922 1.00 86.19 522 PRO A O 1
ATOM 4067 N N . LEU A 1 523 ? 5.994 -18.415 -20.746 1.00 87.81 523 LEU A N 1
ATOM 4068 C CA . LEU A 1 523 ? 7.202 -17.598 -20.942 1.00 87.81 523 LEU A CA 1
ATOM 4069 C C . LEU A 1 523 ? 8.018 -17.959 -22.184 1.00 87.81 523 LEU A C 1
ATOM 4071 O O . LEU A 1 523 ? 9.035 -17.318 -22.458 1.00 87.81 523 LEU A O 1
ATOM 4075 N N . ARG A 1 524 ? 7.603 -18.986 -22.931 1.00 88.06 524 ARG A N 1
ATOM 4076 C CA . ARG A 1 524 ? 8.378 -19.490 -24.063 1.00 88.06 524 ARG A CA 1
ATOM 4077 C C . ARG A 1 524 ? 8.540 -18.448 -25.161 1.00 88.06 524 ARG A C 1
ATOM 4079 O O . ARG A 1 524 ? 9.644 -18.265 -25.658 1.00 88.06 524 ARG A O 1
ATOM 4086 N N . GLU A 1 525 ? 7.463 -17.757 -25.522 1.00 88.88 525 GLU A N 1
ATOM 4087 C CA . GLU A 1 525 ? 7.495 -16.732 -26.570 1.00 88.88 525 GLU A CA 1
ATOM 4088 C C . GLU A 1 525 ? 8.500 -15.621 -26.234 1.00 88.88 525 GLU A C 1
ATOM 4090 O O . GLU A 1 525 ? 9.369 -15.306 -27.046 1.00 88.88 525 GLU A O 1
ATOM 4095 N N . SER A 1 526 ? 8.456 -15.119 -24.997 1.00 89.56 526 SER A N 1
ATOM 4096 C CA . SER A 1 526 ? 9.384 -14.106 -24.485 1.00 89.56 526 SER A CA 1
ATOM 4097 C C . SER A 1 526 ? 10.849 -14.560 -24.525 1.00 89.56 526 SER A C 1
ATOM 4099 O O . SER A 1 526 ? 11.727 -13.785 -24.902 1.00 89.56 526 SER A O 1
ATOM 4101 N N . LEU A 1 527 ? 11.132 -15.814 -24.158 1.00 89.94 527 LEU A N 1
ATOM 4102 C CA . LEU A 1 527 ? 12.487 -16.379 -24.208 1.00 89.94 527 LEU A CA 1
ATOM 4103 C C . LEU A 1 527 ? 12.989 -16.570 -25.641 1.00 89.94 527 LEU A C 1
ATOM 4105 O O . LEU A 1 527 ? 14.138 -16.240 -25.948 1.00 89.94 527 LEU A O 1
ATOM 4109 N N . VAL A 1 528 ? 12.129 -17.072 -26.527 1.00 90.81 528 VAL A N 1
ATOM 4110 C CA . VAL A 1 528 ? 12.450 -17.250 -27.945 1.00 90.81 528 VAL A CA 1
ATOM 4111 C C . VAL A 1 528 ? 12.739 -15.900 -28.601 1.00 90.81 528 VAL A C 1
ATOM 4113 O O . VAL A 1 528 ? 13.689 -15.807 -29.379 1.00 90.81 528 VAL A O 1
ATOM 4116 N N . ASP A 1 529 ? 11.989 -14.848 -28.270 1.00 91.56 529 ASP A N 1
ATOM 4117 C CA . ASP A 1 529 ? 12.255 -13.496 -28.772 1.00 91.56 529 ASP A CA 1
ATOM 4118 C C . ASP A 1 529 ? 13.636 -12.979 -28.334 1.00 91.56 529 ASP A C 1
ATOM 4120 O O . ASP A 1 529 ? 14.415 -12.513 -29.170 1.00 91.56 529 ASP A O 1
ATOM 4124 N N . VAL A 1 530 ? 14.006 -13.165 -27.061 1.00 92.00 530 VAL A N 1
ATOM 4125 C CA . VAL A 1 530 ? 15.352 -12.836 -26.555 1.00 92.00 530 VAL A CA 1
ATOM 4126 C C . VAL A 1 530 ? 16.435 -13.587 -27.339 1.00 92.00 530 VAL A C 1
ATOM 4128 O O . VAL A 1 530 ? 17.400 -12.977 -27.815 1.00 92.00 530 VAL A O 1
ATOM 4131 N N . LEU A 1 531 ? 16.277 -14.902 -27.520 1.00 92.69 531 LEU A N 1
ATOM 4132 C CA . LEU A 1 531 ? 17.234 -15.748 -28.241 1.00 92.69 531 LEU A CA 1
ATOM 4133 C C . LEU A 1 531 ? 17.381 -15.339 -29.709 1.00 92.69 531 LEU A C 1
ATOM 4135 O O . LEU A 1 531 ? 18.501 -15.232 -30.218 1.00 92.69 531 LEU A O 1
ATOM 4139 N N . GLN A 1 532 ? 16.266 -15.083 -30.394 1.00 93.06 532 GLN A N 1
ATOM 4140 C CA . GLN A 1 532 ? 16.269 -14.664 -31.793 1.00 93.06 532 GLN A CA 1
ATOM 4141 C C . GLN A 1 532 ? 16.865 -13.269 -31.964 1.00 93.06 532 GLN A C 1
ATOM 4143 O O . GLN A 1 532 ? 17.664 -13.053 -32.879 1.00 93.06 532 GLN A O 1
ATOM 4148 N N . THR A 1 533 ? 16.499 -12.328 -31.097 1.00 91.81 533 THR A N 1
ATOM 4149 C CA . THR A 1 533 ? 16.941 -10.936 -31.182 1.00 91.81 533 THR A CA 1
ATOM 4150 C C . THR A 1 533 ? 18.436 -10.821 -30.915 1.00 91.81 533 THR A C 1
ATOM 4152 O O . THR A 1 533 ? 19.162 -10.273 -31.747 1.00 91.81 533 THR A O 1
ATOM 4155 N N . LEU A 1 534 ? 18.934 -11.411 -29.825 1.00 89.88 534 LEU A N 1
ATOM 4156 C CA . LEU A 1 534 ? 20.366 -11.398 -29.517 1.00 89.88 534 LEU A CA 1
ATOM 4157 C C . LEU A 1 534 ? 21.183 -12.285 -30.464 1.00 89.88 534 LEU A C 1
ATOM 4159 O O . LEU A 1 534 ? 22.339 -11.974 -30.755 1.00 89.88 534 LEU A O 1
ATOM 4163 N N . GLY A 1 535 ? 20.590 -13.356 -31.001 1.00 86.56 535 GLY A N 1
ATOM 4164 C CA . GLY A 1 535 ? 21.226 -14.221 -31.995 1.00 86.56 535 GLY A CA 1
ATOM 4165 C C . GLY A 1 535 ? 21.615 -13.485 -33.281 1.00 86.56 535 GLY A C 1
ATOM 4166 O O . GLY A 1 535 ? 22.595 -13.859 -33.919 1.00 86.56 535 GLY A O 1
ATOM 4167 N N . ARG A 1 536 ? 20.914 -12.396 -33.631 1.00 87.44 536 ARG A N 1
ATOM 4168 C CA . ARG A 1 536 ? 21.234 -11.541 -34.792 1.00 87.44 536 ARG A CA 1
ATOM 4169 C C . ARG A 1 536 ? 22.481 -10.676 -34.598 1.00 87.44 536 ARG A C 1
ATOM 4171 O O . ARG A 1 536 ? 22.973 -10.121 -35.576 1.00 87.44 536 ARG A O 1
ATOM 4178 N N . PHE A 1 537 ? 22.969 -10.526 -33.367 1.00 79.38 537 PHE A N 1
ATOM 4179 C CA . PHE A 1 537 ? 24.175 -9.746 -33.063 1.00 79.38 537 PHE A CA 1
ATOM 4180 C C . PHE A 1 537 ? 25.467 -10.570 -33.114 1.00 79.38 537 PHE A C 1
ATOM 4182 O O . PHE A 1 537 ? 26.542 -10.003 -32.906 1.00 79.38 537 PHE A O 1
ATOM 4189 N N . ARG A 1 538 ? 25.371 -11.883 -33.366 1.00 65.81 538 ARG A N 1
ATOM 4190 C CA . ARG A 1 538 ? 26.524 -12.776 -33.541 1.00 65.81 538 ARG A CA 1
ATOM 4191 C C . ARG A 1 538 ? 27.084 -12.777 -34.956 1.00 65.81 538 ARG A C 1
ATOM 4193 O O . ARG A 1 538 ? 26.289 -12.715 -35.918 1.00 65.81 538 ARG A O 1
#

Secondary structure (DSSP, 8-state):
-TT-SSHHHHHHHHHHHHHHHHH-HHHHH-HHHHHHHHHHS-HHHHHHHHHHTTSTTTTSHHHHHHHHHHHHHHHHHHHHS-HHHHTSHHHHTTHHHHHHHHTTS-HHHHHHHHHHHHHHHTSHHHHHHHHT-TT-S-SS-TTHHHHHHHHHHHHHS---HHHHHHHHHHHHHHHHHSHHHHHHHHHPPPTT-SS-HHHHHHHHHHHHHHHHHHHHHHHTTSTTHHHHHHHHHHHHHHHHHHHHHHHHHHH-TT--GGG-SS-HHHHHHHHHHHHHHHHHHHHHHHHHHHHHHT--TTS-GGG---EEEETTEEEE----S-SS--TTT-HHHHHHHHHHHHHHHHS--HHHHHHHGGGHHHHHHHHHH--TTS---HHHHHHHHHHHTTSHHHHHHHHHTTHHHHHHHHHHHHHHHHTTS--HHHHHHHHHHHHHHHHHHHH-TT---GGGHHHHHHHHT----SS---HHHHHHHHHHHHHHHHHHHHS-HHHHHHTHHHHHHHHHHHHHHHHTS-TT-TTHHHHHHHHHHHHTT-

InterPro domains:
  IPR008709 Neurochondrin [PF05536] (3-134)
  IPR008709 Neurochondrin [PF05536] (139-483)
  IPR008709 Neurochondrin [PTHR13109] (137-486)
  IPR016024 Armadillo-type fold [SSF48371] (16-459)

Radius of gyration: 29.25 Å; Cα contacts (8 Å, |Δi|>4): 589; chains: 1; bounding box: 65×67×86 Å

Nearest PDB structures (foldseek):
  4ct7-assembly1_B  TM=4.423E-01  e=3.518E-01  Homo sapiens
  5qsr-assembly1_A  TM=2.729E-01  e=2.304E-02  Homo sapiens
  5qsz-assembly2_B  TM=2.426E-01  e=6.854E-02  Homo sapiens

pLDDT: mean 85.69, std 13.01, range [38.0, 98.5]

Foldseek 3Di:
DQQDPDLVVNLVVLVVVLVCLVPDPPCLPPQVNLVVVLVSHDLVSLLVLLVLLLDPVNPDPVSQVSNLSSLSSLLSSLVRHDPVVLLDCSNLVCLLSLLSSLVSHDPVSVVSSVNSLVSSCVDPSNVVSNVPRPPSDDLDDPCLLVVLVVLLCCLVVDHDPVSLLVSLLSLLVCCVSRVPVSLCNQQAADPPDPDGSNLSNLLVLLVVLLVPLVCLLVCLAPPCNVSVLSSNLSSLSSLLSNLVSQVVQVPPPVDDVVRRSDDVVSVVVSLVSLLSSLLSLLVSLLVLVCLQPPADDDDDPVVQDDWAQDPVGTDSGPRSHHNPAHCLQRSSNLSSLQSSLSSLQPDPDLPSLLSNLSCLLVLLVSCQPADPVGDHSLVSSLSNLNRNVVHPSNVVSCVVNVVVVSLLVLLLVLQVVCLPDADLVSLVSLLSSLVNQQVVQVPDPQFADPVNCVLLVSLLPHDAHQDDYPPSSLSSNLSSLSSSLSNLVRDDPVVLVVCVSSLVSSLVNLVSSLVNADPPRPCNVSSVCSNVSSVVSD

Mean predicted aligned error: 11.24 Å

Organism: NCBI:txid80884

Solvent-accessible surface area (backbone atoms only — not comparable to full-atom values): 29565 Å² total; per-residue (Å²): 83,46,73,47,91,52,67,67,50,25,50,53,33,49,55,52,49,46,56,47,58,76,71,32,66,70,59,60,71,33,59,69,61,48,49,54,56,59,67,44,44,52,69,72,55,46,54,48,30,43,51,47,34,64,41,94,79,46,83,45,70,66,32,46,53,41,17,46,51,38,50,50,47,53,34,52,47,64,72,58,49,55,73,74,60,49,60,30,63,84,51,33,68,40,41,55,60,47,48,63,36,40,86,72,45,53,75,70,46,29,51,44,44,52,52,41,51,54,65,36,42,75,37,73,64,21,37,52,47,50,73,69,45,75,85,63,64,69,98,79,58,85,60,54,62,58,52,50,52,47,42,54,48,50,60,71,68,70,57,48,76,66,52,47,46,51,42,34,40,51,50,22,54,41,34,72,78,34,49,70,64,38,42,51,70,59,47,53,39,61,93,85,49,97,65,42,60,32,60,54,53,53,51,51,44,40,52,51,43,56,72,42,51,87,55,44,66,83,30,46,78,42,91,62,30,65,64,52,39,52,39,47,17,20,39,25,44,41,50,35,52,50,52,55,49,54,54,56,56,69,66,40,87,85,52,52,92,86,59,60,62,58,63,68,74,56,53,57,52,47,53,53,50,49,51,61,32,43,53,53,45,48,54,46,51,47,55,55,47,47,35,64,74,65,35,80,84,88,69,66,76,88,73,47,85,42,78,42,84,48,102,89,45,81,41,71,46,70,60,67,40,38,91,82,51,51,78,75,68,34,64,37,52,54,23,46,45,37,28,41,10,53,46,41,51,76,45,96,46,68,68,59,26,52,60,48,19,77,40,37,59,58,40,47,48,45,37,72,70,35,40,96,92,56,57,66,36,47,67,36,38,55,45,24,44,58,21,20,53,74,35,71,61,15,45,54,37,32,61,74,54,46,39,65,58,57,48,52,52,50,40,52,51,43,54,59,47,53,56,78,47,91,50,63,69,53,18,52,49,35,36,52,49,39,65,52,51,39,60,56,59,74,68,42,85,89,34,47,56,75,81,60,49,55,54,40,52,57,58,30,70,56,71,72,65,94,61,92,66,59,69,57,44,48,50,21,53,52,38,54,51,48,45,42,45,52,43,54,69,38,30,51,73,73,51,46,66,73,40,48,66,34,53,52,37,41,47,55,43,48,53,58,54,47,75,73,46,55,97,84,38,91,60,42,64,63,47,49,49,46,48,57,60,57,54,69,78,108